Protein AF-0000000072589780 (afdb_homodimer)

Structure (mmCIF, N/CA/C/O backbone):
data_AF-0000000072589780-model_v1
#
loop_
_entity.id
_entity.type
_entity.pdbx_description
1 polymer 'Precorrin-4 C11-methyltransferase'
#
loop_
_atom_site.group_PDB
_atom_site.id
_atom_site.type_symbol
_atom_site.label_atom_id
_atom_site.label_alt_id
_atom_site.label_comp_id
_atom_site.label_asym_id
_atom_site.label_entity_id
_atom_site.label_seq_id
_atom_site.pdbx_PDB_ins_code
_atom_site.Cartn_x
_atom_site.Cartn_y
_atom_site.Cartn_z
_atom_site.occupancy
_atom_site.B_iso_or_equiv
_atom_site.auth_seq_id
_atom_site.auth_comp_id
_atom_site.auth_asym_id
_atom_site.auth_atom_id
_atom_site.pdbx_PDB_model_num
ATOM 1 N N . MET A 1 1 ? 8.469 14.281 23.078 1 94.38 1 MET A N 1
ATOM 2 C CA . MET A 1 1 ? 7.113 13.945 22.656 1 94.38 1 MET A CA 1
ATOM 3 C C . MET A 1 1 ? 7.027 13.867 21.141 1 94.38 1 MET A C 1
ATOM 5 O O . MET A 1 1 ? 7.656 14.656 20.438 1 94.38 1 MET A O 1
ATOM 9 N N . THR A 1 2 ? 6.422 12.891 20.641 1 98.12 2 THR A N 1
ATOM 10 C CA . THR A 1 2 ? 6.242 12.68 19.203 1 98.12 2 THR A CA 1
ATOM 11 C C . THR A 1 2 ? 4.809 12.258 18.891 1 98.12 2 THR A C 1
ATOM 13 O O . THR A 1 2 ? 4.203 11.492 19.641 1 98.12 2 THR A O 1
ATOM 16 N N . VAL A 1 3 ? 4.203 12.891 17.938 1 98.88 3 VAL A N 1
ATOM 17 C CA . VAL A 1 3 ? 2.951 12.383 17.391 1 98.88 3 VAL A CA 1
ATOM 18 C C . VAL A 1 3 ? 3.242 11.297 16.359 1 98.88 3 VAL A C 1
ATOM 20 O O . VAL A 1 3 ? 3.938 11.539 15.367 1 98.88 3 VAL A O 1
ATOM 23 N N . TYR A 1 4 ? 2.732 10.094 16.562 1 98.88 4 TYR A N 1
ATOM 24 C CA . TYR A 1 4 ? 2.861 9 15.609 1 98.88 4 TYR A CA 1
ATOM 25 C C . TYR A 1 4 ? 1.585 8.844 14.789 1 98.88 4 TYR A C 1
ATOM 27 O O . TYR A 1 4 ? 0.554 8.414 15.312 1 98.88 4 TYR A O 1
ATOM 35 N N . PHE A 1 5 ? 1.65 9.266 13.539 1 98.88 5 PHE A N 1
ATOM 36 C CA . PHE A 1 5 ? 0.57 8.906 12.633 1 98.88 5 PHE A CA 1
ATOM 37 C C . PHE A 1 5 ? 0.655 7.43 12.25 1 98.88 5 PHE A C 1
ATOM 39 O O . PHE A 1 5 ? 1.563 7.02 11.531 1 98.88 5 PHE A O 1
ATOM 46 N N . ILE A 1 6 ? -0.354 6.648 12.695 1 98.88 6 ILE A N 1
ATOM 47 C CA . ILE A 1 6 ? -0.252 5.199 12.586 1 98.88 6 ILE A CA 1
ATOM 48 C C . ILE A 1 6 ? -1.338 4.672 11.648 1 98.88 6 ILE A C 1
ATOM 50 O O . ILE A 1 6 ? -2.521 4.961 11.844 1 98.88 6 ILE A O 1
ATOM 54 N N . GLY A 1 7 ? -0.905 3.951 10.594 1 98.75 7 GLY A N 1
ATOM 55 C CA . GLY A 1 7 ? -1.861 3.199 9.797 1 98.75 7 GLY A CA 1
ATOM 56 C C . GLY A 1 7 ? -2.326 1.923 10.477 1 98.75 7 GLY A C 1
ATOM 57 O O . GLY A 1 7 ? -1.529 1.013 10.711 1 98.75 7 GLY A O 1
ATOM 58 N N . ALA A 1 8 ? -3.574 1.819 10.688 1 98.44 8 ALA A N 1
ATOM 59 C CA . ALA A 1 8 ? -4.152 0.68 11.398 1 98.44 8 ALA A CA 1
ATOM 60 C C . ALA A 1 8 ? -4.43 -0.477 10.438 1 98.44 8 ALA A C 1
ATOM 62 O O . ALA A 1 8 ? -4.691 -1.601 10.875 1 98.44 8 ALA A O 1
ATOM 63 N N . GLY A 1 9 ? -4.359 -0.219 9.148 1 97.94 9 GLY A N 1
ATOM 64 C CA . GLY A 1 9 ? -4.809 -1.203 8.18 1 97.94 9 GLY A CA 1
ATOM 65 C C . GLY A 1 9 ? -6.281 -1.076 7.84 1 97.94 9 GLY A C 1
ATOM 66 O O . GLY A 1 9 ? -6.941 -0.123 8.258 1 97.94 9 GLY A O 1
ATOM 67 N N . PRO A 1 10 ? -6.797 -1.979 7.07 1 97 10 PRO A N 1
ATOM 68 C CA . PRO A 1 10 ? -8.109 -1.83 6.438 1 97 10 PRO A CA 1
ATOM 69 C C . PRO A 1 10 ? -9.266 -2.154 7.391 1 97 10 PRO A C 1
ATOM 71 O O . PRO A 1 10 ? -10.344 -1.576 7.273 1 97 10 PRO A O 1
ATOM 74 N N . GLY A 1 11 ? -9.227 -3.213 8.195 1 96.12 11 GLY A N 1
ATOM 75 C CA . GLY A 1 11 ? -10.344 -3.605 9.039 1 96.12 11 GLY A CA 1
ATOM 76 C C . GLY A 1 11 ? -9.961 -4.648 10.07 1 96.12 11 GLY A C 1
ATOM 77 O O . GLY A 1 11 ? -10.242 -4.48 11.266 1 96.12 11 GLY A O 1
ATOM 78 N N . ASP A 1 12 ? -9.367 -5.715 9.648 1 98.12 12 ASP A N 1
ATOM 79 C CA . ASP A 1 12 ? -8.852 -6.742 10.547 1 98.12 12 ASP A CA 1
ATOM 80 C C . ASP A 1 12 ? -7.852 -6.152 11.539 1 98.12 12 ASP A C 1
ATOM 82 O O . ASP A 1 12 ? -6.805 -5.641 11.141 1 98.12 12 ASP A O 1
ATOM 86 N N . PRO A 1 13 ? -8.141 -6.215 12.812 1 98.19 13 PRO A N 1
ATOM 87 C CA . PRO A 1 13 ? -7.238 -5.605 13.797 1 98.19 13 PRO A CA 1
ATOM 88 C C . PRO A 1 13 ? -5.84 -6.215 13.773 1 98.19 13 PRO A C 1
ATOM 90 O O . PRO A 1 13 ? -4.879 -5.586 14.227 1 98.19 13 PRO A O 1
ATOM 93 N N . GLU A 1 14 ? -5.695 -7.34 13.211 1 98.62 14 GLU A N 1
ATOM 94 C CA . GLU A 1 14 ? -4.387 -7.984 13.172 1 98.62 14 GLU A CA 1
ATOM 95 C C . GLU A 1 14 ? -3.582 -7.523 11.961 1 98.62 14 GLU A C 1
ATOM 97 O O . GLU A 1 14 ? -2.42 -7.906 11.797 1 98.62 14 GLU A O 1
ATOM 102 N N . LEU A 1 15 ? -4.168 -6.68 11.141 1 98.88 15 LEU A N 1
ATOM 103 C CA . LEU A 1 15 ? -3.416 -6.215 9.977 1 98.88 15 LEU A CA 1
ATOM 104 C C . LEU A 1 15 ? -2.695 -4.906 10.289 1 98.8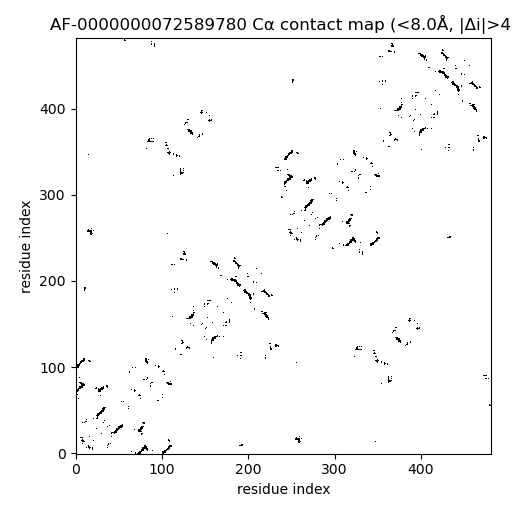8 15 LEU A C 1
ATOM 106 O O . LEU A 1 15 ? -2.045 -4.328 9.414 1 98.88 15 LEU A O 1
ATOM 110 N N . ILE A 1 16 ? -2.771 -4.41 11.555 1 98.88 16 ILE A N 1
ATOM 111 C CA . ILE A 1 16 ? -1.849 -3.373 12 1 98.88 16 ILE A CA 1
ATOM 112 C C . ILE A 1 16 ? -0.44 -3.949 12.117 1 98.88 16 ILE A C 1
ATOM 114 O O . ILE A 1 16 ? -0.27 -5.145 12.367 1 98.88 16 ILE A O 1
ATOM 118 N N . THR A 1 17 ? 0.574 -3.172 11.875 1 98.94 17 THR A N 1
ATOM 119 C CA . THR A 1 17 ? 1.954 -3.629 11.992 1 98.94 17 THR A CA 1
ATOM 120 C C . THR A 1 17 ? 2.318 -3.869 13.453 1 98.94 17 THR A C 1
ATOM 122 O O . THR A 1 17 ? 1.699 -3.299 14.359 1 98.94 17 THR A O 1
ATOM 125 N N . VAL A 1 18 ? 3.297 -4.645 13.695 1 98.88 18 VAL A N 1
ATOM 126 C CA . VAL A 1 18 ? 3.834 -4.863 15.039 1 98.88 18 VAL A CA 1
ATOM 127 C C . VAL A 1 18 ? 4.27 -3.533 15.641 1 98.88 18 VAL A C 1
ATOM 129 O O . VAL A 1 18 ? 3.971 -3.246 16.812 1 98.88 18 VAL A O 1
ATOM 132 N N . LYS A 1 19 ? 4.922 -2.691 14.844 1 98.88 19 LYS A N 1
ATOM 133 C CA . LYS A 1 19 ? 5.348 -1.371 15.289 1 98.88 19 LYS A CA 1
ATOM 134 C C . LYS A 1 19 ? 4.152 -0.509 15.68 1 98.88 19 LYS A C 1
ATOM 136 O O . LYS A 1 19 ? 4.156 0.134 16.734 1 98.88 19 LYS A O 1
ATOM 141 N N . GLY A 1 20 ? 3.119 -0.519 14.766 1 98.88 20 GLY A N 1
ATOM 142 C CA . GLY A 1 20 ? 1.913 0.234 15.07 1 98.88 20 GLY A CA 1
ATOM 143 C C . GLY A 1 20 ? 1.238 -0.215 16.344 1 98.88 20 GLY A C 1
ATOM 144 O O . GLY A 1 20 ? 0.858 0.613 17.188 1 98.88 20 GLY A O 1
ATOM 145 N N . GLN A 1 21 ? 1.113 -1.49 16.516 1 98.88 21 GLN A N 1
ATOM 146 C CA . GLN A 1 21 ? 0.492 -2.033 17.719 1 98.88 21 GLN A CA 1
ATOM 147 C C . GLN A 1 21 ? 1.28 -1.647 18.969 1 98.88 21 GLN A C 1
ATOM 149 O O . GLN A 1 21 ? 0.698 -1.241 19.969 1 98.88 21 GLN A O 1
ATOM 154 N N . ARG A 1 22 ? 2.574 -1.809 18.906 1 98.75 22 ARG A N 1
ATOM 155 C CA . ARG A 1 22 ? 3.436 -1.457 20.031 1 98.75 22 ARG A CA 1
ATOM 156 C C . ARG A 1 22 ? 3.236 -0.001 20.438 1 98.75 22 ARG A C 1
ATOM 158 O O . ARG A 1 22 ? 3.096 0.303 21.625 1 98.75 22 ARG A O 1
ATOM 165 N N . LEU A 1 23 ? 3.188 0.892 19.484 1 98.88 23 LEU A N 1
ATOM 166 C CA . LEU A 1 23 ? 3.049 2.316 19.766 1 98.88 23 LEU A CA 1
ATOM 167 C C . LEU A 1 23 ? 1.662 2.631 20.328 1 98.88 23 LEU A C 1
ATOM 169 O O . LEU A 1 23 ? 1.527 3.43 21.25 1 98.88 23 LEU A O 1
ATOM 173 N N . VAL A 1 24 ? 0.62 1.971 19.734 1 98.88 24 VAL A N 1
ATOM 174 C CA . VAL A 1 24 ? -0.735 2.154 20.25 1 98.88 24 VAL A CA 1
ATOM 175 C C . VAL A 1 24 ? -0.791 1.75 21.719 1 98.88 24 VAL A C 1
ATOM 177 O O . VAL A 1 24 ? -1.415 2.434 22.531 1 98.88 24 VAL A O 1
ATOM 180 N N . ARG A 1 25 ? -0.107 0.726 22.062 1 98.75 25 ARG A N 1
ATOM 181 C CA . ARG A 1 25 ? -0.166 0.192 23.422 1 98.75 25 ARG A CA 1
ATOM 182 C C . ARG A 1 25 ? 0.689 1.021 24.375 1 98.75 25 ARG A C 1
ATOM 184 O O . ARG A 1 25 ? 0.418 1.072 25.578 1 98.75 25 ARG A O 1
ATOM 191 N N . ARG A 1 26 ? 1.606 1.721 23.875 1 98.5 26 ARG A N 1
ATOM 192 C CA . ARG A 1 26 ? 2.586 2.395 24.719 1 98.5 26 ARG A CA 1
ATOM 193 C C . ARG A 1 26 ? 2.211 3.857 24.938 1 98.5 26 ARG A C 1
ATOM 195 O O . ARG A 1 26 ? 2.498 4.43 25.984 1 98.5 26 ARG A O 1
ATOM 202 N N . CYS A 1 27 ? 1.669 4.57 23.953 1 98.81 27 CYS A N 1
ATOM 203 C CA . CYS A 1 27 ? 1.438 6.012 24 1 98.81 27 CYS A CA 1
ATOM 204 C C . CYS A 1 27 ? 0.403 6.359 25.062 1 98.81 27 CYS A C 1
ATOM 206 O O . CYS A 1 27 ? -0.642 5.711 25.156 1 98.81 27 CYS A O 1
ATOM 208 N N . PRO A 1 28 ? 0.653 7.371 25.812 1 98.75 28 PRO A N 1
ATOM 209 C CA . PRO A 1 28 ? -0.291 7.785 26.844 1 98.75 28 PRO A CA 1
ATOM 210 C C . PRO A 1 28 ? -1.548 8.438 26.281 1 98.75 28 PRO A C 1
ATOM 212 O O . PRO A 1 28 ? -2.559 8.555 26.984 1 98.75 28 PRO A O 1
ATOM 215 N N . VAL A 1 29 ? -1.523 8.953 25.047 1 98.88 29 VAL A N 1
ATOM 216 C CA . VAL A 1 29 ? -2.67 9.57 24.391 1 98.88 29 VAL A CA 1
ATOM 217 C C . VAL A 1 29 ? -2.936 8.883 23.062 1 98.88 29 VAL A C 1
ATOM 219 O O . VAL A 1 29 ? -2.012 8.648 22.266 1 98.88 29 VAL A O 1
ATOM 222 N N . ILE A 1 30 ? -4.203 8.492 22.844 1 98.88 30 ILE A N 1
ATOM 223 C CA . ILE A 1 30 ? -4.625 7.902 21.578 1 98.88 30 ILE A CA 1
ATOM 224 C C . ILE A 1 30 ? -5.738 8.75 20.953 1 98.88 30 ILE A C 1
ATOM 226 O O . ILE A 1 30 ? -6.754 9.016 21.609 1 98.88 30 ILE A O 1
ATOM 230 N N . LEU A 1 31 ? -5.535 9.273 19.812 1 98.62 31 LEU A N 1
ATOM 231 C CA . LEU A 1 31 ? -6.57 9.836 18.953 1 98.62 31 LEU A CA 1
ATOM 232 C C . LEU A 1 31 ? -6.836 8.938 17.75 1 98.62 31 LEU A C 1
ATOM 234 O O . LEU A 1 31 ? -5.934 8.664 16.953 1 98.62 31 LEU A O 1
ATOM 238 N N . TYR A 1 32 ? -8.094 8.383 17.594 1 97.81 32 TYR A N 1
ATOM 239 C CA . TYR A 1 32 ? -8.328 7.441 16.516 1 97.81 32 TYR A CA 1
ATOM 240 C C . TYR A 1 32 ? -9.594 7.793 15.742 1 97.81 32 TYR A C 1
ATOM 242 O O . TYR A 1 32 ? -10.555 8.305 16.312 1 97.81 32 TYR A O 1
ATOM 250 N N . ALA A 1 33 ? -9.523 7.543 14.477 1 92.38 33 ALA A N 1
ATOM 251 C CA . ALA A 1 33 ? -10.688 7.766 13.625 1 92.38 33 ALA A CA 1
ATOM 252 C C . ALA A 1 33 ? -11.695 6.629 13.766 1 92.38 33 ALA A C 1
ATOM 254 O O . ALA A 1 33 ? -11.695 5.688 12.969 1 92.38 33 ALA A O 1
ATOM 255 N N . GLY A 1 34 ? -12.586 6.637 14.664 1 87.25 34 GLY A N 1
ATOM 256 C CA . GLY A 1 34 ? -13.438 5.539 15.094 1 87.25 34 GLY A CA 1
ATOM 257 C C . GLY A 1 34 ? -14.383 5.051 14.016 1 87.25 34 GLY A C 1
ATOM 258 O O . GLY A 1 34 ? -14.836 3.906 14.055 1 87.25 34 GLY A O 1
ATOM 259 N N . SER A 1 35 ? -14.805 5.727 13.062 1 84.25 35 SER A N 1
ATOM 260 C CA . SER A 1 35 ? -15.719 5.215 12.055 1 84.25 35 SER A CA 1
ATOM 261 C C . SER A 1 35 ? -15.016 4.254 11.102 1 84.25 35 SER A C 1
ATOM 263 O O . SER A 1 35 ? -15.648 3.369 10.523 1 84.25 35 SER A O 1
ATOM 265 N N . LEU A 1 36 ? -13.773 4.277 11.094 1 90 36 LEU A N 1
ATOM 266 C CA . LEU A 1 36 ? -13.039 3.506 10.094 1 90 36 LEU A CA 1
ATOM 267 C C . LEU A 1 36 ? -11.953 2.66 10.75 1 90 36 LEU A C 1
ATOM 269 O O . LEU A 1 36 ? -11.391 1.767 10.109 1 90 36 LEU A O 1
ATOM 273 N N . VAL A 1 37 ? -11.648 2.9 11.984 1 95.12 37 VAL A N 1
ATOM 274 C CA . VAL A 1 37 ? -10.703 2.105 12.758 1 95.12 37 VAL A CA 1
ATOM 275 C C . VAL A 1 37 ? -11.453 1.262 13.789 1 95.12 37 VAL A C 1
ATOM 277 O O . VAL A 1 37 ? -12.062 1.801 14.711 1 95.12 37 VAL A O 1
ATOM 280 N N . PRO A 1 38 ? -11.383 -0.029 13.656 1 94.5 38 PRO A N 1
ATOM 281 C CA . PRO A 1 38 ? -12.039 -0.862 14.672 1 94.5 38 PRO A CA 1
ATOM 282 C C . PRO A 1 38 ? -11.492 -0.626 16.078 1 94.5 38 PRO A C 1
ATOM 284 O O . PRO A 1 38 ? -10.273 -0.475 16.25 1 94.5 38 PRO A O 1
ATOM 287 N N . ALA A 1 39 ? -12.352 -0.674 17.062 1 94.88 39 ALA A N 1
ATOM 288 C CA . ALA A 1 39 ? -11.961 -0.45 18.438 1 94.88 39 ALA A CA 1
ATOM 289 C C . ALA A 1 39 ? -10.93 -1.482 18.891 1 94.88 39 ALA A C 1
ATOM 291 O O . ALA A 1 39 ? -10.047 -1.178 19.703 1 94.88 39 ALA A O 1
ATOM 292 N N . ALA A 1 40 ? -11.023 -2.672 18.281 1 97 40 ALA A N 1
ATOM 293 C CA . ALA A 1 40 ? -10.156 -3.781 18.688 1 97 40 ALA A CA 1
ATOM 294 C C . ALA A 1 40 ? -8.695 -3.465 18.406 1 97 40 ALA A C 1
ATOM 296 O O . ALA A 1 40 ? -7.797 -4.078 18.984 1 97 40 ALA A O 1
ATOM 297 N N . VAL A 1 41 ? -8.414 -2.523 17.531 1 98 41 VAL A N 1
ATOM 298 C CA . VAL A 1 41 ? -7.047 -2.094 17.234 1 98 41 VAL A CA 1
ATOM 299 C C . VAL A 1 41 ? -6.41 -1.503 18.484 1 98 41 VAL A C 1
ATOM 301 O O . VAL A 1 41 ? -5.188 -1.548 18.641 1 98 41 VAL A O 1
ATOM 304 N N . LEU A 1 42 ? -7.195 -0.98 19.438 1 98.25 42 LEU A N 1
ATOM 305 C CA . LEU A 1 42 ? -6.703 -0.28 20.625 1 98.25 42 LEU A CA 1
ATOM 306 C C . LEU A 1 42 ? -6.574 -1.233 21.797 1 98.25 42 LEU A C 1
ATOM 308 O O . LEU A 1 42 ? -6.133 -0.833 22.891 1 98.25 42 LEU A O 1
ATOM 312 N N . ASP A 1 43 ? -6.922 -2.506 21.594 1 97.94 43 ASP A N 1
ATOM 313 C CA . ASP A 1 43 ? -6.902 -3.459 22.703 1 97.94 43 ASP A CA 1
ATOM 314 C C . ASP A 1 43 ? -5.516 -3.531 23.344 1 97.94 43 ASP A C 1
ATOM 316 O O . ASP A 1 43 ? -4.504 -3.576 22.641 1 97.94 43 ASP A O 1
ATOM 320 N N . GLY A 1 44 ? -5.508 -3.533 24.703 1 98.06 44 GLY A N 1
ATOM 321 C CA . GLY A 1 44 ? -4.27 -3.697 25.453 1 98.06 44 GLY A CA 1
ATOM 322 C C . GLY A 1 44 ? -3.541 -2.389 25.703 1 98.06 44 GLY A C 1
ATOM 323 O O . GLY A 1 44 ? -2.449 -2.379 26.266 1 98.06 44 GLY A O 1
ATOM 324 N N . HIS A 1 45 ? -4.148 -1.28 25.266 1 98.19 45 HIS A N 1
ATOM 325 C CA . HIS A 1 45 ? -3.473 -0.003 25.453 1 98.19 45 HIS A CA 1
ATOM 326 C C . HIS A 1 45 ? -3.445 0.396 26.922 1 98.19 45 HIS A C 1
ATOM 328 O O . HIS A 1 45 ? -4.223 -0.126 27.719 1 98.19 45 HIS A O 1
ATOM 334 N N . ARG A 1 46 ? -2.553 1.331 27.203 1 97.94 46 ARG A N 1
ATOM 335 C CA . ARG A 1 46 ? -2.404 1.87 28.562 1 97.94 46 ARG A CA 1
ATOM 336 C C . ARG A 1 46 ? -2.578 3.385 28.562 1 97.94 46 ARG A C 1
ATOM 338 O O . ARG A 1 46 ? -1.985 4.078 29.391 1 97.94 46 ARG A O 1
ATOM 345 N N . ALA A 1 47 ? -3.252 3.896 27.609 1 98.62 47 ALA A N 1
ATOM 346 C CA . ALA A 1 47 ? -3.363 5.34 27.422 1 98.62 47 ALA A CA 1
ATOM 347 C C . ALA A 1 47 ? -4.156 5.98 28.547 1 98.62 47 ALA A C 1
ATOM 349 O O . ALA A 1 47 ? -5.102 5.383 29.078 1 98.62 47 ALA A O 1
ATOM 350 N N . GLU A 1 48 ? -3.789 7.117 28.891 1 98.44 48 GLU A N 1
ATOM 351 C CA . GLU A 1 48 ? -4.504 7.938 29.875 1 98.44 48 GLU A CA 1
ATOM 352 C C . GLU A 1 48 ? -5.715 8.617 29.234 1 98.44 48 GLU A C 1
ATOM 354 O O . GLU A 1 48 ? -6.703 8.891 29.922 1 98.44 48 GLU A O 1
ATOM 359 N N . LEU A 1 49 ? -5.621 8.922 27.984 1 98.56 49 LEU A N 1
ATOM 360 C CA . LEU A 1 49 ? -6.68 9.578 27.234 1 98.56 49 LEU A CA 1
ATOM 361 C C . LEU A 1 49 ? -6.883 8.906 25.875 1 98.56 49 LEU A C 1
ATOM 363 O O . LEU A 1 49 ? -5.918 8.688 25.141 1 98.56 49 LEU A O 1
ATOM 367 N N . VAL A 1 50 ? -8.055 8.477 25.625 1 98.56 50 VAL A N 1
ATOM 368 C CA . VAL A 1 50 ? -8.453 7.934 24.328 1 98.56 50 VAL A CA 1
ATOM 369 C C . VAL A 1 50 ? -9.609 8.75 23.75 1 98.56 50 VAL A C 1
ATOM 371 O O . VAL A 1 50 ? -10.656 8.891 24.391 1 98.56 50 VAL A O 1
ATOM 374 N N . VAL A 1 51 ? -9.414 9.312 22.531 1 98.38 51 VAL A N 1
ATOM 375 C CA . VAL A 1 51 ? -10.438 10.172 21.938 1 98.38 51 VAL A CA 1
ATOM 376 C C . VAL A 1 51 ? -10.797 9.648 20.547 1 98.38 51 VAL A C 1
ATOM 378 O O . VAL A 1 51 ? -9.914 9.445 19.703 1 98.38 51 VAL A O 1
ATOM 381 N N . ASN A 1 52 ? -12.039 9.391 20.312 1 97.44 52 ASN A N 1
ATOM 382 C CA . ASN A 1 52 ? -12.57 9.172 18.969 1 97.44 52 ASN A CA 1
ATOM 383 C C . ASN A 1 52 ? -12.75 10.492 18.219 1 97.44 52 ASN A C 1
ATOM 385 O O . ASN A 1 52 ? -13.57 11.328 18.609 1 97.44 52 ASN A O 1
ATOM 389 N N . THR A 1 53 ? -12.086 10.656 17.141 1 95.88 53 THR A N 1
ATOM 390 C CA . THR A 1 53 ? -12.008 11.969 16.5 1 95.88 53 THR A CA 1
ATOM 391 C C . THR A 1 53 ? -13.039 12.086 15.391 1 95.88 53 THR A C 1
ATOM 393 O O . THR A 1 53 ? -13.047 13.07 14.641 1 95.88 53 THR A O 1
ATOM 396 N N . ALA A 1 54 ? -13.93 11.125 15.211 1 91.12 54 ALA A N 1
ATOM 397 C CA . ALA A 1 54 ? -14.859 11.055 14.094 1 91.12 54 ALA A CA 1
ATOM 398 C C . ALA A 1 54 ? -15.68 12.336 13.977 1 91.12 54 ALA A C 1
ATOM 400 O O . ALA A 1 54 ? -16.016 12.766 12.875 1 91.12 54 ALA A O 1
ATOM 401 N N . GLU A 1 55 ? -15.891 12.992 15.117 1 91.94 55 GLU A N 1
ATOM 402 C CA . GLU A 1 55 ? -16.766 14.156 15.102 1 91.94 55 GLU A CA 1
ATOM 403 C C . GLU A 1 55 ? -15.992 15.438 15.352 1 91.94 55 GLU A C 1
ATOM 405 O O . GLU A 1 55 ? -16.578 16.5 15.547 1 91.94 55 GLU A O 1
ATOM 410 N N . LEU A 1 56 ? -14.688 15.359 15.352 1 94.94 56 LEU A N 1
ATOM 411 C CA . LEU A 1 56 ? -13.867 16.531 15.648 1 94.94 56 LEU A CA 1
ATOM 412 C C . LEU A 1 56 ? -13.391 17.203 14.367 1 94.94 56 LEU A C 1
ATOM 414 O O . LEU A 1 56 ? -13.133 16.516 13.367 1 94.94 56 LEU A O 1
ATOM 418 N N . ASP A 1 57 ? -13.328 18.438 14.359 1 95.19 57 ASP A N 1
ATOM 419 C CA . ASP A 1 57 ? -12.711 19.141 13.242 1 95.19 57 ASP A CA 1
ATOM 420 C C . ASP A 1 57 ? -11.203 19.281 13.453 1 95.19 57 ASP A C 1
ATOM 422 O O . ASP A 1 57 ? -10.672 18.828 14.469 1 95.19 57 ASP A O 1
ATOM 426 N N . LEU A 1 58 ? -10.555 19.844 12.547 1 96.5 58 LEU A N 1
ATOM 427 C CA . LEU A 1 58 ? -9.094 19.922 12.555 1 96.5 58 LEU A CA 1
ATOM 428 C C . LEU A 1 58 ? -8.602 20.734 13.75 1 96.5 58 LEU A C 1
ATOM 430 O O . LEU A 1 58 ? -7.625 20.375 14.398 1 96.5 58 LEU A O 1
ATOM 434 N N . ASP A 1 59 ? -9.25 21.875 14.055 1 97.12 59 ASP A N 1
ATOM 435 C CA . ASP A 1 59 ? -8.844 22.734 15.172 1 97.12 59 ASP A CA 1
ATOM 436 C C . ASP A 1 59 ? -8.898 21.969 16.5 1 97.12 59 ASP A C 1
ATOM 438 O O . ASP A 1 59 ? -7.996 22.078 17.328 1 97.12 59 ASP A O 1
ATOM 442 N N . GLU A 1 60 ? -9.93 21.219 16.625 1 97.94 60 GLU A N 1
ATOM 443 C CA . GLU A 1 60 ? -10.109 20.438 17.844 1 97.94 60 GLU A CA 1
ATOM 444 C C . GLU A 1 60 ? -9.039 19.359 17.969 1 97.94 60 GLU A C 1
ATOM 446 O O . GLU A 1 60 ? -8.508 19.125 19.062 1 97.94 60 GLU A O 1
ATOM 451 N N . ILE A 1 61 ? -8.75 18.719 16.891 1 98 61 ILE A N 1
ATOM 452 C CA . ILE A 1 61 ? -7.734 17.672 16.891 1 98 61 ILE A CA 1
ATOM 453 C C . ILE A 1 61 ? -6.371 18.266 17.219 1 98 61 ILE A C 1
ATOM 455 O O . ILE A 1 61 ? -5.652 17.75 18.078 1 98 61 ILE A O 1
ATOM 459 N N . VAL A 1 62 ? -6.078 19.391 16.641 1 98.06 62 VAL A N 1
ATOM 460 C CA . VAL A 1 62 ? -4.789 20.047 16.859 1 98.06 62 VAL A CA 1
ATOM 461 C C . VAL A 1 62 ? -4.684 20.531 18.297 1 98.06 62 VAL A C 1
ATOM 463 O O . VAL A 1 62 ? -3.605 20.469 18.906 1 98.06 62 VAL A O 1
ATOM 466 N N . ALA A 1 63 ? -5.766 20.984 18.844 1 98.5 63 ALA A N 1
ATOM 467 C CA . ALA A 1 63 ? -5.77 21.406 20.234 1 98.5 63 ALA A CA 1
ATOM 468 C C . ALA A 1 63 ? -5.41 20.234 21.156 1 98.5 63 ALA A C 1
ATOM 470 O O . ALA A 1 63 ? -4.672 20.422 22.125 1 98.5 63 ALA A O 1
ATOM 471 N N . LEU A 1 64 ? -5.969 19.047 20.859 1 98.56 64 LEU A N 1
ATOM 472 C CA . LEU A 1 64 ? -5.648 17.859 21.641 1 98.56 64 LEU A CA 1
ATOM 473 C C . LEU A 1 64 ? -4.168 17.516 21.516 1 98.56 64 LEU A C 1
ATOM 475 O O . LEU A 1 64 ? -3.523 17.188 22.516 1 98.56 64 LEU A O 1
ATOM 479 N N . LEU A 1 65 ? -3.629 17.609 20.344 1 98.69 65 LEU A N 1
ATOM 480 C CA . LEU A 1 65 ? -2.219 17.328 20.109 1 98.69 65 LEU A CA 1
ATOM 481 C C . LEU A 1 65 ? -1.326 18.328 20.844 1 98.69 65 LEU A C 1
ATOM 483 O O . LEU A 1 65 ? -0.319 17.938 21.438 1 98.69 65 LEU A O 1
ATOM 487 N N . ALA A 1 66 ? -1.746 19.578 20.812 1 98.62 66 ALA A N 1
ATOM 488 C CA . ALA A 1 66 ? -0.991 20.625 21.5 1 98.62 66 ALA A CA 1
ATOM 489 C C . ALA A 1 66 ? -0.992 20.406 23 1 98.62 66 ALA A C 1
ATOM 491 O O . ALA A 1 66 ? 0.026 20.609 23.672 1 98.62 66 ALA A O 1
ATOM 492 N N . ARG A 1 67 ? -2.111 20.047 23.484 1 98.44 67 ARG A N 1
ATOM 493 C CA . ARG A 1 67 ? -2.213 19.781 24.906 1 98.44 67 ARG A CA 1
ATOM 494 C C . ARG A 1 67 ? -1.287 18.641 25.312 1 98.44 67 ARG A C 1
ATOM 496 O O . ARG A 1 67 ? -0.594 18.719 26.328 1 98.44 67 ARG A O 1
ATOM 503 N N . ALA A 1 68 ? -1.283 17.547 24.547 1 98.62 68 ALA A N 1
ATOM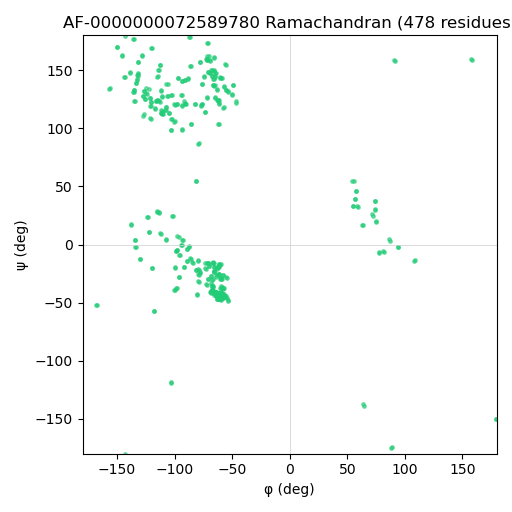 504 C CA . ALA A 1 68 ? -0.388 16.422 24.812 1 98.62 68 ALA A CA 1
ATOM 505 C C . ALA A 1 68 ? 1.072 16.859 24.766 1 98.62 68 ALA A C 1
ATOM 507 O O . ALA A 1 68 ? 1.876 16.438 25.609 1 98.62 68 ALA A O 1
ATOM 508 N N . HIS A 1 69 ? 1.394 17.656 23.797 1 98.25 69 HIS A N 1
ATOM 509 C CA . HIS A 1 69 ? 2.746 18.188 23.672 1 98.25 69 HIS A CA 1
ATOM 510 C C . HIS A 1 69 ? 3.158 18.969 24.906 1 98.25 69 HIS A C 1
ATOM 512 O O . HIS A 1 69 ? 4.285 18.844 25.391 1 98.25 69 HIS A O 1
ATOM 518 N N . GLY A 1 70 ? 2.268 19.812 25.391 1 98 70 GLY A N 1
ATOM 519 C CA . GLY A 1 70 ? 2.529 20.578 26.594 1 98 70 GLY A CA 1
ATOM 520 C C . GLY A 1 70 ? 2.836 19.719 27.797 1 98 70 GLY A C 1
ATOM 521 O O . GLY A 1 70 ? 3.57 20.141 28.703 1 98 70 GLY A O 1
ATOM 522 N N . LYS A 1 71 ? 2.342 18.516 27.781 1 98.25 71 LYS A N 1
ATOM 523 C CA . LYS A 1 71 ? 2.535 17.594 28.891 1 98.25 71 LYS A CA 1
ATOM 524 C C . LYS A 1 71 ? 3.686 16.625 28.609 1 98.25 71 LYS A C 1
ATOM 526 O O . LYS A 1 71 ? 3.955 15.727 29.406 1 98.25 71 LYS A O 1
ATOM 531 N N . GLY A 1 72 ? 4.238 16.703 27.438 1 98.31 72 GLY A N 1
ATOM 532 C CA . GLY A 1 72 ? 5.328 15.82 27.062 1 98.31 72 GLY A CA 1
ATOM 533 C C . GLY A 1 72 ? 4.875 14.398 26.781 1 98.31 72 GLY A C 1
ATOM 534 O O . GLY A 1 72 ? 5.621 13.445 27.016 1 98.31 72 GLY A O 1
ATOM 535 N N . GLN A 1 73 ? 3.65 14.25 26.312 1 98.69 73 GLN A N 1
ATOM 536 C CA . GLN A 1 73 ? 3.061 12.93 26.109 1 98.69 73 GLN A CA 1
ATOM 537 C C . GLN A 1 73 ? 3.078 12.539 24.641 1 98.69 73 GLN A C 1
ATOM 539 O O . GLN A 1 73 ? 2.611 13.297 23.781 1 98.69 73 GLN A O 1
ATOM 544 N N . ASP A 1 74 ? 3.594 11.359 24.328 1 98.81 74 ASP A N 1
ATOM 545 C CA . ASP A 1 74 ? 3.504 10.82 22.969 1 98.81 74 ASP A CA 1
ATOM 546 C C . ASP A 1 74 ? 2.053 10.539 22.594 1 98.81 74 ASP A C 1
ATOM 548 O O . ASP A 1 74 ? 1.234 10.195 23.438 1 98.81 74 ASP A O 1
ATOM 552 N N . VAL A 1 75 ? 1.729 10.742 21.359 1 98.94 75 VAL A N 1
ATOM 553 C CA . VAL A 1 75 ? 0.365 10.539 20.875 1 98.94 75 VAL A CA 1
ATOM 554 C C . VAL A 1 75 ? 0.359 9.508 19.766 1 98.94 75 VAL A C 1
ATOM 556 O O . VAL A 1 75 ? 1.124 9.617 18.797 1 98.94 75 VAL A O 1
ATOM 559 N N . ALA A 1 76 ? -0.45 8.484 19.906 1 98.94 76 ALA A N 1
ATOM 560 C CA . ALA A 1 76 ? -0.818 7.621 18.797 1 98.94 76 ALA A CA 1
ATOM 561 C C . ALA A 1 76 ? -2.008 8.195 18.031 1 98.94 76 ALA A C 1
ATOM 563 O O . ALA A 1 76 ? -3.139 8.172 18.516 1 98.94 76 ALA A O 1
ATOM 564 N N . ARG A 1 77 ? -1.799 8.773 16.906 1 98.81 77 ARG A N 1
ATOM 565 C CA . ARG A 1 77 ? -2.834 9.242 15.992 1 98.81 77 ARG A CA 1
ATOM 566 C C . ARG A 1 77 ? -3.168 8.18 14.945 1 98.81 77 ARG A C 1
ATOM 568 O O . ARG A 1 77 ? -2.525 8.117 13.898 1 98.81 77 ARG A O 1
ATOM 575 N N . VAL A 1 78 ? -4.254 7.434 15.164 1 98.69 78 VAL A N 1
ATOM 576 C CA . VAL A 1 78 ? -4.496 6.184 14.453 1 98.69 78 VAL A CA 1
ATOM 577 C C . VAL A 1 78 ? -5.492 6.422 13.312 1 98.69 78 VAL A C 1
ATOM 579 O O . VAL A 1 78 ? -6.605 6.891 13.547 1 98.69 78 VAL A O 1
ATOM 582 N N . HIS A 1 79 ? -5.035 6.133 12.109 1 97.44 79 HIS A N 1
ATOM 583 C CA . HIS A 1 79 ? -5.832 6.266 10.898 1 97.44 79 HIS A CA 1
ATOM 584 C C . HIS A 1 79 ? -6.133 4.902 10.281 1 97.44 79 HIS A C 1
ATOM 586 O O . HIS A 1 79 ? -5.418 3.932 10.539 1 97.44 79 HIS A O 1
ATOM 592 N N . SER A 1 80 ? -7.242 4.828 9.523 1 95.81 80 SER A N 1
ATOM 593 C CA . SER A 1 80 ? -7.523 3.621 8.75 1 95.81 80 SER A CA 1
ATOM 594 C C . SER A 1 80 ? -6.57 3.484 7.57 1 95.81 80 SER A C 1
ATOM 596 O O . SER A 1 80 ? -6.109 4.484 7.02 1 95.81 80 SER A O 1
ATOM 598 N N . GLY A 1 81 ? -6.285 2.256 7.219 1 96.81 81 GLY A N 1
ATOM 599 C CA . GLY A 1 81 ? -5.418 2.002 6.078 1 96.81 81 GLY A CA 1
ATOM 600 C C . GLY A 1 81 ? -4.004 2.512 6.281 1 96.81 81 GLY A C 1
ATOM 601 O O . GLY A 1 81 ? -3.377 2.232 7.305 1 96.81 81 GLY A O 1
ATOM 602 N N . ASP A 1 82 ? -3.426 3.09 5.293 1 98.44 82 ASP A N 1
ATOM 603 C CA . ASP A 1 82 ? -2.139 3.779 5.328 1 98.44 82 ASP A CA 1
ATOM 604 C C . ASP A 1 82 ? -2.324 5.293 5.27 1 98.44 82 ASP A C 1
ATOM 606 O O . ASP A 1 82 ? -3.111 5.797 4.469 1 98.44 82 ASP A O 1
ATOM 610 N N . PRO A 1 83 ? -1.56 6.023 6.078 1 97.75 83 PRO A N 1
ATOM 611 C CA . PRO A 1 83 ? -1.742 7.477 6.168 1 97.75 83 PRO A CA 1
ATOM 612 C C . PRO A 1 83 ? -1.396 8.195 4.867 1 97.75 83 PRO A C 1
ATOM 614 O O . PRO A 1 83 ? -1.853 9.32 4.637 1 97.75 83 PRO A O 1
ATOM 617 N N . SER A 1 84 ? -0.641 7.578 3.971 1 97.62 84 SER A N 1
ATOM 618 C CA . SER A 1 84 ? -0.114 8.281 2.809 1 97.62 84 SER A CA 1
ATOM 619 C C . SER A 1 84 ? -1.172 8.422 1.718 1 97.62 84 SER A C 1
ATOM 621 O O . SER A 1 84 ? -1.005 9.195 0.777 1 97.62 84 SER A O 1
ATOM 623 N N . LEU A 1 85 ? -2.273 7.699 1.79 1 97.44 85 LEU A N 1
ATOM 624 C CA . LEU A 1 85 ? -3.289 7.699 0.743 1 97.44 85 LEU A CA 1
ATOM 625 C C . LEU A 1 85 ? -4.637 8.156 1.292 1 97.44 85 LEU A C 1
ATOM 627 O O . LEU A 1 85 ? -5.293 7.422 2.033 1 97.44 85 LEU A O 1
ATOM 631 N N . TYR A 1 86 ? -5.066 9.336 0.941 1 94.75 86 TYR A N 1
ATOM 632 C CA . TYR A 1 86 ? -6.348 9.898 1.354 1 94.75 86 TYR A CA 1
ATOM 633 C C . TYR A 1 86 ? -6.477 9.898 2.873 1 94.75 86 TYR A C 1
ATOM 635 O O . TYR A 1 86 ? -7.559 9.648 3.408 1 94.75 86 TYR A O 1
ATOM 643 N N . GLY A 1 87 ? -5.383 10.078 3.561 1 93.19 87 GLY A N 1
ATOM 644 C CA . GLY A 1 87 ? -5.344 9.984 5.012 1 93.19 87 GLY A CA 1
ATOM 645 C C . GLY A 1 87 ? -5.625 11.312 5.699 1 93.19 87 GLY A C 1
ATOM 646 O O . GLY A 1 87 ? -5.809 11.352 6.918 1 93.19 87 GLY A O 1
ATOM 647 N N . ALA A 1 88 ? -5.57 12.367 4.934 1 92.56 88 ALA A N 1
ATOM 648 C CA . ALA A 1 88 ? -5.816 13.703 5.457 1 92.56 88 ALA A CA 1
ATOM 649 C C . ALA A 1 88 ? -4.84 14.047 6.578 1 92.56 88 ALA A C 1
ATOM 651 O O . ALA A 1 88 ? -5.215 14.664 7.574 1 92.56 88 ALA A O 1
ATOM 652 N N . ILE A 1 89 ? -3.674 13.57 6.5 1 96.31 89 ILE A N 1
ATOM 653 C CA . ILE A 1 89 ? -2.678 13.867 7.523 1 96.31 89 ILE A CA 1
ATOM 654 C C . ILE A 1 89 ? -1.867 15.094 7.109 1 96.31 89 ILE A C 1
ATOM 656 O O . ILE A 1 89 ? -1.214 15.727 7.945 1 96.31 89 ILE A O 1
ATOM 660 N N . GLY A 1 90 ? -1.892 15.414 5.816 1 95.44 90 GLY A N 1
ATOM 661 C CA . GLY A 1 90 ? -1.138 16.562 5.336 1 95.44 90 GLY A CA 1
ATOM 662 C C . GLY A 1 90 ? -1.459 17.844 6.086 1 95.44 90 GLY A C 1
ATOM 663 O O . GLY A 1 90 ? -0.554 18.562 6.504 1 95.44 90 GLY A O 1
ATOM 664 N N . GLU A 1 91 ? -2.727 18.125 6.25 1 94.88 91 GLU A N 1
ATOM 665 C CA . GLU A 1 91 ? -3.145 19.328 6.949 1 94.88 91 GLU A CA 1
ATOM 666 C C . GLU A 1 91 ? -2.773 19.281 8.43 1 94.88 91 GLU A C 1
ATOM 668 O O . GLU A 1 91 ? -2.463 20.297 9.039 1 94.88 91 GLU A O 1
ATOM 673 N N . GLN A 1 92 ? -2.852 18.094 9.016 1 96.62 92 GLN A N 1
ATOM 674 C CA . GLN A 1 92 ? -2.422 17.938 10.398 1 96.62 92 GLN A CA 1
ATOM 675 C C . GLN A 1 92 ? -0.928 18.203 10.547 1 96.62 92 GLN A C 1
ATOM 677 O O . GLN A 1 92 ? -0.508 18.922 11.469 1 96.62 92 GLN A O 1
ATOM 682 N N . ILE A 1 93 ? -0.117 17.672 9.648 1 96.62 93 ILE A N 1
ATOM 683 C CA . ILE A 1 93 ? 1.333 17.844 9.672 1 96.62 93 ILE A CA 1
ATOM 684 C C . ILE A 1 93 ? 1.69 19.312 9.562 1 96.62 93 ILE A C 1
ATOM 686 O O . ILE A 1 93 ? 2.566 19.812 10.281 1 96.62 93 ILE A O 1
ATOM 690 N N . ARG A 1 94 ? 1.011 20 8.695 1 94.88 94 ARG A N 1
ATOM 691 C CA . ARG A 1 94 ? 1.241 21.438 8.539 1 94.88 94 ARG A CA 1
ATOM 692 C C . ARG A 1 94 ? 1.016 22.172 9.852 1 94.88 94 ARG A C 1
ATOM 694 O O . ARG A 1 94 ? 1.816 23.031 10.234 1 94.88 94 ARG A O 1
ATOM 701 N N . ARG A 1 95 ? -0.089 21.844 10.516 1 96.31 95 ARG A N 1
ATOM 702 C CA . ARG A 1 95 ? -0.407 22.469 11.789 1 96.31 95 ARG A CA 1
ATOM 703 C C . ARG A 1 95 ? 0.63 22.109 12.852 1 96.31 95 ARG A C 1
ATOM 705 O O . ARG A 1 95 ? 1.006 22.953 13.664 1 96.31 95 ARG A O 1
ATOM 712 N N . LEU A 1 96 ? 1.09 20.859 12.898 1 97.62 96 LEU A N 1
ATOM 713 C CA . LEU A 1 96 ? 2.119 20.422 13.836 1 97.62 96 LEU A CA 1
ATOM 714 C C . LEU A 1 96 ? 3.418 21.188 13.609 1 97.62 96 LEU A C 1
ATOM 716 O O . LEU A 1 96 ? 4.062 21.625 14.562 1 97.62 96 LEU A O 1
ATOM 720 N N . ALA A 1 97 ? 3.807 21.344 12.359 1 95.19 97 ALA A N 1
ATOM 721 C CA . ALA A 1 97 ? 5.023 22.062 12.008 1 95.19 97 ALA A CA 1
ATOM 722 C C . ALA A 1 97 ? 4.977 23.5 12.531 1 95.19 97 ALA A C 1
ATOM 724 O O . ALA A 1 97 ? 5.961 24 13.078 1 95.19 97 ALA A O 1
ATOM 725 N N . ALA A 1 98 ? 3.836 24.141 12.367 1 95.38 98 ALA A N 1
ATOM 726 C CA . ALA A 1 98 ? 3.65 25.516 12.82 1 95.38 98 ALA A CA 1
ATOM 727 C C . ALA A 1 98 ? 3.812 25.625 14.336 1 95.38 98 ALA A C 1
ATOM 729 O O . ALA A 1 98 ? 4.227 26.656 14.852 1 95.38 98 ALA A O 1
ATOM 730 N N . LEU A 1 99 ? 3.555 24.531 15.016 1 97.31 99 LEU A N 1
ATOM 731 C CA . LEU A 1 99 ? 3.613 24.516 16.469 1 97.31 99 LEU A CA 1
ATOM 732 C C . LEU A 1 99 ? 4.941 23.953 16.953 1 97.31 99 LEU A C 1
ATOM 734 O O . LEU A 1 99 ? 5.199 23.906 18.156 1 97.31 99 LEU A O 1
ATOM 738 N N . GLY A 1 100 ? 5.746 23.469 15.969 1 97.12 100 GLY A N 1
ATOM 739 C CA . GLY A 1 100 ? 7.02 22.859 16.328 1 97.12 100 GLY A CA 1
ATOM 740 C C . GLY A 1 100 ? 6.871 21.516 17 1 97.12 100 GLY A C 1
ATOM 741 O O . GLY A 1 100 ? 7.684 21.141 17.844 1 97.12 100 GLY A O 1
ATOM 742 N N . ILE A 1 101 ? 5.812 20.797 16.766 1 98.44 101 ILE A N 1
ATOM 743 C CA . ILE A 1 101 ? 5.555 19.484 17.359 1 98.44 101 ILE A CA 1
ATOM 744 C C . ILE A 1 101 ? 6.113 18.391 16.453 1 98.44 101 ILE A C 1
ATOM 746 O O . ILE A 1 101 ? 5.73 18.297 15.281 1 98.44 101 ILE A O 1
ATOM 750 N N . PRO A 1 102 ? 7.035 17.578 16.953 1 98.25 102 PRO A N 1
ATOM 751 C CA . PRO A 1 102 ? 7.602 16.5 16.141 1 98.25 102 PRO A CA 1
ATOM 752 C C . PRO A 1 102 ? 6.59 15.398 15.812 1 98.25 102 PRO A C 1
ATOM 754 O O . PRO A 1 102 ? 5.688 15.133 16.609 1 98.25 102 PRO A O 1
ATOM 757 N N . TYR A 1 103 ? 6.793 14.789 14.672 1 98.62 103 TYR A N 1
ATOM 758 C CA . TYR A 1 103 ? 5.93 13.664 14.312 1 98.62 103 TYR A CA 1
ATOM 759 C C . TYR A 1 103 ? 6.699 12.609 13.539 1 98.62 103 TYR A C 1
ATOM 761 O O . TYR A 1 103 ? 7.789 12.875 13.031 1 98.62 103 TYR A O 1
ATOM 769 N N . GLU A 1 104 ? 6.16 11.422 13.469 1 98.62 104 GLU A N 1
ATOM 770 C CA . GLU A 1 104 ? 6.582 10.281 12.656 1 98.62 104 GLU A CA 1
ATOM 771 C C . GLU A 1 104 ? 5.383 9.57 12.047 1 98.62 104 GLU A C 1
ATOM 773 O O . GLU A 1 104 ? 4.273 9.633 12.578 1 98.62 104 GLU A O 1
ATOM 778 N N . ILE A 1 105 ? 5.609 9.047 10.914 1 98.81 105 ILE A N 1
ATOM 779 C CA . ILE A 1 105 ? 4.566 8.258 10.281 1 98.81 105 ILE A CA 1
ATOM 780 C C . ILE A 1 105 ? 4.926 6.773 10.359 1 98.81 105 ILE A C 1
ATOM 782 O O . ILE A 1 105 ? 6.051 6.383 10.047 1 98.81 105 ILE A O 1
ATOM 786 N N . VAL A 1 106 ? 4.039 5.973 10.836 1 98.88 106 VAL A N 1
ATOM 787 C CA . VAL A 1 106 ? 4.098 4.516 10.781 1 98.88 106 VAL A CA 1
ATOM 788 C C . VAL A 1 106 ? 3.166 4 9.688 1 98.88 106 VAL A C 1
ATOM 790 O O . VAL A 1 106 ? 1.943 4.035 9.836 1 98.88 106 VAL A O 1
ATOM 793 N N . PRO A 1 107 ? 3.73 3.518 8.586 1 98.94 107 PRO A N 1
ATOM 794 C CA . PRO A 1 107 ? 2.881 3.104 7.465 1 98.94 107 PRO A CA 1
ATOM 795 C C . PRO A 1 107 ? 2.012 1.894 7.801 1 98.94 107 PRO A C 1
ATOM 797 O O . PRO A 1 107 ? 2.244 1.223 8.812 1 98.94 107 PRO A O 1
ATOM 800 N N . GLY A 1 108 ? 0.979 1.69 7.047 1 98.81 108 GLY A N 1
ATOM 801 C CA . GLY A 1 108 ? 0.06 0.58 7.242 1 98.81 108 GLY A CA 1
ATOM 802 C C . GLY A 1 108 ? -0.315 -0.119 5.949 1 98.81 108 GLY A C 1
ATOM 803 O O . GLY A 1 108 ? 0.132 0.277 4.871 1 98.81 108 GLY A O 1
ATOM 804 N N . VAL A 1 109 ? -1.098 -1.17 6.082 1 98.88 109 VAL A N 1
ATOM 805 C CA . VAL A 1 109 ? -1.619 -1.916 4.941 1 98.88 109 VAL A CA 1
ATOM 806 C C . VAL A 1 109 ? -2.689 -1.091 4.23 1 98.88 109 VAL A C 1
ATOM 808 O O . VAL A 1 109 ? -3.631 -0.607 4.859 1 98.88 109 VAL A O 1
ATOM 811 N N . THR A 1 110 ? -2.543 -0.895 2.955 1 98.69 110 THR A N 1
ATOM 812 C CA . THR A 1 110 ? -3.494 -0.098 2.188 1 98.69 110 THR A CA 1
ATOM 813 C C . THR A 1 110 ? -4.754 -0.903 1.889 1 98.69 110 THR A C 1
ATOM 815 O O . THR A 1 110 ? -4.727 -2.135 1.894 1 98.69 110 THR A O 1
ATOM 818 N N . ALA A 1 111 ? -5.855 -0.193 1.636 1 98.06 111 ALA A N 1
ATOM 819 C CA . ALA A 1 111 ? -7.082 -0.852 1.197 1 98.06 111 ALA A CA 1
ATOM 820 C C . ALA A 1 111 ? -6.848 -1.654 -0.08 1 98.06 111 ALA A C 1
ATOM 822 O O . ALA A 1 111 ? -7.395 -2.748 -0.242 1 98.06 111 ALA A O 1
ATOM 823 N N . THR A 1 112 ? -6.02 -1.157 -0.997 1 98.75 112 THR A N 1
ATOM 824 C CA . THR A 1 112 ? -5.738 -1.838 -2.256 1 98.75 112 THR A CA 1
ATOM 825 C C . THR A 1 112 ? -5.051 -3.178 -2.006 1 98.75 112 THR A C 1
ATOM 827 O O . THR A 1 112 ? -5.453 -4.199 -2.564 1 98.75 112 THR A O 1
ATOM 830 N N . ALA A 1 113 ? -4.043 -3.158 -1.144 1 98.75 113 ALA A N 1
ATOM 831 C CA . ALA A 1 113 ? -3.35 -4.398 -0.801 1 98.75 113 ALA A CA 1
ATOM 832 C C . ALA A 1 113 ? -4.305 -5.402 -0.163 1 98.75 113 ALA A C 1
ATOM 834 O O . ALA A 1 113 ? -4.273 -6.59 -0.489 1 98.75 113 ALA A O 1
ATOM 835 N N . ALA A 1 114 ? -5.145 -4.918 0.73 1 98.75 114 ALA A N 1
ATOM 836 C CA . ALA A 1 114 ? -6.102 -5.781 1.415 1 98.75 114 ALA A CA 1
ATOM 837 C C . ALA A 1 114 ? -7.102 -6.383 0.43 1 98.75 114 ALA A C 1
ATOM 839 O O . ALA A 1 114 ? -7.461 -7.555 0.54 1 98.75 114 ALA A O 1
ATOM 840 N N . CYS A 1 115 ? -7.562 -5.59 -0.51 1 98.75 115 CYS A N 1
ATOM 841 C CA . CYS A 1 115 ? -8.523 -6.062 -1.496 1 98.75 115 CYS A CA 1
ATOM 842 C C . CYS A 1 115 ? -7.891 -7.086 -2.43 1 98.75 115 CYS A C 1
ATOM 844 O O . CYS A 1 115 ? -8.523 -8.086 -2.783 1 98.75 115 CYS A O 1
ATOM 846 N N . ALA A 1 116 ? -6.656 -6.844 -2.828 1 98.75 116 ALA A N 1
ATOM 847 C CA . ALA A 1 116 ? -5.938 -7.836 -3.623 1 98.75 116 ALA A CA 1
ATOM 848 C C . ALA A 1 116 ? -5.82 -9.164 -2.871 1 98.75 116 ALA A C 1
ATOM 850 O O . ALA A 1 116 ? -6.023 -10.234 -3.451 1 98.75 116 ALA A O 1
ATOM 851 N N . ALA A 1 117 ? -5.5 -9.055 -1.588 1 98.62 117 ALA A N 1
ATOM 852 C CA . ALA A 1 117 ? -5.391 -10.25 -0.752 1 98.62 117 ALA A CA 1
ATOM 853 C C . ALA A 1 117 ? -6.723 -10.984 -0.671 1 98.62 117 ALA A C 1
ATOM 855 O O . ALA A 1 117 ? -6.77 -12.211 -0.802 1 98.62 117 ALA A O 1
ATOM 856 N N . ALA A 1 118 ? -7.797 -10.227 -0.462 1 98.06 118 ALA A N 1
ATOM 857 C CA . ALA A 1 118 ? -9.141 -10.797 -0.364 1 98.06 118 ALA A CA 1
ATOM 858 C C . ALA A 1 118 ? -9.508 -11.555 -1.639 1 98.06 118 ALA A C 1
ATOM 860 O O . ALA A 1 118 ? -10.141 -12.609 -1.581 1 98.06 118 ALA A O 1
ATOM 861 N N . LEU A 1 119 ? -9.062 -11.023 -2.76 1 97.81 119 LEU A N 1
ATOM 862 C CA . LEU A 1 119 ? -9.375 -11.633 -4.051 1 97.81 119 LEU A CA 1
ATOM 863 C C . LEU A 1 119 ? -8.398 -12.75 -4.383 1 97.81 119 LEU A C 1
ATOM 865 O O . LEU A 1 119 ? -8.617 -13.523 -5.316 1 97.81 119 LEU A O 1
ATOM 869 N N . GLY A 1 120 ? -7.242 -12.781 -3.643 1 97.25 120 GLY A N 1
ATOM 870 C CA . GLY A 1 120 ? -6.234 -13.797 -3.902 1 97.25 120 GLY A CA 1
ATOM 871 C C . GLY A 1 120 ? -5.449 -13.547 -5.176 1 97.25 120 GLY A C 1
ATOM 872 O O . GLY A 1 120 ? -5.09 -14.484 -5.883 1 97.25 120 GLY A O 1
ATOM 873 N N . VAL A 1 121 ? -5.148 -12.227 -5.469 1 97.44 121 VAL A N 1
ATOM 874 C CA . VAL A 1 121 ? -4.535 -11.953 -6.766 1 97.44 121 VAL A CA 1
ATOM 875 C C . VAL A 1 121 ? -3.324 -11.047 -6.586 1 97.44 121 VAL A C 1
ATOM 877 O O . VAL A 1 121 ? -3.195 -10.367 -5.562 1 97.44 121 VAL A O 1
ATOM 880 N N . GLU A 1 122 ? -2.453 -11.109 -7.527 1 98 122 GLU A N 1
ATOM 881 C CA . GLU A 1 122 ? -1.407 -10.117 -7.742 1 98 122 GLU A CA 1
ATOM 882 C C . GLU A 1 122 ? -1.854 -9.055 -8.742 1 98 122 GLU A C 1
ATOM 884 O O . GLU A 1 122 ? -2.484 -9.375 -9.758 1 98 122 GLU A O 1
ATOM 889 N N . LEU A 1 123 ? -1.511 -7.793 -8.516 1 98.5 123 LEU A N 1
ATOM 890 C CA . LEU A 1 123 ? -2.066 -6.703 -9.312 1 98.5 123 LEU A CA 1
ATOM 891 C C . LEU A 1 123 ? -1.126 -6.328 -10.453 1 98.5 123 LEU A C 1
ATOM 893 O O . LEU A 1 123 ? -1.467 -5.496 -11.297 1 98.5 123 LEU A O 1
ATOM 897 N N . THR A 1 124 ? 0.09 -6.875 -10.445 1 97.06 124 THR A N 1
ATOM 898 C CA . THR A 1 124 ? 1.067 -6.688 -11.508 1 97.06 124 THR A CA 1
ATOM 899 C C . THR A 1 124 ? 1.569 -8.031 -12.031 1 97.06 124 THR A C 1
ATOM 901 O O . THR A 1 124 ? 2.199 -8.789 -11.289 1 97.06 124 THR A O 1
ATOM 904 N N . LEU A 1 125 ? 1.25 -8.359 -13.219 1 94.94 125 LEU A N 1
ATOM 905 C CA . LEU A 1 125 ? 1.637 -9.617 -13.844 1 94.94 125 LEU A CA 1
ATOM 906 C C . LEU A 1 125 ? 2.377 -9.367 -15.156 1 94.94 125 LEU A C 1
ATOM 908 O O . LEU A 1 125 ? 1.966 -8.523 -15.953 1 94.94 125 LEU A O 1
ATOM 912 N N . PRO A 1 126 ? 3.459 -10.086 -15.305 1 91.12 126 PRO A N 1
ATOM 913 C CA . PRO A 1 126 ? 4.164 -9.938 -16.578 1 91.12 126 PRO A CA 1
ATOM 914 C C . PRO A 1 126 ? 3.252 -10.172 -17.781 1 91.12 126 PRO A C 1
ATOM 916 O O . PRO A 1 126 ? 2.48 -11.133 -17.797 1 91.12 126 PRO A O 1
ATOM 919 N N . GLY A 1 127 ? 3.316 -9.273 -18.703 1 90.56 127 GLY A N 1
ATOM 920 C CA . GLY A 1 127 ? 2.562 -9.414 -19.938 1 90.56 127 GLY A CA 1
ATOM 921 C C . GLY A 1 127 ? 1.113 -8.984 -19.812 1 90.56 127 GLY A C 1
ATOM 922 O O . GLY A 1 127 ? 0.385 -8.914 -20.797 1 90.56 127 GLY A O 1
ATOM 923 N N . VAL A 1 128 ? 0.648 -8.656 -18.625 1 94.88 128 VAL A N 1
ATOM 924 C CA . VAL A 1 128 ? -0.75 -8.297 -18.406 1 94.88 128 VAL A CA 1
ATOM 925 C C . VAL A 1 128 ? -0.845 -6.855 -17.906 1 94.88 128 VAL A C 1
ATOM 927 O O . VAL A 1 128 ? -1.414 -6 -18.594 1 94.88 128 VAL A O 1
ATOM 930 N N . ALA A 1 129 ? -0.222 -6.574 -16.875 1 96.44 129 ALA A N 1
ATOM 931 C CA . ALA A 1 129 ? -0.154 -5.23 -16.312 1 96.44 129 ALA A CA 1
ATOM 932 C C . ALA A 1 129 ? 1.084 -5.066 -15.43 1 96.44 129 ALA A C 1
ATOM 934 O O . ALA A 1 129 ? 1.407 -5.949 -14.633 1 96.44 129 ALA A O 1
ATOM 935 N N . GLN A 1 130 ? 1.774 -3.953 -15.625 1 97.06 130 GLN A N 1
ATOM 936 C CA . GLN A 1 130 ? 2.947 -3.619 -14.82 1 97.06 130 GLN A CA 1
ATOM 937 C C . GLN A 1 130 ? 2.768 -2.277 -14.117 1 97.06 130 GLN A C 1
ATOM 939 O O . GLN A 1 130 ? 3.744 -1.668 -13.68 1 97.06 130 GLN A O 1
ATOM 944 N N . THR A 1 131 ? 1.548 -1.724 -14.133 1 98.5 131 THR A N 1
ATOM 945 C CA . THR A 1 131 ? 1.19 -0.45 -13.516 1 98.5 131 THR A CA 1
ATOM 946 C C . THR A 1 131 ? -0.123 -0.569 -12.75 1 98.5 131 THR A C 1
ATOM 948 O O . THR A 1 131 ? -1.072 -1.194 -13.227 1 98.5 131 THR A O 1
ATOM 951 N N . VAL A 1 132 ? -0.15 -0.072 -11.539 1 98.88 132 VAL A N 1
ATOM 952 C CA . VAL A 1 132 ? -1.371 0.086 -10.758 1 98.88 132 VAL A CA 1
ATOM 953 C C . VAL A 1 132 ? -1.65 1.569 -10.531 1 98.88 132 VAL A C 1
ATOM 955 O O . VAL A 1 132 ? -0.784 2.303 -10.047 1 98.88 132 VAL A O 1
ATOM 958 N N . ILE A 1 133 ? -2.834 2.035 -10.922 1 98.88 133 ILE A N 1
ATOM 959 C CA . ILE A 1 133 ? -3.25 3.42 -10.719 1 98.88 133 ILE A CA 1
ATOM 960 C C . ILE A 1 133 ? -4.258 3.498 -9.578 1 98.88 133 ILE A C 1
ATOM 962 O O . ILE A 1 133 ? -5.34 2.914 -9.656 1 98.88 133 ILE A O 1
ATOM 966 N N . LEU A 1 134 ? -3.855 4.129 -8.516 1 98.81 134 LEU A N 1
ATOM 967 C CA . LEU A 1 134 ? -4.734 4.426 -7.391 1 98.81 134 LEU A CA 1
ATOM 968 C C . LEU A 1 134 ? -5.352 5.812 -7.531 1 98.81 134 LEU A C 1
ATOM 970 O O . LEU A 1 134 ? -4.629 6.816 -7.578 1 98.81 134 LEU A O 1
ATOM 974 N N . THR A 1 135 ? -6.652 5.863 -7.602 1 98.38 135 THR A N 1
ATOM 975 C CA . THR A 1 135 ? -7.32 7.152 -7.742 1 98.38 135 THR A CA 1
ATOM 976 C C . THR A 1 135 ? -8.625 7.176 -6.945 1 98.38 135 THR A C 1
ATOM 978 O O . THR A 1 135 ? -8.875 6.289 -6.133 1 98.38 135 THR A O 1
ATOM 981 N N . ARG A 1 136 ? -9.273 8.188 -6.98 1 95.62 136 ARG A N 1
ATOM 982 C CA . ARG A 1 136 ? -10.602 8.328 -6.379 1 95.62 136 ARG A CA 1
ATOM 983 C C . ARG A 1 136 ? -11.602 8.883 -7.387 1 95.62 136 ARG A C 1
ATOM 985 O O . ARG A 1 136 ? -11.211 9.336 -8.469 1 95.62 136 ARG A O 1
ATOM 992 N N . TYR A 1 137 ? -12.836 8.734 -7.102 1 91.44 137 TYR A N 1
ATOM 993 C CA . TYR A 1 137 ? -13.844 9.32 -7.977 1 91.44 137 TYR A CA 1
ATOM 994 C C . TYR A 1 137 ? -14.156 10.75 -7.574 1 91.44 137 TYR A C 1
ATOM 996 O O . TYR A 1 137 ? -14.148 11.086 -6.387 1 91.44 137 TYR A O 1
ATOM 1004 N N . ALA A 1 138 ? -14.375 11.609 -8.594 1 81.88 138 ALA A N 1
ATOM 1005 C CA . ALA A 1 138 ? -14.656 13.023 -8.359 1 81.88 138 ALA A CA 1
ATOM 1006 C C . ALA A 1 138 ? -15.945 13.195 -7.555 1 81.88 138 ALA A C 1
ATOM 1008 O O . ALA A 1 138 ? -17.016 12.773 -7.992 1 81.88 138 ALA A O 1
ATOM 1009 N N . GLY A 1 139 ? -15.859 13.477 -6.375 1 73.5 139 GLY A N 1
ATOM 1010 C CA . GLY A 1 139 ? -17 13.852 -5.559 1 73.5 139 GLY A CA 1
ATOM 1011 C C . GLY A 1 139 ? -17.078 15.352 -5.309 1 73.5 139 GLY A C 1
ATOM 1012 O O . GLY A 1 139 ? -17.078 16.141 -6.254 1 73.5 139 GLY A O 1
ATOM 1013 N N . LYS A 1 140 ? -17.016 15.695 -4.152 1 66.19 140 LYS A N 1
ATOM 1014 C CA . LYS A 1 140 ? -17.062 17.094 -3.729 1 66.19 140 LYS A CA 1
ATOM 1015 C C . LYS A 1 140 ? -15.773 17.812 -4.109 1 66.19 140 LYS A C 1
ATOM 1017 O O . LYS A 1 140 ? -15.797 19.016 -4.426 1 66.19 140 LYS A O 1
ATOM 1022 N N . THR A 1 141 ? -14.75 17.016 -4.121 1 71.12 141 THR A N 1
ATOM 1023 C CA . THR A 1 141 ? -13.445 17.594 -4.449 1 71.12 141 THR A CA 1
ATOM 1024 C C . THR A 1 141 ? -13.156 17.453 -5.941 1 71.12 141 THR A C 1
ATOM 1026 O O . THR A 1 141 ? -13.352 16.391 -6.523 1 71.12 141 THR A O 1
ATOM 1029 N N . THR A 1 142 ? -12.82 18.578 -6.461 1 84.69 142 THR A N 1
ATOM 1030 C CA . THR A 1 142 ? -12.438 18.578 -7.867 1 84.69 142 THR A CA 1
ATOM 1031 C C . THR A 1 142 ? -11.133 17.812 -8.078 1 84.69 142 THR A C 1
ATOM 1033 O O . THR A 1 142 ? -10.203 17.938 -7.273 1 84.69 142 THR A O 1
ATOM 1036 N N . MET A 1 143 ? -11.094 17.031 -9.109 1 93.19 143 MET A N 1
ATOM 1037 C CA . MET A 1 143 ? -9.867 16.312 -9.453 1 93.19 143 MET A CA 1
ATOM 1038 C C . MET A 1 143 ? -8.852 17.25 -10.094 1 93.19 143 MET A C 1
ATOM 1040 O O . MET A 1 143 ? -9.219 18.125 -10.883 1 93.19 143 MET A O 1
ATOM 1044 N N . PRO A 1 144 ? -7.59 17.125 -9.719 1 93.5 144 PRO A N 1
ATOM 1045 C CA . PRO A 1 144 ? -6.562 17.906 -10.398 1 93.5 144 PRO A CA 1
ATOM 1046 C C . PRO A 1 144 ? -6.555 17.703 -11.914 1 93.5 144 PRO A C 1
ATOM 1048 O O . PRO A 1 144 ? -7.012 16.656 -12.391 1 93.5 144 PRO A O 1
ATOM 1051 N N . ALA A 1 145 ? -6.047 18.734 -12.586 1 92.81 145 ALA A N 1
ATOM 1052 C CA . ALA A 1 145 ? -5.93 18.625 -14.039 1 92.81 145 ALA A CA 1
ATOM 1053 C C . ALA A 1 145 ? -5.121 17.391 -14.438 1 92.81 145 ALA A C 1
ATOM 1055 O O . ALA A 1 145 ? -4.094 17.094 -13.82 1 92.81 145 ALA A O 1
ATOM 1056 N N . GLY A 1 146 ? -5.582 16.578 -15.398 1 95.19 146 GLY A N 1
ATOM 1057 C CA . GLY A 1 146 ? -4.871 15.414 -15.914 1 95.19 146 GLY A CA 1
ATOM 1058 C C . GLY A 1 146 ? -5.254 14.125 -15.211 1 95.19 146 GLY A C 1
ATOM 1059 O O . GLY A 1 146 ? -4.824 13.047 -15.617 1 95.19 146 GLY A O 1
ATOM 1060 N N . GLU A 1 147 ? -6.145 14.258 -14.195 1 97.5 147 GLU A N 1
ATOM 1061 C CA . GLU A 1 147 ? -6.449 13.07 -13.414 1 97.5 147 GLU A CA 1
ATOM 1062 C C . GLU A 1 147 ? -7.898 12.633 -13.617 1 97.5 147 GLU A C 1
ATOM 1064 O O . GLU A 1 147 ? -8.523 12.086 -12.703 1 97.5 147 GLU A O 1
ATOM 1069 N N . SER A 1 148 ? -8.445 12.953 -14.781 1 96.5 148 SER A N 1
ATOM 1070 C CA . SER A 1 148 ? -9.781 12.43 -15.062 1 96.5 148 SER A CA 1
ATOM 1071 C C . SER A 1 148 ? -9.766 10.906 -15.156 1 96.5 148 SER A C 1
ATOM 1073 O O . SER A 1 148 ? -8.789 10.32 -15.625 1 96.5 148 SER A O 1
ATOM 1075 N N . LEU A 1 149 ? -10.828 10.312 -14.758 1 97.5 149 LEU A N 1
ATOM 1076 C CA . LEU A 1 149 ? -10.906 8.859 -14.734 1 97.5 149 LEU A CA 1
ATOM 1077 C C . LEU A 1 149 ? -10.734 8.273 -16.125 1 97.5 149 LEU A C 1
ATOM 1079 O O . LEU A 1 149 ? -10.008 7.293 -16.312 1 97.5 149 LEU A O 1
ATOM 1083 N N . ALA A 1 150 ? -11.336 8.867 -17.125 1 97.12 150 ALA A N 1
ATOM 1084 C CA . ALA A 1 150 ? -11.227 8.383 -18.5 1 97.12 150 ALA A CA 1
ATOM 1085 C C . ALA A 1 150 ? -9.781 8.43 -18.984 1 97.12 150 ALA A C 1
ATOM 1087 O O . ALA A 1 150 ? -9.312 7.504 -19.656 1 97.12 150 ALA A O 1
ATOM 1088 N N . SER A 1 151 ? -9.094 9.531 -18.672 1 97.62 151 SER A N 1
ATOM 1089 C CA . SER A 1 151 ? -7.695 9.664 -19.078 1 97.62 151 SER A CA 1
ATOM 1090 C C . SER A 1 151 ? -6.828 8.594 -18.406 1 97.62 151 SER A C 1
ATOM 1092 O O . SER A 1 151 ? -5.965 8 -19.062 1 97.62 151 SER A O 1
ATOM 1094 N N . LEU A 1 152 ? -7.027 8.359 -17.172 1 98.62 152 LEU A N 1
ATOM 1095 C CA . LEU A 1 152 ? -6.297 7.324 -16.438 1 98.62 152 LEU A CA 1
ATOM 1096 C C . LEU A 1 152 ? -6.621 5.941 -17 1 98.62 152 LEU A C 1
ATOM 1098 O O . LEU A 1 152 ? -5.723 5.113 -17.188 1 98.62 152 LEU A O 1
ATOM 1102 N N . ALA A 1 153 ? -7.891 5.711 -17.312 1 98.44 153 ALA A N 1
ATOM 1103 C CA . ALA A 1 153 ? -8.367 4.418 -17.797 1 98.44 153 ALA A CA 1
ATOM 1104 C C . ALA A 1 153 ? -7.773 4.098 -19.156 1 98.44 153 ALA A C 1
ATOM 1106 O O . ALA A 1 153 ? -7.691 2.932 -19.547 1 98.44 153 ALA A O 1
ATOM 1107 N N . ALA A 1 154 ? -7.363 5.078 -19.875 1 98.31 154 ALA A N 1
ATOM 1108 C CA . ALA A 1 154 ? -6.836 4.902 -21.234 1 98.31 154 ALA A CA 1
ATOM 1109 C C . ALA A 1 154 ? -5.582 4.035 -21.219 1 98.31 154 ALA A C 1
ATOM 1111 O O . ALA A 1 154 ? -5.207 3.457 -22.25 1 98.31 154 ALA A O 1
ATOM 1112 N N . HIS A 1 155 ? -4.957 3.904 -20.062 1 98.5 155 HIS A N 1
ATOM 1113 C CA . HIS A 1 155 ? -3.746 3.102 -19.953 1 98.5 155 HIS A CA 1
ATOM 1114 C C . HIS A 1 155 ? -4.07 1.613 -19.906 1 98.5 155 HIS A C 1
ATOM 1116 O O . HIS A 1 155 ? -3.193 0.774 -20.125 1 98.5 155 HIS A O 1
ATOM 1122 N N . ARG A 1 156 ? -5.281 1.28 -19.484 1 98.19 156 ARG A N 1
ATOM 1123 C CA . ARG A 1 156 ? -5.754 -0.095 -19.359 1 98.19 156 ARG A CA 1
ATOM 1124 C C . ARG A 1 156 ? -4.938 -0.867 -18.328 1 98.19 156 ARG A C 1
ATOM 1126 O O . ARG A 1 156 ? -4.816 -2.092 -18.422 1 98.19 156 ARG A O 1
ATOM 1133 N N . ALA A 1 157 ? -4.195 -0.101 -17.484 1 98.38 157 ALA A N 1
ATOM 1134 C CA . ALA A 1 157 ? -3.484 -0.696 -16.359 1 98.38 157 ALA A CA 1
ATOM 1135 C C . ALA A 1 157 ? -4.457 -1.144 -15.273 1 98.38 157 ALA A C 1
ATOM 1137 O O . ALA A 1 157 ? -5.672 -0.996 -15.422 1 98.38 157 ALA A O 1
ATOM 1138 N N . THR A 1 158 ? -3.979 -1.836 -14.227 1 98.75 158 THR A N 1
ATOM 1139 C CA . THR A 1 158 ? -4.82 -2.119 -13.07 1 98.75 158 THR A CA 1
ATOM 1140 C C . THR A 1 158 ? -5.266 -0.825 -12.398 1 98.75 158 THR A C 1
ATOM 1142 O O . THR A 1 158 ? -4.445 0.046 -12.109 1 98.75 158 THR A O 1
ATOM 1145 N N . LEU A 1 159 ? -6.547 -0.668 -12.266 1 98.81 159 LEU A N 1
ATOM 1146 C CA . LEU A 1 159 ? -7.121 0.552 -11.711 1 98.81 159 LEU A CA 1
ATOM 1147 C C . LEU A 1 159 ? -7.793 0.277 -10.367 1 98.81 159 LEU A C 1
ATOM 1149 O O . LEU A 1 159 ? -8.602 -0.647 -10.25 1 98.81 159 LEU A O 1
ATOM 1153 N N . ALA A 1 160 ? -7.395 0.953 -9.344 1 98.81 160 ALA A N 1
ATOM 1154 C CA . ALA A 1 160 ? -8.016 0.923 -8.023 1 98.81 160 ALA A CA 1
ATOM 1155 C C . ALA A 1 160 ? -8.688 2.254 -7.703 1 98.81 160 ALA A C 1
ATOM 1157 O O . ALA A 1 160 ? -8.016 3.27 -7.52 1 98.81 160 ALA A O 1
ATOM 1158 N N . ILE A 1 161 ? -9.992 2.256 -7.559 1 98.38 161 ILE A N 1
ATOM 1159 C CA . ILE A 1 161 ? -10.758 3.488 -7.383 1 98.38 161 ILE A CA 1
ATOM 1160 C C . ILE A 1 161 ? -11.328 3.545 -5.965 1 98.38 161 ILE A C 1
ATOM 1162 O O . ILE A 1 161 ? -12.172 2.73 -5.598 1 98.38 161 ILE A O 1
ATOM 1166 N N . HIS A 1 162 ? -10.836 4.473 -5.242 1 96.5 162 HIS A N 1
ATOM 1167 C CA . HIS A 1 162 ? -11.305 4.762 -3.891 1 96.5 162 HIS A CA 1
ATOM 1168 C C . HIS A 1 162 ? -12.492 5.715 -3.914 1 96.5 162 HIS A C 1
ATOM 1170 O O . HIS A 1 162 ? -12.672 6.473 -4.871 1 96.5 162 HIS A O 1
ATOM 1176 N N . LEU A 1 163 ? -13.344 5.664 -2.887 1 91.06 163 LEU A N 1
ATOM 1177 C CA . LEU A 1 163 ? -14.375 6.66 -2.617 1 91.06 163 LEU A CA 1
ATOM 1178 C C . LEU A 1 163 ? -15.297 6.828 -3.82 1 91.06 163 LEU A C 1
ATOM 1180 O O . LEU A 1 163 ? -15.656 7.949 -4.176 1 91.06 163 LEU A O 1
ATOM 1184 N N . GLY A 1 164 ? -15.625 5.699 -4.484 1 92.19 164 GLY A N 1
ATOM 1185 C CA . GLY A 1 164 ? -16.375 5.871 -5.715 1 92.19 164 GLY A CA 1
ATOM 1186 C C . GLY A 1 164 ? -17.547 4.914 -5.84 1 92.19 164 GLY A C 1
ATOM 1187 O O . GLY A 1 164 ? -18.312 4.973 -6.809 1 92.19 164 GLY A O 1
ATOM 1188 N N . VAL A 1 165 ? -17.812 4.129 -4.852 1 92.56 165 VAL A N 1
ATOM 1189 C CA . VAL A 1 165 ? -18.719 3 -5.047 1 92.56 165 VAL A CA 1
ATOM 1190 C C . VAL A 1 165 ? -20.125 3.512 -5.312 1 92.56 165 VAL A C 1
ATOM 1192 O O . VAL A 1 165 ? -20.891 2.902 -6.074 1 92.56 165 VAL A O 1
ATOM 1195 N N . ARG A 1 166 ? -20.531 4.641 -4.797 1 92.38 166 ARG A N 1
ATOM 1196 C CA . ARG A 1 166 ? -21.844 5.223 -5.02 1 92.38 166 ARG A CA 1
ATOM 1197 C C . ARG A 1 166 ? -22.016 5.656 -6.469 1 92.38 166 ARG A C 1
ATOM 1199 O O . ARG A 1 166 ? -23.125 5.895 -6.926 1 92.38 166 ARG A O 1
ATOM 1206 N N . HIS A 1 167 ? -20.922 5.754 -7.18 1 94.25 167 HIS A N 1
ATOM 1207 C CA . HIS A 1 167 ? -20.938 6.227 -8.555 1 94.25 167 HIS A CA 1
ATOM 1208 C C . HIS A 1 167 ? -20.5 5.125 -9.516 1 94.25 167 HIS A C 1
ATOM 1210 O O . HIS A 1 167 ? -19.906 5.402 -10.562 1 94.25 167 HIS A O 1
ATOM 1216 N N . LEU A 1 168 ? -20.75 3.93 -9.109 1 96.94 168 LEU A N 1
ATOM 1217 C CA . LEU A 1 168 ? -20.266 2.766 -9.844 1 96.94 168 LEU A CA 1
ATOM 1218 C C . LEU A 1 168 ? -20.703 2.809 -11.297 1 96.94 168 LEU A C 1
ATOM 1220 O O . LEU A 1 168 ? -19.906 2.58 -12.211 1 96.94 168 LEU A O 1
ATOM 1224 N N . ALA A 1 169 ? -21.984 3.115 -11.555 1 96.81 169 ALA A N 1
ATOM 1225 C CA . ALA A 1 169 ? -22.5 3.133 -12.922 1 96.81 169 ALA A CA 1
ATOM 1226 C C . ALA A 1 169 ? -21.75 4.148 -13.781 1 96.81 169 ALA A C 1
ATOM 1228 O O . ALA A 1 169 ? -21.406 3.865 -14.93 1 96.81 169 ALA A O 1
ATOM 1229 N N . ARG A 1 170 ? -21.516 5.34 -13.258 1 96.38 170 ARG A N 1
ATOM 1230 C CA . ARG A 1 170 ? -20.781 6.379 -13.977 1 96.38 170 ARG A CA 1
ATOM 1231 C C . ARG A 1 170 ? -19.328 5.965 -14.195 1 96.38 170 ARG A C 1
ATOM 1233 O O . ARG A 1 170 ? -18.766 6.223 -15.258 1 96.38 170 ARG A O 1
ATOM 1240 N N . ILE A 1 171 ? -18.734 5.348 -13.18 1 97.81 171 ILE A N 1
ATOM 1241 C CA . ILE A 1 171 ? -17.359 4.859 -13.281 1 97.81 171 ILE A CA 1
ATOM 1242 C C . ILE A 1 171 ? -17.266 3.842 -14.422 1 97.81 171 ILE A C 1
ATOM 1244 O O . ILE A 1 171 ? -16.359 3.934 -15.266 1 97.81 171 ILE A O 1
ATOM 1248 N N . VAL A 1 172 ? -18.188 2.908 -14.453 1 98.31 172 VAL A N 1
ATOM 1249 C CA . VAL A 1 172 ? -18.188 1.886 -15.492 1 98.31 172 VAL A CA 1
ATOM 1250 C C . VAL A 1 172 ? -18.328 2.545 -16.859 1 98.31 172 VAL A C 1
ATOM 1252 O O . VAL A 1 172 ? -17.609 2.188 -17.812 1 98.31 172 VAL A O 1
ATOM 1255 N N . ALA A 1 173 ? -19.188 3.518 -16.984 1 98 173 ALA A N 1
ATOM 1256 C CA . ALA A 1 173 ? -19.375 4.227 -18.25 1 98 173 ALA A CA 1
ATOM 1257 C C . ALA A 1 173 ? -18.078 4.898 -18.703 1 98 173 ALA A C 1
ATOM 1259 O O . ALA A 1 173 ? -17.766 4.918 -19.891 1 98 173 ALA A O 1
ATOM 1260 N N . ASP A 1 174 ? -17.312 5.441 -17.781 1 97.38 174 ASP A N 1
ATOM 1261 C CA . ASP A 1 174 ? -16.078 6.168 -18.078 1 97.38 174 ASP A CA 1
ATOM 1262 C C . ASP A 1 174 ? -14.977 5.219 -18.531 1 97.38 174 ASP A C 1
ATOM 1264 O O . ASP A 1 174 ? -14.141 5.586 -19.359 1 97.38 174 ASP A O 1
ATOM 1268 N N . VAL A 1 175 ? -14.945 4.008 -17.969 1 98.44 175 VAL A N 1
ATOM 1269 C CA . VAL A 1 175 ? -13.781 3.164 -18.203 1 98.44 175 VAL A CA 1
ATOM 1270 C C . VAL A 1 175 ? -14.086 2.146 -19.297 1 98.44 175 VAL A C 1
ATOM 1272 O O . VAL A 1 175 ? -13.172 1.587 -19.922 1 98.44 175 VAL A O 1
ATOM 1275 N N . LEU A 1 176 ? -15.328 1.887 -19.594 1 98.56 176 LEU A N 1
ATOM 1276 C CA . LEU A 1 176 ? -15.781 0.856 -20.531 1 98.56 176 LEU A CA 1
ATOM 1277 C C . LEU A 1 176 ? -15.148 1.048 -21.906 1 98.56 176 LEU A C 1
ATOM 1279 O O . LEU A 1 176 ? -14.648 0.091 -22.5 1 98.56 176 LEU A O 1
ATOM 1283 N N . PRO A 1 177 ? -15.078 2.283 -22.469 1 98.38 177 PRO A N 1
ATOM 1284 C CA . PRO A 1 177 ? -14.508 2.467 -23.812 1 98.38 177 PRO A CA 1
ATOM 1285 C C . PRO A 1 177 ? -13.039 2.055 -23.891 1 98.38 177 PRO A C 1
ATOM 1287 O O . PRO A 1 177 ? -12.531 1.79 -24.984 1 98.38 177 PRO A O 1
ATOM 1290 N N . HIS A 1 178 ? -12.383 1.979 -22.797 1 98.44 178 HIS A N 1
ATOM 1291 C CA . HIS A 1 178 ? -10.945 1.727 -22.797 1 98.44 178 HIS A CA 1
ATOM 1292 C C . HIS A 1 178 ? -10.648 0.261 -22.5 1 98.44 178 HIS A C 1
ATOM 1294 O O . HIS A 1 178 ? -9.805 -0.35 -23.156 1 98.44 178 HIS A O 1
ATOM 1300 N N . TYR A 1 179 ? -11.367 -0.364 -21.594 1 98.12 179 TYR A N 1
ATOM 1301 C CA . TYR A 1 179 ? -11.047 -1.708 -21.125 1 98.12 179 TYR A CA 1
ATOM 1302 C C . TYR A 1 179 ? -11.859 -2.756 -21.875 1 98.12 179 TYR A C 1
ATOM 1304 O O . TYR A 1 179 ? -11.461 -3.918 -21.969 1 98.12 179 TYR A O 1
ATOM 1312 N N . GLY A 1 180 ? -13.031 -2.391 -22.344 1 98.44 180 GLY A N 1
ATOM 1313 C CA . GLY A 1 180 ? -13.93 -3.354 -22.969 1 98.44 180 GLY A CA 1
ATOM 1314 C C . GLY A 1 180 ? -14.891 -3.986 -21.984 1 98.44 180 GLY A C 1
ATOM 1315 O O . GLY A 1 180 ? -14.602 -4.074 -20.797 1 98.44 180 GLY A O 1
ATOM 1316 N N . ALA A 1 181 ? -15.977 -4.496 -22.453 1 98.38 181 ALA A N 1
ATOM 1317 C CA . ALA A 1 181 ? -17.094 -5 -21.641 1 98.38 181 ALA A CA 1
ATOM 1318 C C . ALA A 1 181 ? -16.688 -6.258 -20.875 1 98.38 181 ALA A C 1
ATOM 1320 O O . ALA A 1 181 ? -17.219 -6.539 -19.812 1 98.38 181 ALA A O 1
ATOM 1321 N N . ASP A 1 182 ? -15.773 -6.988 -21.359 1 98.19 182 ASP A N 1
ATOM 1322 C CA . ASP A 1 182 ? -15.406 -8.273 -20.781 1 98.19 182 ASP A CA 1
ATOM 1323 C C . ASP A 1 182 ? -14.32 -8.102 -19.719 1 98.19 182 ASP A C 1
ATOM 1325 O O . ASP A 1 182 ? -13.93 -9.07 -19.062 1 98.19 182 ASP A O 1
ATOM 1329 N N . CYS A 1 183 ? -13.828 -6.875 -19.547 1 98.5 183 CYS A N 1
ATOM 1330 C CA . CYS A 1 183 ? -12.773 -6.652 -18.562 1 98.5 183 CYS A CA 1
ATOM 1331 C C . CYS A 1 183 ? -13.258 -6.957 -17.156 1 98.5 183 CYS A C 1
ATOM 1333 O O . CYS A 1 183 ? -14.336 -6.504 -16.766 1 98.5 183 CYS A O 1
ATOM 1335 N N . PRO A 1 184 ? -12.453 -7.691 -16.406 1 98.69 184 PRO A N 1
ATOM 1336 C CA . PRO A 1 184 ? -12.82 -8.016 -15.023 1 98.69 184 PRO A CA 1
ATOM 1337 C C . PRO A 1 184 ? -12.852 -6.785 -14.117 1 98.69 184 PRO A C 1
ATOM 1339 O O . PRO A 1 184 ? -12.031 -5.875 -14.273 1 98.69 184 PRO A O 1
ATOM 1342 N N . ILE A 1 185 ? -13.781 -6.77 -13.234 1 98.75 185 ILE A N 1
ATOM 1343 C CA . ILE A 1 185 ? -13.953 -5.742 -12.211 1 98.75 185 ILE A CA 1
ATOM 1344 C C . ILE A 1 185 ? -14.445 -6.383 -10.914 1 98.75 185 ILE A C 1
ATOM 1346 O O . ILE A 1 185 ? -15.172 -7.379 -10.938 1 98.75 185 ILE A O 1
ATOM 1350 N N . ALA A 1 186 ? -14 -5.875 -9.797 1 98.62 186 ALA A N 1
ATOM 1351 C CA . ALA A 1 186 ? -14.438 -6.32 -8.477 1 98.62 186 ALA A CA 1
ATOM 1352 C C . ALA A 1 186 ? -14.758 -5.133 -7.574 1 98.62 186 ALA A C 1
ATOM 1354 O O . ALA A 1 186 ? -14.07 -4.109 -7.617 1 98.62 186 ALA A O 1
ATOM 1355 N N . VAL A 1 187 ? -15.797 -5.219 -6.836 1 98.44 187 VAL A N 1
ATOM 1356 C CA . VAL A 1 187 ? -16.156 -4.297 -5.762 1 98.44 187 VAL A CA 1
ATOM 1357 C C . VAL A 1 187 ? -16.031 -5.004 -4.41 1 98.44 187 VAL A C 1
ATOM 1359 O O . VAL A 1 187 ? -16.734 -5.977 -4.145 1 98.44 187 VAL A O 1
ATOM 1362 N N . ILE A 1 188 ? -15.094 -4.574 -3.617 1 98.25 188 ILE A N 1
ATOM 1363 C CA . ILE A 1 188 ? -14.844 -5.199 -2.322 1 98.25 188 ILE A CA 1
ATOM 1364 C C . ILE A 1 188 ? -15.266 -4.25 -1.202 1 98.25 188 ILE A C 1
ATOM 1366 O O . ILE A 1 188 ? -14.688 -3.17 -1.047 1 98.25 188 ILE A O 1
ATOM 1370 N N . TYR A 1 189 ? -16.312 -4.617 -0.485 1 97 189 TYR A N 1
ATOM 1371 C CA . TYR A 1 189 ? -16.859 -3.865 0.638 1 97 189 TYR A CA 1
ATOM 1372 C C . TYR A 1 189 ? -16.234 -4.305 1.952 1 97 189 TYR A C 1
ATOM 1374 O O . TYR A 1 189 ? -16.203 -5.496 2.27 1 97 189 TYR A O 1
ATOM 1382 N N . ARG A 1 190 ? -15.586 -3.307 2.697 1 96 190 ARG A N 1
ATOM 1383 C CA . ARG A 1 190 ? -15.055 -3.531 4.039 1 96 190 ARG A CA 1
ATOM 1384 C C . ARG A 1 190 ? -14.07 -4.695 4.051 1 96 190 ARG A C 1
ATOM 1386 O O . ARG A 1 190 ? -14.227 -5.645 4.82 1 96 190 ARG A O 1
ATOM 1393 N N . ALA A 1 191 ? -13.055 -4.559 3.148 1 97 191 ALA A N 1
ATOM 1394 C CA . ALA A 1 191 ? -12.008 -5.57 3.053 1 97 191 ALA A CA 1
ATOM 1395 C C . ALA A 1 191 ? -11.422 -5.883 4.426 1 97 191 ALA A C 1
ATOM 1397 O O . ALA A 1 191 ? -11.055 -4.973 5.176 1 97 191 ALA A O 1
ATOM 1398 N N . SER A 1 192 ? -11.344 -7.168 4.793 1 97.5 192 SER A N 1
ATOM 1399 C CA . SER A 1 192 ? -10.727 -7.77 5.973 1 97.5 192 SER A CA 1
ATOM 1400 C C . SER A 1 192 ? -11.609 -7.594 7.207 1 97.5 192 SER A C 1
ATOM 1402 O O . SER A 1 192 ? -11.297 -8.117 8.281 1 97.5 192 SER A O 1
ATOM 1404 N N . TRP A 1 193 ? -12.75 -6.801 7.117 1 96.62 193 TRP A N 1
ATOM 1405 C CA . TRP A 1 193 ? -13.727 -6.742 8.195 1 96.62 193 TRP A CA 1
ATOM 1406 C C . TRP A 1 193 ? -14.523 -8.039 8.281 1 96.62 193 TRP A C 1
ATOM 1408 O O . TRP A 1 193 ? -14.57 -8.805 7.312 1 96.62 193 TRP A O 1
ATOM 1418 N N . PRO A 1 194 ? -15.141 -8.289 9.445 1 95.25 194 PRO A N 1
ATOM 1419 C CA . PRO A 1 194 ? -15.945 -9.508 9.57 1 95.25 194 PRO A CA 1
ATOM 1420 C C . PRO A 1 194 ? -17.109 -9.547 8.578 1 95.25 194 PRO A C 1
ATOM 1422 O O . PRO A 1 194 ? -17.531 -10.625 8.164 1 95.25 194 PRO A O 1
ATOM 1425 N N . ASP A 1 195 ? -17.641 -8.414 8.148 1 94.75 195 ASP A N 1
ATOM 1426 C CA . ASP A 1 195 ? -18.781 -8.344 7.227 1 94.75 195 ASP A CA 1
ATOM 1427 C C . ASP A 1 195 ? -18.312 -8.023 5.809 1 94.75 195 ASP A C 1
ATOM 1429 O O . ASP A 1 195 ? -19.062 -7.465 5.012 1 94.75 195 ASP A O 1
ATOM 1433 N N . GLU A 1 196 ? -17.078 -8.352 5.551 1 97 196 GLU A N 1
ATOM 1434 C CA . GLU A 1 196 ? -16.562 -8.188 4.195 1 97 196 GLU A CA 1
ATOM 1435 C C . GLU A 1 196 ? -17.5 -8.789 3.162 1 97 196 GLU A C 1
ATOM 1437 O O . GLU A 1 196 ? -18.078 -9.859 3.387 1 97 196 GLU A O 1
ATOM 1442 N N . ALA A 1 197 ? -17.703 -8.078 2.057 1 96 197 ALA A N 1
ATOM 1443 C CA . ALA A 1 197 ? -18.422 -8.594 0.898 1 96 197 ALA A CA 1
ATOM 1444 C C . ALA A 1 197 ? -17.672 -8.305 -0.395 1 96 197 ALA A C 1
ATOM 1446 O O . ALA A 1 197 ? -17.062 -7.238 -0.535 1 96 197 ALA A O 1
ATOM 1447 N N . ARG A 1 198 ? -17.734 -9.273 -1.273 1 96.12 198 ARG A N 1
ATOM 1448 C CA . ARG A 1 198 ? -17.062 -9.133 -2.561 1 96.12 198 ARG A CA 1
ATOM 1449 C C . ARG A 1 198 ? -18.016 -9.406 -3.713 1 96.12 198 ARG A C 1
ATOM 1451 O O . ARG A 1 198 ? -18.766 -10.391 -3.688 1 96.12 198 ARG A O 1
ATOM 1458 N N . VAL A 1 199 ? -18.062 -8.508 -4.617 1 97.5 199 VAL A N 1
ATOM 1459 C CA . VAL A 1 199 ? -18.797 -8.695 -5.863 1 97.5 199 VAL A CA 1
ATOM 1460 C C . VAL A 1 199 ? -17.844 -8.664 -7.047 1 97.5 199 VAL A C 1
ATOM 1462 O O . VAL A 1 199 ? -17.125 -7.684 -7.246 1 97.5 199 VAL A O 1
ATOM 1465 N N . THR A 1 200 ? -17.766 -9.805 -7.758 1 97.44 200 THR A N 1
ATOM 1466 C CA . THR A 1 200 ? -16.906 -9.883 -8.93 1 97.44 200 THR A CA 1
ATOM 1467 C C . THR A 1 200 ? -17.719 -10.062 -10.203 1 97.44 200 THR A C 1
ATOM 1469 O O . THR A 1 200 ? -18.828 -10.586 -10.164 1 97.44 200 THR A O 1
ATOM 1472 N N . GLY A 1 201 ? -17.219 -9.578 -11.258 1 97.75 201 GLY A N 1
ATOM 1473 C CA . GLY A 1 201 ? -17.812 -9.68 -12.578 1 97.75 201 GLY A CA 1
ATOM 1474 C C . GLY A 1 201 ? -17.016 -8.992 -13.656 1 97.75 201 GLY A C 1
ATOM 1475 O O . GLY A 1 201 ? -15.781 -9.055 -13.648 1 97.75 201 GLY A O 1
ATOM 1476 N N . THR A 1 202 ? -17.688 -8.531 -14.648 1 98.5 202 THR A N 1
ATOM 1477 C CA . THR A 1 202 ? -17.094 -7.758 -15.734 1 98.5 202 THR A CA 1
ATOM 1478 C C . THR A 1 202 ? -17.734 -6.371 -15.812 1 98.5 202 THR A C 1
ATOM 1480 O O . THR A 1 202 ? -18.719 -6.094 -15.117 1 98.5 202 THR A O 1
ATOM 1483 N N . LEU A 1 203 ? -17.109 -5.508 -16.625 1 98.75 203 LEU A N 1
ATOM 1484 C CA . LEU A 1 203 ? -17.672 -4.168 -16.812 1 98.75 203 LEU A CA 1
ATOM 1485 C C . LEU A 1 203 ? -19.078 -4.238 -17.391 1 98.75 203 LEU A C 1
ATOM 1487 O O . LEU A 1 203 ? -19.859 -3.305 -17.219 1 98.75 203 LEU A O 1
ATOM 1491 N N . ALA A 1 204 ? -19.453 -5.352 -17.938 1 98.44 204 ALA A N 1
ATOM 1492 C CA . ALA A 1 204 ? -20.766 -5.52 -18.547 1 98.44 204 ALA A CA 1
ATOM 1493 C C . ALA A 1 204 ? -21.828 -5.773 -17.5 1 98.44 204 ALA A C 1
ATOM 1495 O O . ALA A 1 204 ? -23 -5.422 -17.688 1 98.44 204 ALA A O 1
ATOM 1496 N N . ASP A 1 205 ? -21.469 -6.328 -16.312 1 98.12 205 ASP A N 1
ATOM 1497 C CA . ASP A 1 205 ? -22.562 -6.855 -15.492 1 98.12 205 ASP A CA 1
ATOM 1498 C C . ASP A 1 205 ? -22.406 -6.414 -14.039 1 98.12 205 ASP A C 1
ATOM 1500 O O . ASP A 1 205 ? -23.281 -6.672 -13.211 1 98.12 205 ASP A O 1
ATOM 1504 N N . ILE A 1 206 ? -21.359 -5.699 -13.703 1 98.44 206 ILE A N 1
ATOM 1505 C CA . ILE A 1 206 ? -21.031 -5.441 -12.305 1 98.44 206 ILE A CA 1
ATOM 1506 C C . ILE A 1 206 ? -22.094 -4.543 -11.688 1 98.44 206 ILE A C 1
ATOM 1508 O O . ILE A 1 206 ? -22.438 -4.691 -10.516 1 98.44 206 ILE A O 1
ATOM 1512 N N . VAL A 1 207 ? -22.594 -3.555 -12.43 1 97.81 207 VAL A N 1
ATOM 1513 C CA . VAL A 1 207 ? -23.578 -2.611 -11.898 1 97.81 207 VAL A CA 1
ATOM 1514 C C . VAL A 1 207 ? -24.828 -3.363 -11.438 1 97.81 207 VAL A C 1
ATOM 1516 O O . VAL A 1 207 ? -25.328 -3.135 -10.336 1 97.81 207 VAL A O 1
ATOM 1519 N N . ASP A 1 208 ? -25.25 -4.32 -12.188 1 96.94 208 ASP A N 1
ATOM 1520 C CA . ASP A 1 208 ? -26.422 -5.125 -11.844 1 96.94 208 ASP A CA 1
ATOM 1521 C C . ASP A 1 208 ? -26.141 -6.004 -10.625 1 96.94 208 ASP A C 1
ATOM 1523 O O . ASP A 1 208 ? -27 -6.16 -9.758 1 96.94 208 ASP A O 1
ATOM 1527 N N . LYS A 1 209 ? -24.953 -6.535 -10.609 1 96.38 209 LYS A N 1
ATOM 1528 C CA . LYS A 1 209 ? -24.578 -7.461 -9.539 1 96.38 209 LYS A CA 1
ATOM 1529 C C . LYS A 1 209 ? -24.5 -6.738 -8.195 1 96.38 209 LYS A C 1
ATOM 1531 O O . LYS A 1 209 ? -24.781 -7.328 -7.152 1 96.38 209 LYS A O 1
ATOM 1536 N N . VAL A 1 210 ? -24.062 -5.508 -8.312 1 95.69 210 VAL A N 1
ATOM 1537 C CA . VAL A 1 210 ? -23.922 -4.727 -7.086 1 95.69 210 VAL A CA 1
ATOM 1538 C C . VAL A 1 210 ? -25.281 -4.164 -6.68 1 95.69 210 VAL A C 1
ATOM 1540 O O . VAL A 1 210 ? -25.547 -3.939 -5.496 1 95.69 210 VAL A O 1
ATOM 1543 N N . SER A 1 211 ? -26.125 -4.117 -7.75 1 88.44 211 SER A N 1
ATOM 1544 C CA . SER A 1 211 ? -27.453 -3.562 -7.504 1 88.44 211 SER A CA 1
ATOM 1545 C C . SER A 1 211 ? -28.219 -4.395 -6.48 1 88.44 211 SER A C 1
ATOM 1547 O O . SER A 1 211 ? -28.219 -5.625 -6.547 1 88.44 211 SER A O 1
ATOM 1549 N N . GLY A 1 212 ? -28.625 -3.898 -5.434 1 84.12 212 GLY A N 1
ATOM 1550 C CA . GLY A 1 212 ? -29.391 -4.582 -4.406 1 84.12 212 GLY A CA 1
ATOM 1551 C C . GLY A 1 212 ? -28.594 -4.844 -3.141 1 84.12 212 GLY A C 1
ATOM 1552 O O . GLY A 1 212 ? -29.141 -5.312 -2.143 1 84.12 212 GLY A O 1
ATOM 1553 N N . ARG A 1 213 ? -27.359 -4.629 -3.449 1 84.31 213 ARG A N 1
ATOM 1554 C CA . ARG A 1 213 ? -26.531 -4.781 -2.26 1 84.31 213 ARG A CA 1
ATOM 1555 C C . ARG A 1 213 ? -26.359 -3.453 -1.532 1 84.31 213 ARG A C 1
ATOM 1557 O O . ARG A 1 213 ? -26.484 -2.387 -2.139 1 84.31 213 ARG A O 1
ATOM 1564 N N . SER A 1 214 ? -26.359 -3.391 -0.271 1 84.19 214 SER A N 1
ATOM 1565 C CA . SER A 1 214 ? -26.203 -2.18 0.534 1 84.19 214 SER A CA 1
ATOM 1566 C C . SER A 1 214 ? -24.75 -1.779 0.673 1 84.19 214 SER A C 1
ATOM 1568 O O . SER A 1 214 ? -24.25 -1.609 1.788 1 84.19 214 SER A O 1
ATOM 1570 N N . ILE A 1 215 ? -24.078 -1.624 -0.466 1 87.94 215 ILE A N 1
ATOM 1571 C CA . ILE A 1 215 ? -22.688 -1.189 -0.478 1 87.94 215 ILE A CA 1
ATOM 1572 C C . ILE A 1 215 ? -22.609 0.283 -0.876 1 87.94 215 ILE A C 1
ATOM 1574 O O . ILE A 1 215 ? -22.703 0.618 -2.059 1 87.94 215 ILE A O 1
ATOM 1578 N N . GLU A 1 216 ? -22.484 1.152 0.105 1 83.62 216 GLU A N 1
ATOM 1579 C CA . GLU A 1 216 ? -22.562 2.578 -0.193 1 83.62 216 GLU A CA 1
ATOM 1580 C C . GLU A 1 216 ? -21.266 3.295 0.191 1 83.62 216 GLU A C 1
ATOM 1582 O O . GLU A 1 216 ? -21.016 4.418 -0.25 1 83.62 216 GLU A O 1
ATOM 1587 N N . ARG A 1 217 ? -20.531 2.709 1.029 1 87 217 ARG A N 1
ATOM 1588 C CA . ARG A 1 217 ? -19.281 3.295 1.475 1 87 217 ARG A CA 1
ATOM 1589 C C . ARG A 1 217 ? -18.266 2.213 1.838 1 87 217 ARG A C 1
ATOM 1591 O O . ARG A 1 217 ? -18.594 1.024 1.841 1 87 217 ARG A O 1
ATOM 1598 N N . THR A 1 218 ? -17.062 2.623 2.053 1 90.62 218 THR A N 1
ATOM 1599 C CA . THR A 1 218 ? -15.992 1.748 2.521 1 90.62 218 THR A CA 1
ATOM 1600 C C . THR A 1 218 ? -15.797 0.578 1.562 1 90.62 218 THR A C 1
ATOM 1602 O O . THR A 1 218 ? -15.781 -0.581 1.982 1 90.62 218 THR A O 1
ATOM 1605 N N . ALA A 1 219 ? -15.758 0.865 0.288 1 96 219 ALA A N 1
ATOM 1606 C CA . ALA A 1 219 ? -15.531 -0.14 -0.748 1 96 219 ALA A CA 1
ATOM 1607 C C . ALA A 1 219 ? -14.469 0.323 -1.738 1 96 219 ALA A C 1
ATOM 1609 O O . ALA A 1 219 ? -14.297 1.524 -1.962 1 96 219 ALA A O 1
ATOM 1610 N N . LEU A 1 220 ? -13.75 -0.604 -2.211 1 98.19 220 LEU A N 1
ATOM 1611 C CA . LEU A 1 220 ? -12.766 -0.373 -3.262 1 98.19 220 LEU A CA 1
ATOM 1612 C C . LEU A 1 220 ? -13.188 -1.038 -4.566 1 98.19 220 LEU A C 1
ATOM 1614 O O . LEU A 1 220 ? -13.664 -2.178 -4.559 1 98.19 220 LEU A O 1
ATOM 1618 N N . ILE A 1 221 ? -13.117 -0.312 -5.664 1 98.69 221 ILE A N 1
ATOM 1619 C CA . ILE A 1 221 ? -13.359 -0.858 -6.996 1 98.69 221 ILE A CA 1
ATOM 1620 C C . ILE A 1 221 ? -12.031 -1.193 -7.668 1 98.69 221 ILE A C 1
ATOM 1622 O O . ILE A 1 221 ? -11.156 -0.333 -7.789 1 98.69 221 ILE A O 1
ATOM 1626 N N . LEU A 1 222 ? -11.82 -2.404 -8.031 1 98.81 222 LEU A N 1
ATOM 1627 C CA . LEU A 1 222 ? -10.633 -2.854 -8.75 1 98.81 222 LEU A CA 1
ATOM 1628 C C . LEU A 1 222 ? -10.992 -3.26 -10.18 1 98.81 222 LEU A C 1
ATOM 1630 O O . LEU A 1 222 ? -11.922 -4.035 -10.391 1 98.81 222 LEU A O 1
ATOM 1634 N N . ILE A 1 223 ? -10.281 -2.697 -11.133 1 98.88 223 ILE A N 1
ATOM 1635 C CA . ILE A 1 223 ? -10.508 -2.986 -12.547 1 98.88 223 ILE A CA 1
ATOM 1636 C C . ILE A 1 223 ? -9.195 -3.406 -13.203 1 98.88 223 ILE A C 1
ATOM 1638 O O . ILE A 1 223 ? -8.164 -2.758 -13.008 1 98.88 223 ILE A O 1
ATOM 1642 N N . GLY A 1 224 ? -9.227 -4.5 -13.953 1 98.56 224 GLY A N 1
ATOM 1643 C CA . GLY A 1 224 ? -8.062 -4.844 -14.75 1 98.56 224 GLY A CA 1
ATOM 1644 C C . GLY A 1 224 ? -8 -6.312 -15.125 1 98.56 224 GLY A C 1
ATOM 1645 O O . GLY A 1 224 ? -8.484 -7.168 -14.375 1 98.56 224 GLY A O 1
ATOM 1646 N N . ARG A 1 225 ? -7.293 -6.668 -16.125 1 97.56 225 ARG A N 1
ATOM 1647 C CA . ARG A 1 225 ? -7.211 -8.023 -16.672 1 97.56 225 ARG A CA 1
ATOM 1648 C C . ARG A 1 225 ? -6.473 -8.945 -15.711 1 97.56 225 ARG A C 1
ATOM 1650 O O . ARG A 1 225 ? -6.641 -10.172 -15.766 1 97.56 225 ARG A O 1
ATOM 1657 N N . VAL A 1 226 ? -5.715 -8.375 -14.789 1 97.25 226 VAL A N 1
ATOM 1658 C CA . VAL A 1 226 ? -4.949 -9.164 -13.828 1 97.25 226 VAL A CA 1
ATOM 1659 C C . VAL A 1 226 ? -5.898 -9.922 -12.906 1 97.25 226 VAL A C 1
ATOM 1661 O O . VAL A 1 226 ? -5.52 -10.922 -12.297 1 97.25 226 VAL A O 1
ATOM 1664 N N . LEU A 1 227 ? -7.137 -9.461 -12.742 1 97.19 227 LEU A N 1
ATOM 1665 C CA . LEU A 1 227 ? -8.078 -10.039 -11.789 1 97.19 227 LEU A CA 1
ATOM 1666 C C . LEU A 1 227 ? -8.555 -11.406 -12.258 1 97.19 227 LEU A C 1
ATOM 1668 O O . LEU A 1 227 ? -9.109 -12.18 -11.477 1 97.19 227 LEU A O 1
ATOM 1672 N N . SER A 1 228 ? -8.352 -11.742 -13.5 1 90.25 228 SER A N 1
ATOM 1673 C CA . SER A 1 228 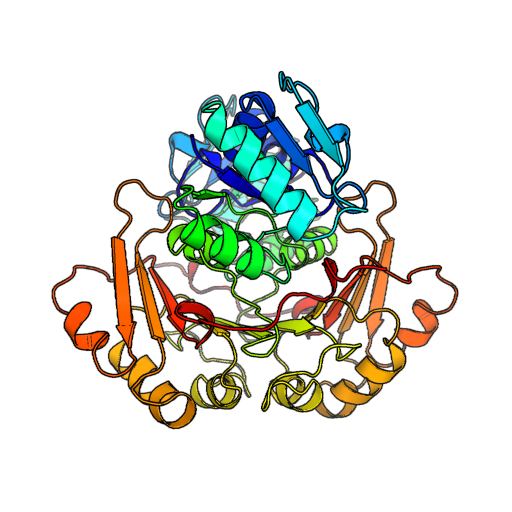? -8.75 -13.047 -14.023 1 90.25 228 SER A CA 1
ATOM 1674 C C . SER A 1 228 ? -7.68 -13.633 -14.938 1 90.25 228 SER A C 1
ATOM 1676 O O . SER A 1 228 ? -7.961 -14.531 -15.734 1 90.25 228 SER A O 1
ATOM 1678 N N . ALA A 1 229 ? -6.539 -13.102 -14.812 1 84.25 229 ALA A N 1
ATOM 1679 C CA . ALA A 1 229 ? -5.504 -13.5 -15.758 1 84.25 229 ALA A CA 1
ATOM 1680 C C . ALA A 1 229 ? -5.145 -14.977 -15.594 1 84.25 229 ALA A C 1
ATOM 1682 O O . ALA A 1 229 ? -4.98 -15.461 -14.477 1 84.25 229 ALA A O 1
ATOM 1683 N N . GLU A 1 230 ? -5.242 -15.586 -16.75 1 78.19 230 GLU A N 1
ATOM 1684 C CA . GLU A 1 230 ? -4.766 -16.953 -16.906 1 78.19 230 GLU A CA 1
ATOM 1685 C C . GLU A 1 230 ? -3.59 -17.031 -17.875 1 78.19 230 GLU A C 1
ATOM 1687 O O . GLU A 1 230 ? -3.451 -16.188 -18.75 1 78.19 230 GLU A O 1
ATOM 1692 N N . GLY A 1 231 ? -2.611 -17.844 -17.734 1 73.06 231 GLY A N 1
ATOM 1693 C CA . GLY A 1 231 ? -1.596 -18.125 -18.734 1 73.06 231 GLY A CA 1
ATOM 1694 C C . GLY A 1 231 ? -0.58 -17.016 -18.875 1 73.06 231 GLY A C 1
ATOM 1695 O O . GLY A 1 231 ? -0.1 -16.734 -19.984 1 73.06 231 GLY A O 1
ATOM 1696 N N . PHE A 1 232 ? -0.429 -16.219 -18.016 1 78.06 232 PHE A N 1
ATOM 1697 C CA . PHE A 1 232 ? 0.584 -15.172 -18.094 1 78.06 232 PHE A CA 1
ATOM 1698 C C . PHE A 1 232 ? 1.979 -15.758 -17.906 1 78.06 232 PHE A C 1
ATOM 1700 O O . PHE A 1 232 ? 2.125 -16.875 -17.406 1 78.06 232 PHE A O 1
ATOM 1707 N N . ASP A 1 233 ? 2.99 -14.992 -18.391 1 74.75 233 ASP A N 1
ATOM 1708 C CA . ASP A 1 233 ? 4.383 -15.422 -18.297 1 74.75 233 ASP A CA 1
ATOM 1709 C C . ASP A 1 233 ? 4.848 -15.492 -16.844 1 74.75 233 ASP A C 1
ATOM 1711 O O . ASP A 1 233 ? 4.312 -14.789 -15.992 1 74.75 233 ASP A O 1
ATOM 1715 N N . GLU A 1 234 ? 5.75 -16.391 -16.656 1 75.31 234 GLU A N 1
ATOM 1716 C CA . GLU A 1 234 ? 6.371 -16.453 -15.344 1 75.31 234 GLU A CA 1
ATOM 1717 C C . GLU A 1 234 ? 7.355 -15.297 -15.133 1 75.31 234 GLU A C 1
ATOM 1719 O O . GLU A 1 234 ? 7.988 -14.844 -16.094 1 75.31 234 GLU A O 1
ATOM 1724 N N . SER A 1 235 ? 7.41 -14.812 -13.898 1 75.44 235 SER A N 1
ATOM 1725 C CA . SER A 1 235 ? 8.328 -13.734 -13.531 1 75.44 235 SER A CA 1
ATOM 1726 C C . SER A 1 235 ? 9.781 -14.148 -13.758 1 75.44 235 SER A C 1
ATOM 1728 O O . SER A 1 235 ? 10.141 -15.305 -13.547 1 75.44 235 SER A O 1
ATOM 1730 N N . THR A 1 236 ? 10.594 -13.195 -14.188 1 69.81 236 THR A N 1
ATOM 1731 C CA . THR A 1 236 ? 12.016 -13.445 -14.352 1 69.81 236 THR A CA 1
ATOM 1732 C C . THR A 1 236 ? 12.688 -13.695 -13 1 69.81 236 THR A C 1
ATOM 1734 O O . THR A 1 236 ? 13.805 -14.203 -12.945 1 69.81 236 THR A O 1
ATOM 1737 N N . LEU A 1 237 ? 12.062 -13.383 -11.938 1 67.44 237 LEU A N 1
ATOM 1738 C CA . LEU A 1 237 ? 12.617 -13.539 -10.602 1 67.44 237 LEU A CA 1
ATOM 1739 C C . LEU A 1 237 ? 12.969 -15 -10.328 1 67.44 237 LEU A C 1
ATOM 1741 O O . LEU A 1 237 ? 13.891 -15.289 -9.555 1 67.44 237 LEU A O 1
ATOM 1745 N N . TYR A 1 238 ? 12.234 -15.906 -10.984 1 73.5 238 TYR A N 1
ATOM 1746 C CA . TYR A 1 238 ? 12.438 -17.312 -10.695 1 73.5 238 TYR A CA 1
ATOM 1747 C C . TYR A 1 238 ? 13.164 -18.016 -11.836 1 73.5 238 TYR A C 1
ATOM 1749 O O . TYR A 1 238 ? 13.25 -19.234 -11.875 1 73.5 238 TYR A O 1
ATOM 1757 N N . ALA A 1 239 ? 13.555 -17.156 -12.852 1 68.25 239 ALA A N 1
ATOM 1758 C CA . ALA A 1 239 ? 14.25 -17.719 -14 1 68.25 239 ALA A CA 1
ATOM 1759 C C . ALA A 1 239 ? 15.578 -18.344 -13.594 1 68.25 239 ALA A C 1
ATOM 1761 O O . ALA A 1 239 ? 16.281 -17.812 -12.719 1 68.25 239 ALA A O 1
ATOM 1762 N N . LYS A 1 240 ? 15.625 -19.594 -13.953 1 61.97 240 LYS A N 1
ATOM 1763 C CA . LYS A 1 240 ? 16.875 -20.312 -13.742 1 61.97 240 LYS A CA 1
ATOM 1764 C C . LYS A 1 240 ? 18.062 -19.484 -14.227 1 61.97 240 LYS A C 1
ATOM 1766 O O . LYS A 1 240 ? 18 -18.828 -15.266 1 61.97 240 LYS A O 1
ATOM 1771 N N . ALA A 1 241 ? 19.078 -19.203 -13.195 1 46.66 241 ALA A N 1
ATOM 1772 C CA . ALA A 1 241 ? 20.328 -18.578 -13.656 1 46.66 241 ALA A CA 1
ATOM 1773 C C . ALA A 1 241 ? 20.922 -19.375 -14.812 1 46.66 241 ALA A C 1
ATOM 1775 O O . ALA A 1 241 ? 20.797 -20.594 -14.875 1 46.66 241 ALA A O 1
ATOM 1776 N N . MET B 1 1 ? -4.125 -27.859 5.516 1 94.38 1 MET B N 1
ATOM 1777 C CA . MET B 1 1 ? -2.875 -27.172 5.191 1 94.38 1 MET B CA 1
ATOM 1778 C C . MET B 1 1 ? -3.131 -25.969 4.281 1 94.38 1 MET B C 1
ATOM 1780 O O . MET B 1 1 ? -3.982 -26.031 3.393 1 94.38 1 MET B O 1
ATOM 1784 N N . THR B 1 2 ? -2.555 -24.891 4.547 1 98.12 2 THR B N 1
ATOM 1785 C CA . THR B 1 2 ? -2.689 -23.672 3.771 1 98.12 2 THR B CA 1
ATOM 1786 C C . THR B 1 2 ? -1.33 -23.016 3.562 1 98.12 2 THR B C 1
ATOM 1788 O O . THR B 1 2 ? -0.492 -23 4.469 1 98.12 2 THR B O 1
ATOM 1791 N N . VAL B 1 3 ? -1.026 -22.656 2.352 1 98.88 3 VAL B N 1
ATOM 1792 C CA . VAL B 1 3 ? 0.113 -21.781 2.1 1 98.88 3 VAL B CA 1
ATOM 1793 C C . VAL B 1 3 ? -0.291 -20.328 2.332 1 98.88 3 VAL B C 1
ATOM 1795 O O . VAL B 1 3 ? -1.215 -19.828 1.691 1 98.88 3 VAL B O 1
ATOM 1798 N N . TYR B 1 4 ? 0.376 -19.641 3.252 1 98.88 4 TYR B N 1
ATOM 1799 C CA . TYR B 1 4 ? 0.146 -18.219 3.498 1 98.88 4 TYR B CA 1
ATOM 1800 C C . TYR B 1 4 ? 1.209 -17.375 2.814 1 98.88 4 TYR B C 1
ATOM 1802 O O . TYR B 1 4 ? 2.371 -17.375 3.229 1 98.88 4 TYR B O 1
ATOM 1810 N N . PHE B 1 5 ? 0.815 -16.719 1.725 1 98.88 5 PHE B N 1
ATOM 1811 C CA . PHE B 1 5 ? 1.69 -15.695 1.183 1 98.88 5 PHE B CA 1
ATOM 1812 C C . PHE B 1 5 ? 1.677 -14.453 2.066 1 98.88 5 PHE B C 1
ATOM 1814 O O . PHE B 1 5 ? 0.673 -13.742 2.129 1 98.88 5 PHE B O 1
ATOM 1821 N N . ILE B 1 6 ? 2.84 -14.156 2.695 1 98.88 6 ILE B N 1
ATOM 1822 C CA . ILE B 1 6 ? 2.869 -13.133 3.732 1 98.88 6 ILE B CA 1
ATOM 1823 C C . ILE B 1 6 ? 3.762 -11.977 3.291 1 98.88 6 ILE B C 1
ATOM 1825 O O . ILE B 1 6 ? 4.922 -12.18 2.926 1 98.88 6 ILE B O 1
ATOM 1829 N N . GLY B 1 7 ? 3.182 -10.758 3.268 1 98.75 7 GLY B N 1
ATOM 1830 C CA . GLY B 1 7 ? 4.004 -9.57 3.111 1 98.75 7 GLY B CA 1
ATOM 1831 C C . GLY B 1 7 ? 4.742 -9.188 4.379 1 98.75 7 GLY B C 1
ATOM 1832 O O . GLY B 1 7 ? 4.121 -8.844 5.387 1 98.75 7 GLY B O 1
ATOM 1833 N N . ALA B 1 8 ? 6.004 -9.141 4.309 1 98.44 8 ALA B N 1
ATOM 1834 C CA . ALA B 1 8 ? 6.84 -8.859 5.473 1 98.44 8 ALA B CA 1
ATOM 1835 C C . ALA B 1 8 ? 7.016 -7.355 5.668 1 98.44 8 ALA B C 1
ATOM 1837 O O . ALA B 1 8 ? 7.492 -6.914 6.715 1 98.44 8 ALA B O 1
ATOM 1838 N N . GLY B 1 9 ? 6.621 -6.57 4.688 1 97.94 9 GLY B N 1
ATOM 1839 C CA . GLY B 1 9 ? 6.941 -5.152 4.711 1 97.94 9 GLY B CA 1
ATOM 1840 C C . GLY B 1 9 ? 8.281 -4.836 4.07 1 97.94 9 GLY B C 1
ATOM 1841 O O . GLY B 1 9 ? 8.914 -5.711 3.479 1 97.94 9 GLY B O 1
ATOM 1842 N N . PRO B 1 10 ? 8.703 -3.615 4.133 1 96.94 10 PRO B N 1
ATOM 1843 C CA . PRO B 1 10 ? 9.812 -3.119 3.326 1 96.94 10 PRO B CA 1
ATOM 1844 C C . PRO B 1 10 ? 11.18 -3.492 3.906 1 96.94 10 PRO B C 1
ATOM 1846 O O . PRO B 1 10 ? 12.148 -3.666 3.162 1 96.94 10 PRO B O 1
ATOM 1849 N N . GLY B 1 11 ? 11.422 -3.404 5.215 1 96.06 11 GLY B N 1
ATOM 1850 C CA . GLY B 1 11 ? 12.734 -3.658 5.781 1 96.06 11 GLY B CA 1
ATOM 1851 C C . GLY B 1 11 ? 12.719 -3.779 7.297 1 96.06 11 GLY B C 1
ATOM 1852 O O . GLY B 1 11 ? 13.25 -4.742 7.852 1 96.06 11 GLY B O 1
ATOM 1853 N N . ASP B 1 12 ? 12.156 -2.818 7.957 1 98.12 12 ASP B N 1
ATOM 1854 C CA . ASP B 1 12 ? 11.977 -2.863 9.406 1 98.12 12 ASP B CA 1
ATOM 1855 C C . ASP B 1 12 ? 11.172 -4.094 9.82 1 98.12 12 ASP B C 1
ATOM 1857 O O . ASP B 1 12 ? 10.008 -4.246 9.422 1 98.12 12 ASP B O 1
ATOM 1861 N N . PRO B 1 13 ? 11.742 -4.98 10.594 1 98.19 13 PRO B N 1
ATOM 1862 C CA . PRO B 1 13 ? 11.023 -6.207 10.953 1 98.19 13 PRO B CA 1
ATOM 1863 C C . PRO B 1 13 ? 9.734 -5.934 11.719 1 98.19 13 PRO B C 1
ATOM 1865 O O . PRO B 1 13 ? 8.844 -6.789 11.75 1 98.19 13 PRO B O 1
ATOM 1868 N N . GLU B 1 14 ? 9.586 -4.781 12.234 1 98.56 14 GLU B N 1
ATOM 1869 C CA . GLU B 1 14 ? 8.375 -4.461 12.984 1 98.56 14 GLU B CA 1
ATOM 1870 C C . GLU B 1 14 ? 7.273 -3.943 12.07 1 98.56 14 GLU B C 1
ATOM 1872 O O . GLU B 1 14 ? 6.152 -3.686 12.516 1 98.56 14 GLU B O 1
ATOM 1877 N N . LEU B 1 15 ? 7.562 -3.836 10.797 1 98.88 15 LEU B N 1
ATOM 1878 C CA . LEU B 1 15 ? 6.523 -3.357 9.891 1 98.88 15 LEU B CA 1
ATOM 1879 C C . LEU B 1 15 ? 5.762 -4.523 9.273 1 98.88 15 LEU B C 1
ATOM 1881 O O . LEU B 1 15 ? 4.863 -4.32 8.445 1 98.88 15 LEU B O 1
ATOM 1885 N N . ILE B 1 16 ? 6.066 -5.789 9.68 1 98.88 16 ILE B N 1
ATOM 1886 C CA . ILE B 1 16 ? 5.168 -6.898 9.398 1 98.88 16 ILE B CA 1
ATOM 1887 C C . ILE B 1 16 ? 3.891 -6.754 10.227 1 98.88 16 ILE B C 1
ATOM 1889 O O . ILE B 1 16 ? 3.91 -6.168 11.312 1 98.88 16 ILE B O 1
ATOM 1893 N N . THR B 1 17 ? 2.771 -7.191 9.727 1 98.94 17 THR B N 1
ATOM 1894 C CA . THR B 1 17 ? 1.512 -7.125 10.453 1 98.94 17 THR B CA 1
ATOM 1895 C C . THR B 1 17 ? 1.519 -8.102 11.633 1 98.94 17 THR B C 1
ATOM 1897 O O . THR B 1 17 ? 2.264 -9.086 11.625 1 98.94 17 THR B O 1
ATOM 1900 N N . VAL B 1 18 ? 0.709 -7.871 12.586 1 98.88 18 VAL B N 1
ATOM 1901 C CA . VAL B 1 18 ? 0.522 -8.781 13.711 1 98.88 18 VAL B CA 1
ATOM 1902 C C . VAL B 1 18 ? 0.1 -10.156 13.195 1 98.88 18 VAL B C 1
ATOM 1904 O O . VAL B 1 18 ? 0.627 -11.18 13.641 1 98.88 18 VAL B O 1
ATOM 1907 N N . LYS B 1 19 ? -0.808 -10.18 12.219 1 98.88 19 LYS B N 1
ATOM 1908 C CA . LYS B 1 19 ? -1.258 -11.43 11.617 1 98.88 19 LYS B CA 1
ATOM 1909 C C . LYS B 1 19 ? -0.101 -12.156 10.938 1 98.88 19 LYS B C 1
ATOM 1911 O O . LYS B 1 19 ? 0.066 -13.367 11.117 1 98.88 19 LYS B O 1
ATOM 1916 N N . GLY B 1 20 ? 0.685 -11.359 10.133 1 98.88 20 GLY B N 1
ATOM 1917 C CA . GLY B 1 20 ? 1.842 -11.961 9.484 1 98.88 20 GLY B CA 1
ATOM 1918 C C . GLY B 1 20 ? 2.836 -12.555 10.469 1 98.88 20 GLY B C 1
ATOM 1919 O O . GLY B 1 20 ? 3.307 -13.672 10.281 1 98.88 20 GLY B O 1
ATOM 1920 N N . GLN B 1 21 ? 3.133 -11.812 11.492 1 98.88 21 GLN B N 1
ATOM 1921 C CA . GLN B 1 21 ? 4.07 -12.289 12.508 1 98.88 21 GLN B CA 1
ATOM 1922 C C . GLN B 1 21 ? 3.551 -13.555 13.18 1 98.88 21 GLN B C 1
ATOM 1924 O O . GLN B 1 21 ? 4.301 -14.516 13.367 1 98.88 21 GLN B O 1
ATOM 1929 N N . ARG B 1 22 ? 2.303 -13.547 13.562 1 98.75 22 ARG B N 1
ATOM 1930 C CA . ARG B 1 22 ? 1.693 -14.711 14.195 1 98.75 22 ARG B CA 1
ATOM 1931 C C . ARG B 1 22 ? 1.826 -15.945 13.32 1 98.75 22 ARG B C 1
ATOM 1933 O O . ARG B 1 22 ? 2.203 -17.016 13.805 1 98.75 22 ARG B O 1
ATOM 1940 N N . LEU B 1 23 ? 1.558 -15.828 12.047 1 98.88 23 LEU B N 1
ATOM 1941 C CA . LEU B 1 23 ? 1.607 -16.953 11.125 1 98.88 23 LEU B CA 1
ATOM 1942 C C . LEU B 1 23 ? 3.043 -17.438 10.93 1 98.88 23 LEU B C 1
ATOM 1944 O O . LEU B 1 23 ? 3.303 -18.641 10.883 1 98.88 23 LEU B O 1
ATOM 1948 N N . VAL B 1 24 ? 3.988 -16.438 10.812 1 98.88 24 VAL B N 1
ATOM 194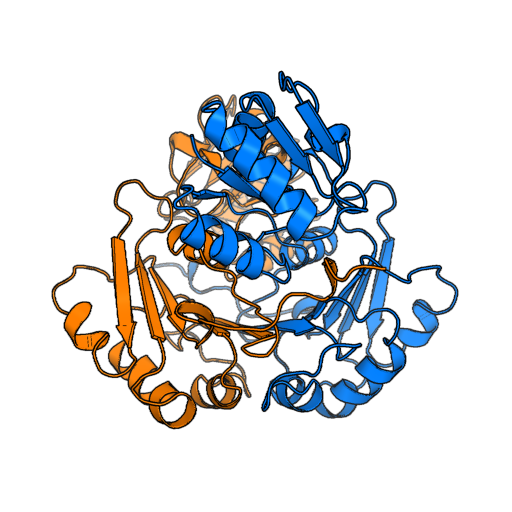9 C CA . VAL B 1 24 ? 5.398 -16.812 10.68 1 98.88 24 VAL B CA 1
ATOM 1950 C C . VAL B 1 24 ? 5.828 -17.625 11.891 1 98.88 24 VAL B C 1
ATOM 1952 O O . VAL B 1 24 ? 6.547 -18.625 11.75 1 98.88 24 VAL B O 1
ATOM 1955 N N . ARG B 1 25 ? 5.359 -17.297 13.039 1 98.75 25 ARG B N 1
ATOM 1956 C CA . ARG B 1 25 ? 5.785 -17.938 14.273 1 98.75 25 ARG B CA 1
ATOM 1957 C C . ARG B 1 25 ? 5.086 -19.281 14.445 1 98.75 25 ARG B C 1
ATOM 1959 O O . ARG B 1 25 ? 5.613 -20.188 15.102 1 98.75 25 ARG B O 1
ATOM 1966 N N . ARG B 1 26 ? 4.008 -19.484 13.82 1 98.5 26 ARG B N 1
ATOM 1967 C CA . ARG B 1 26 ? 3.182 -20.656 14.07 1 98.5 26 ARG B CA 1
ATOM 1968 C C . ARG B 1 26 ? 3.441 -21.734 13.023 1 98.5 26 ARG B C 1
ATOM 1970 O O . ARG B 1 26 ? 3.342 -22.938 13.32 1 98.5 26 ARG B O 1
ATOM 1977 N N . CYS B 1 27 ? 3.666 -21.422 11.75 1 98.81 27 CYS B N 1
ATOM 1978 C CA . CYS B 1 27 ? 3.75 -22.375 10.656 1 98.81 27 CYS B CA 1
ATOM 1979 C C . CYS B 1 27 ? 4.957 -23.297 10.82 1 98.81 27 CYS B C 1
ATOM 1981 O O . CYS B 1 27 ? 6.059 -22.828 11.133 1 98.81 27 CYS B O 1
ATOM 1983 N N . PRO B 1 28 ? 4.785 -24.531 10.578 1 98.75 28 PRO B N 1
ATOM 1984 C CA . PRO B 1 28 ? 5.895 -25.469 10.711 1 98.75 28 PRO B CA 1
ATOM 1985 C C . PRO B 1 28 ? 6.914 -25.344 9.578 1 98.75 28 PRO B C 1
ATOM 1987 O O . PRO B 1 28 ? 8.039 -25.844 9.703 1 98.75 28 PRO B O 1
ATOM 1990 N N . VAL B 1 29 ? 6.551 -24.766 8.438 1 98.88 29 VAL B N 1
ATOM 1991 C CA . VAL B 1 29 ? 7.445 -24.562 7.301 1 98.88 29 VAL B CA 1
ATOM 1992 C C . VAL B 1 29 ? 7.469 -23.094 6.922 1 98.88 29 VAL B C 1
ATOM 1994 O O . VAL B 1 29 ? 6.418 -22.453 6.812 1 98.88 29 VAL B O 1
ATOM 1997 N N . ILE B 1 30 ? 8.688 -22.547 6.781 1 98.88 30 ILE B N 1
ATOM 1998 C CA . ILE B 1 30 ? 8.867 -21.172 6.332 1 98.88 30 ILE B CA 1
ATOM 1999 C C . ILE B 1 30 ? 9.719 -21.141 5.066 1 98.88 30 ILE B C 1
ATOM 2001 O O . ILE B 1 30 ? 10.82 -21.703 5.039 1 98.88 30 ILE B O 1
ATOM 2005 N N . LEU B 1 31 ? 9.203 -20.656 4.016 1 98.62 31 LEU B N 1
ATOM 2006 C CA . LEU B 1 31 ? 9.945 -20.281 2.816 1 98.62 31 LEU B CA 1
ATOM 2007 C C . LEU B 1 31 ? 10.023 -18.766 2.684 1 98.62 31 LEU B C 1
ATOM 2009 O O . LEU B 1 31 ? 9 -18.094 2.592 1 98.62 31 LEU B O 1
ATOM 2013 N N . TYR B 1 32 ? 11.258 -18.141 2.705 1 97.81 32 TYR B N 1
ATOM 2014 C CA . TYR B 1 32 ? 11.336 -16.688 2.682 1 97.81 32 TYR B CA 1
ATOM 2015 C C . TYR B 1 32 ? 12.352 -16.219 1.65 1 97.81 32 TYR B C 1
ATOM 2017 O O . TYR B 1 32 ? 13.359 -16.891 1.405 1 97.81 32 TYR B O 1
ATOM 2025 N N . ALA B 1 33 ? 12.039 -15.109 1.067 1 92.31 33 ALA B N 1
ATOM 2026 C CA . ALA B 1 33 ? 12.953 -14.492 0.104 1 92.31 33 ALA B CA 1
ATOM 2027 C C . ALA B 1 33 ? 14.078 -13.742 0.811 1 92.31 33 ALA B C 1
ATOM 2029 O O . ALA B 1 33 ? 13.992 -12.531 1.01 1 92.31 33 ALA B O 1
ATOM 2030 N N . GLY B 1 34 ? 15.133 -14.328 1.165 1 87.19 34 GLY B N 1
ATOM 2031 C CA . GLY B 1 34 ? 16.172 -13.844 2.072 1 87.19 34 GLY B CA 1
ATOM 2032 C C . GLY B 1 34 ? 16.891 -12.617 1.558 1 87.19 34 GLY B C 1
ATOM 2033 O O . GLY B 1 34 ? 17.438 -11.836 2.342 1 87.19 34 GLY B O 1
ATOM 2034 N N . SER B 1 35 ? 17.047 -12.312 0.36 1 84.44 35 SER B N 1
ATOM 2035 C CA . SER B 1 35 ? 17.75 -11.125 -0.083 1 84.44 35 SER B CA 1
ATOM 2036 C C . SER B 1 35 ? 16.938 -9.859 0.182 1 84.44 35 SER B C 1
ATOM 2038 O O . SER B 1 35 ? 17.5 -8.773 0.331 1 84.44 35 SER B O 1
ATOM 2040 N N . LEU B 1 36 ? 15.734 -10.008 0.431 1 90 36 LEU B N 1
ATOM 2041 C CA . LEU B 1 36 ? 14.867 -8.836 0.532 1 90 36 LEU B CA 1
ATOM 2042 C C . LEU B 1 36 ? 14.047 -8.883 1.82 1 90 36 LEU B C 1
ATOM 2044 O O . LEU B 1 36 ? 13.453 -7.875 2.213 1 90 36 LEU B O 1
ATOM 2048 N N . VAL B 1 37 ? 14.016 -10 2.488 1 95.12 37 VAL B N 1
ATOM 2049 C CA . VAL B 1 37 ? 13.352 -10.148 3.779 1 95.12 37 VAL B CA 1
ATOM 2050 C C . VAL B 1 37 ? 14.398 -10.289 4.883 1 95.12 37 VAL B C 1
ATOM 2052 O O . VAL B 1 37 ? 15.141 -11.273 4.926 1 95.12 37 VAL B O 1
ATOM 2055 N N . PRO B 1 38 ? 14.445 -9.336 5.781 1 94.5 38 PRO B N 1
ATOM 2056 C CA . PRO B 1 38 ? 15.398 -9.477 6.887 1 94.5 38 PRO B CA 1
ATOM 2057 C C . PRO B 1 38 ? 15.156 -10.742 7.715 1 94.5 38 PRO B C 1
ATOM 2059 O O . PRO B 1 38 ? 14 -11.094 7.984 1 94.5 38 PRO B O 1
ATOM 2062 N N . ALA B 1 39 ? 16.219 -11.359 8.164 1 94.94 39 ALA B N 1
ATOM 2063 C CA . ALA B 1 39 ? 16.125 -12.586 8.961 1 94.94 39 ALA B CA 1
ATOM 2064 C C . ALA B 1 39 ? 15.336 -12.344 10.242 1 94.94 39 ALA B C 1
ATOM 2066 O O . ALA B 1 39 ? 14.633 -13.242 10.727 1 94.94 39 ALA B O 1
ATOM 2067 N N . ALA B 1 40 ? 15.414 -11.102 10.734 1 97 40 ALA B N 1
ATOM 2068 C CA . ALA B 1 40 ? 14.781 -10.75 12 1 97 40 ALA B CA 1
ATOM 2069 C C . ALA B 1 40 ? 13.266 -10.906 11.922 1 97 40 ALA B C 1
ATOM 2071 O O . ALA B 1 40 ? 12.594 -11.031 12.953 1 97 40 ALA B O 1
ATOM 2072 N N . VAL B 1 41 ? 12.695 -10.891 10.734 1 98.06 41 VAL B N 1
ATOM 2073 C CA . VAL B 1 41 ? 11.266 -11.094 10.531 1 98.06 41 VAL B CA 1
ATOM 2074 C C . VAL B 1 41 ? 10.867 -12.484 11.023 1 98.06 41 VAL B C 1
ATOM 2076 O O . VAL B 1 41 ? 9.727 -12.703 11.438 1 98.06 41 VAL B O 1
ATOM 2079 N N . LEU B 1 42 ? 11.797 -13.469 11.055 1 98.31 42 LEU B N 1
ATOM 2080 C CA . LEU B 1 42 ? 11.508 -14.859 11.383 1 98.31 42 LEU B CA 1
ATOM 2081 C C . LEU B 1 42 ? 11.75 -15.125 12.867 1 98.31 42 LEU B C 1
ATOM 2083 O O . LEU B 1 42 ? 11.523 -16.234 13.344 1 98.31 42 LEU B O 1
ATOM 2087 N N . ASP B 1 43 ? 12.172 -14.102 13.602 1 97.94 43 ASP B N 1
ATOM 2088 C CA . ASP B 1 43 ? 12.5 -14.305 15.008 1 97.94 43 ASP B CA 1
ATOM 2089 C C . ASP B 1 43 ? 11.305 -14.875 15.773 1 97.94 43 ASP B C 1
ATOM 2091 O O . ASP B 1 43 ? 10.172 -14.422 15.594 1 97.94 43 ASP B O 1
ATOM 2095 N N . GLY B 1 44 ? 11.617 -15.891 16.641 1 98.06 44 GLY B N 1
ATOM 2096 C CA . GLY B 1 44 ? 10.602 -16.469 17.516 1 98.06 44 GLY B CA 1
ATOM 2097 C C . GLY B 1 44 ? 9.82 -17.578 16.844 1 98.06 44 GLY B C 1
ATOM 2098 O O . GLY B 1 44 ? 8.891 -18.141 17.438 1 98.06 44 GLY B O 1
ATOM 2099 N N . HIS B 1 45 ? 10.211 -17.938 15.617 1 98.19 45 HIS B N 1
ATOM 2100 C CA . HIS B 1 45 ? 9.469 -18.984 14.93 1 98.19 45 HIS B CA 1
ATOM 2101 C C . HIS B 1 45 ? 9.734 -20.344 15.562 1 98.19 45 HIS B C 1
ATOM 2103 O O . HIS B 1 45 ? 10.719 -20.516 16.281 1 98.19 45 HIS B O 1
ATOM 2109 N N . ARG B 1 46 ? 8.836 -21.266 15.242 1 97.94 46 ARG B N 1
ATOM 2110 C CA . ARG B 1 46 ? 8.945 -22.641 15.719 1 97.94 46 ARG B CA 1
ATOM 2111 C C . ARG B 1 46 ? 8.953 -23.625 14.555 1 97.94 46 ARG B C 1
ATOM 2113 O O . ARG B 1 46 ? 8.5 -24.766 14.688 1 97.94 46 ARG B O 1
ATOM 2120 N N . ALA B 1 47 ? 9.336 -23.188 13.414 1 98.62 47 ALA B N 1
ATOM 2121 C CA . ALA B 1 47 ? 9.242 -23.984 12.195 1 98.62 47 ALA B CA 1
ATOM 2122 C C . ALA B 1 47 ? 10.203 -25.172 12.242 1 98.62 47 ALA B C 1
ATOM 2124 O O . ALA B 1 47 ? 11.305 -25.062 12.797 1 98.62 47 ALA B O 1
ATOM 2125 N N . GLU B 1 48 ? 9.805 -26.203 11.695 1 98.44 48 GLU B N 1
ATOM 2126 C CA . GLU B 1 48 ? 10.633 -27.391 11.523 1 98.44 48 GLU B CA 1
ATOM 2127 C C . GLU B 1 48 ? 11.594 -27.234 10.352 1 98.44 48 GLU B C 1
ATOM 2129 O O . GLU B 1 48 ? 12.68 -27.828 10.344 1 98.44 48 GLU B O 1
ATOM 2134 N N . LEU B 1 49 ? 11.188 -26.516 9.352 1 98.56 49 LEU B N 1
ATOM 2135 C CA . LEU B 1 49 ? 11.977 -26.281 8.148 1 98.56 49 LEU B CA 1
ATOM 2136 C C . LEU B 1 49 ? 11.93 -24.797 7.758 1 98.56 49 LEU B C 1
ATOM 2138 O O . LEU B 1 49 ? 10.852 -24.203 7.684 1 98.56 49 LEU B O 1
ATOM 2142 N N . VAL B 1 50 ? 13.055 -24.203 7.656 1 98.56 50 VAL B N 1
ATOM 2143 C CA . VAL B 1 50 ? 13.203 -22.828 7.164 1 98.56 50 VAL B CA 1
ATOM 2144 C C . VAL B 1 50 ? 14.102 -22.828 5.93 1 98.56 50 VAL B C 1
ATOM 2146 O O . VAL B 1 50 ? 15.25 -23.281 5.988 1 98.56 50 VAL B O 1
ATOM 2149 N N . VAL B 1 51 ? 13.578 -22.312 4.797 1 98.38 51 VAL B N 1
ATOM 2150 C CA . VAL B 1 51 ? 14.344 -22.312 3.555 1 98.38 51 VAL B CA 1
ATOM 2151 C C . VAL B 1 51 ? 14.422 -20.891 2.99 1 98.38 51 VAL B C 1
ATOM 2153 O O . VAL B 1 51 ? 13.398 -20.234 2.822 1 98.38 51 VAL B O 1
ATOM 2156 N N . ASN B 1 52 ? 15.602 -20.422 2.756 1 97.38 52 ASN B N 1
ATOM 2157 C CA . ASN B 1 52 ? 15.836 -19.219 1.955 1 97.38 52 ASN B CA 1
ATOM 2158 C C . ASN B 1 52 ? 15.688 -19.516 0.463 1 97.38 52 ASN B C 1
ATOM 2160 O O . ASN B 1 52 ? 16.484 -20.266 -0.108 1 97.38 52 ASN B O 1
ATOM 2164 N N . THR B 1 53 ? 14.789 -18.875 -0.186 1 95.81 53 THR B N 1
ATOM 2165 C CA . THR B 1 53 ? 14.438 -19.266 -1.546 1 95.81 53 THR B CA 1
ATOM 2166 C C . THR B 1 53 ? 15.164 -18.391 -2.566 1 95.81 53 THR B C 1
ATOM 2168 O O . THR B 1 53 ? 14.898 -18.469 -3.766 1 95.81 53 THR B O 1
ATOM 2171 N N . ALA B 1 54 ? 16.078 -17.547 -2.156 1 90.88 54 ALA B N 1
ATOM 2172 C CA . ALA B 1 54 ? 16.734 -16.562 -3.014 1 90.88 54 ALA B CA 1
ATOM 2173 C C . ALA B 1 54 ? 17.375 -17.219 -4.227 1 90.88 54 ALA B C 1
ATOM 2175 O O . ALA B 1 54 ? 17.406 -16.656 -5.316 1 90.88 54 ALA B O 1
ATOM 2176 N N . GLU B 1 55 ? 17.766 -18.484 -4.055 1 91.81 55 GLU B N 1
ATOM 2177 C CA . GLU B 1 55 ? 18.5 -19.141 -5.137 1 91.81 55 GLU B CA 1
ATOM 2178 C C . GLU B 1 55 ? 17.672 -20.266 -5.762 1 91.81 55 GLU B C 1
ATOM 2180 O O . GLU B 1 55 ? 18.172 -21.031 -6.578 1 91.81 55 GLU B O 1
ATOM 2185 N N . LEU B 1 56 ? 16.422 -20.344 -5.398 1 94.94 56 LEU B N 1
ATOM 2186 C CA . LEU B 1 56 ? 15.578 -21.422 -5.902 1 94.94 56 LEU B CA 1
ATOM 2187 C C . LEU B 1 56 ? 14.75 -20.953 -7.094 1 94.94 56 LEU B C 1
ATOM 2189 O O . LEU B 1 56 ? 14.344 -19.781 -7.152 1 94.94 56 LEU B O 1
ATOM 2193 N N . ASP B 1 57 ? 14.555 -21.766 -8.008 1 95.19 57 ASP B N 1
ATOM 2194 C CA . ASP B 1 57 ? 13.625 -21.469 -9.094 1 95.19 57 ASP B CA 1
ATOM 2195 C C . ASP B 1 57 ? 12.203 -21.875 -8.727 1 95.19 57 ASP B C 1
ATOM 2197 O O . ASP B 1 57 ? 11.961 -22.391 -7.637 1 95.19 57 ASP B O 1
ATOM 2201 N N . LEU B 1 58 ? 11.312 -21.641 -9.57 1 96.5 58 LEU B N 1
ATOM 2202 C CA . LEU B 1 58 ? 9.898 -21.844 -9.281 1 96.5 58 LEU B CA 1
ATOM 2203 C C . LEU B 1 58 ? 9.602 -23.328 -9.039 1 96.5 58 LEU B C 1
ATOM 2205 O O . LEU B 1 58 ? 8.836 -23.672 -8.141 1 96.5 58 LEU B O 1
ATOM 2209 N N . ASP B 1 59 ? 10.18 -24.234 -9.836 1 97.12 59 ASP B N 1
ATOM 2210 C CA . ASP B 1 59 ? 9.961 -25.656 -9.688 1 97.12 59 ASP B CA 1
ATOM 2211 C C . ASP B 1 59 ? 10.391 -26.141 -8.305 1 97.12 59 ASP B C 1
ATOM 2213 O O . ASP B 1 59 ? 9.695 -26.938 -7.668 1 97.12 59 ASP B O 1
ATOM 2217 N N . GLU B 1 60 ? 11.484 -25.656 -7.898 1 97.94 60 GLU B N 1
ATOM 2218 C CA . GLU B 1 60 ? 12.023 -26.031 -6.594 1 97.94 60 GLU B CA 1
ATOM 2219 C C . GLU B 1 60 ? 11.125 -25.531 -5.465 1 97.94 60 GLU B C 1
ATOM 2221 O O . GLU B 1 60 ? 10.883 -26.25 -4.492 1 97.94 60 GLU B O 1
ATOM 2226 N N . ILE B 1 61 ? 10.68 -24.328 -5.594 1 97.94 61 ILE B N 1
ATOM 2227 C CA . ILE B 1 61 ? 9.797 -23.75 -4.586 1 97.94 61 ILE B CA 1
ATOM 2228 C C . ILE B 1 61 ? 8.492 -24.547 -4.516 1 97.94 61 ILE B C 1
ATOM 2230 O O . ILE B 1 61 ? 8.047 -24.922 -3.43 1 97.94 61 ILE B O 1
ATOM 2234 N N . VAL B 1 62 ? 7.957 -24.875 -5.648 1 98.06 62 VAL B N 1
ATOM 2235 C CA . VAL B 1 62 ? 6.691 -25.594 -5.707 1 98.06 62 VAL B CA 1
ATOM 2236 C C . VAL B 1 62 ? 6.871 -27 -5.141 1 98.06 62 VAL B C 1
ATOM 2238 O O . VAL B 1 62 ? 5.969 -27.531 -4.484 1 98.06 62 VAL B O 1
ATOM 2241 N N . ALA B 1 63 ? 7.996 -27.594 -5.391 1 98.44 63 ALA B N 1
ATOM 2242 C CA . ALA B 1 63 ? 8.273 -28.906 -4.836 1 98.44 63 ALA B CA 1
ATOM 2243 C C . ALA B 1 63 ? 8.258 -28.875 -3.309 1 98.44 63 ALA B C 1
ATOM 2245 O O . ALA B 1 63 ? 7.746 -29.797 -2.666 1 98.44 63 ALA B O 1
ATOM 2246 N N . LEU B 1 64 ? 8.852 -27.812 -2.74 1 98.5 64 LEU B N 1
ATOM 2247 C CA . LEU B 1 64 ? 8.844 -27.641 -1.29 1 98.5 64 LEU B CA 1
ATOM 2248 C C . LEU B 1 64 ? 7.418 -27.484 -0.769 1 98.5 64 LEU B C 1
ATOM 2250 O O . LEU B 1 64 ? 7.059 -28.062 0.252 1 98.5 64 LEU B O 1
ATOM 2254 N N . LEU B 1 65 ? 6.621 -26.734 -1.454 1 98.69 65 LEU B N 1
ATOM 2255 C CA . LEU B 1 65 ? 5.234 -26.516 -1.066 1 98.69 65 LEU B CA 1
ATOM 2256 C C . LEU B 1 65 ? 4.434 -27.812 -1.152 1 98.69 65 LEU B C 1
ATOM 2258 O O . LEU B 1 65 ? 3.635 -28.109 -0.262 1 98.69 65 LEU B O 1
ATOM 2262 N N . ALA B 1 66 ? 4.699 -28.562 -2.203 1 98.62 66 ALA B N 1
ATOM 2263 C CA . ALA B 1 66 ? 4.016 -29.828 -2.387 1 98.62 66 ALA B CA 1
ATOM 2264 C C . ALA B 1 66 ? 4.387 -30.812 -1.279 1 98.62 66 ALA B C 1
ATOM 2266 O O . ALA B 1 66 ? 3.531 -31.562 -0.788 1 98.62 66 ALA B O 1
ATOM 2267 N N . ARG B 1 67 ? 5.605 -30.828 -0.97 1 98.44 67 ARG B N 1
ATOM 2268 C CA . ARG B 1 67 ? 6.059 -31.703 0.107 1 98.44 67 ARG B CA 1
ATOM 2269 C C . ARG B 1 67 ? 5.375 -31.359 1.424 1 98.44 67 ARG B C 1
ATOM 2271 O O . ARG B 1 67 ? 4.926 -32.25 2.152 1 98.44 67 ARG B O 1
ATOM 2278 N N . ALA B 1 68 ? 5.32 -30.062 1.769 1 98.62 68 ALA B N 1
ATOM 2279 C CA . ALA B 1 68 ? 4.633 -29.625 2.977 1 98.62 68 ALA B CA 1
ATOM 2280 C C . ALA B 1 68 ? 3.162 -30.031 2.955 1 98.62 68 ALA B C 1
ATOM 2282 O O . ALA B 1 68 ? 2.617 -30.469 3.971 1 98.62 68 ALA B O 1
ATOM 2283 N N . HIS B 1 69 ? 2.537 -29.875 1.819 1 98.25 69 HIS B N 1
ATOM 2284 C CA . HIS B 1 69 ? 1.142 -30.266 1.649 1 98.25 69 HIS B CA 1
ATOM 2285 C C . HIS B 1 69 ? 0.944 -31.75 1.93 1 98.25 69 HIS B C 1
ATOM 2287 O O . HIS B 1 69 ? -0.02 -32.125 2.592 1 98.25 69 HIS B O 1
ATOM 2293 N N . GLY B 1 70 ? 1.818 -32.562 1.407 1 98 70 GLY B N 1
ATOM 2294 C CA . GLY B 1 70 ? 1.758 -34 1.641 1 98 70 GLY B CA 1
ATOM 2295 C C . GLY B 1 70 ? 1.826 -34.344 3.111 1 98 70 GLY B C 1
ATOM 2296 O O . GLY B 1 70 ? 1.277 -35.375 3.525 1 98 70 GLY B O 1
ATOM 2297 N N . LYS B 1 71 ? 2.432 -33.5 3.883 1 98.25 71 LYS B N 1
ATOM 2298 C CA . LYS B 1 71 ? 2.596 -33.75 5.312 1 98.25 71 LYS B CA 1
ATOM 2299 C C . LYS B 1 71 ? 1.519 -33.031 6.121 1 98.25 71 LYS B C 1
ATOM 2301 O O . LYS B 1 71 ? 1.531 -33.062 7.352 1 98.25 71 LYS B O 1
ATOM 2306 N N . GLY B 1 72 ? 0.703 -32.25 5.453 1 98.31 72 GLY B N 1
ATOM 2307 C CA . GLY B 1 72 ? -0.346 -31.5 6.125 1 98.31 72 GLY B CA 1
ATOM 2308 C C . GLY B 1 72 ? 0.179 -30.312 6.91 1 98.31 72 GLY B C 1
ATOM 2309 O O . GLY B 1 72 ? -0.392 -29.938 7.938 1 98.31 72 GLY B O 1
ATOM 2310 N N . GLN B 1 73 ? 1.281 -29.734 6.441 1 98.69 73 GLN B N 1
ATOM 2311 C CA . GLN B 1 73 ? 1.943 -28.656 7.168 1 98.69 73 GLN B CA 1
ATOM 2312 C C . GLN B 1 73 ? 1.632 -27.297 6.539 1 98.69 73 GLN B C 1
ATOM 2314 O O . GLN B 1 73 ? 1.813 -27.109 5.336 1 98.69 73 GLN B O 1
ATOM 2319 N N . ASP B 1 74 ? 1.184 -26.344 7.344 1 98.81 74 ASP B N 1
ATOM 2320 C CA . ASP B 1 74 ? 1.018 -24.969 6.883 1 98.81 74 ASP B CA 1
ATOM 2321 C C . ASP B 1 74 ? 2.363 -24.344 6.523 1 98.81 74 ASP B C 1
ATOM 2323 O O . ASP B 1 74 ? 3.387 -24.672 7.125 1 98.81 74 ASP B O 1
ATOM 2327 N N . VAL B 1 75 ? 2.373 -23.531 5.527 1 98.94 75 VAL B N 1
ATOM 2328 C CA . VAL B 1 75 ? 3.605 -22.906 5.07 1 98.94 75 VAL B CA 1
ATOM 2329 C C . VAL B 1 75 ? 3.463 -21.391 5.145 1 98.94 75 VAL B C 1
ATOM 2331 O O . VAL B 1 75 ? 2.49 -20.828 4.637 1 98.94 75 VAL B O 1
ATOM 2334 N N . ALA B 1 76 ? 4.387 -20.75 5.816 1 98.94 76 ALA B N 1
ATOM 2335 C CA . ALA B 1 76 ? 4.578 -19.312 5.68 1 98.94 76 ALA B CA 1
ATOM 2336 C C . ALA B 1 76 ? 5.492 -18.984 4.5 1 98.94 76 ALA B C 1
ATOM 2338 O O . ALA B 1 76 ? 6.703 -19.219 4.566 1 98.94 76 ALA B O 1
ATOM 2339 N N . ARG B 1 77 ? 4.977 -18.547 3.418 1 98.81 77 ARG B N 1
ATOM 2340 C CA . ARG B 1 77 ? 5.723 -18.078 2.258 1 98.81 77 ARG B CA 1
ATOM 2341 C C . ARG B 1 77 ? 5.918 -16.562 2.318 1 98.81 77 ARG B C 1
ATOM 2343 O O . ARG B 1 77 ? 5.062 -15.797 1.857 1 98.81 77 ARG B O 1
ATOM 2350 N N . VAL B 1 78 ? 7.094 -16.109 2.768 1 98.69 78 VAL B N 1
ATOM 2351 C CA . VAL B 1 78 ? 7.297 -14.727 3.199 1 98.69 78 VAL B CA 1
ATOM 2352 C C . VAL B 1 78 ? 7.977 -13.938 2.086 1 98.69 78 VAL B C 1
ATOM 2354 O O . VAL B 1 78 ? 9.062 -14.297 1.629 1 98.69 78 VAL B O 1
ATOM 2357 N N . HIS B 1 79 ? 7.289 -12.891 1.651 1 97.44 79 HIS B N 1
ATOM 2358 C CA . HIS B 1 79 ? 7.773 -11.992 0.61 1 97.44 79 HIS B CA 1
ATOM 2359 C C . HIS B 1 79 ? 8.062 -10.602 1.173 1 97.44 79 HIS B C 1
ATOM 2361 O O . HIS B 1 79 ? 7.531 -10.234 2.221 1 97.44 79 HIS B O 1
ATOM 2367 N N . SER B 1 80 ? 8.969 -9.875 0.498 1 95.88 80 SER B N 1
ATOM 2368 C CA . SER B 1 80 ? 9.195 -8.477 0.855 1 95.88 80 SER B CA 1
ATOM 2369 C C . SER B 1 80 ? 8.016 -7.602 0.442 1 95.88 80 SER B C 1
ATOM 2371 O O . SER B 1 80 ? 7.336 -7.891 -0.547 1 95.88 80 SER B O 1
ATOM 2373 N N . GLY B 1 81 ? 7.793 -6.57 1.199 1 96.88 81 GLY B N 1
ATOM 2374 C CA . GLY B 1 81 ? 6.723 -5.641 0.877 1 96.88 81 GLY B CA 1
ATOM 2375 C C . GLY B 1 81 ? 5.344 -6.27 0.943 1 96.88 81 GLY B C 1
ATOM 2376 O O . GLY B 1 81 ? 4.996 -6.914 1.937 1 96.88 81 GLY B O 1
ATOM 2377 N N . ASP B 1 82 ? 4.508 -5.988 0.018 1 98.5 82 ASP B N 1
ATOM 2378 C CA . ASP B 1 82 ? 3.195 -6.598 -0.179 1 98.5 82 ASP B CA 1
ATOM 2379 C C . ASP B 1 82 ? 3.201 -7.535 -1.387 1 98.5 82 ASP B C 1
ATOM 2381 O O . ASP B 1 82 ? 3.727 -7.188 -2.445 1 98.5 82 ASP B O 1
ATOM 2385 N N . PRO B 1 83 ? 2.568 -8.695 -1.259 1 97.81 83 PRO B N 1
ATOM 2386 C CA . PRO B 1 83 ? 2.609 -9.695 -2.326 1 97.81 83 PRO B CA 1
ATOM 2387 C C . PRO B 1 83 ? 1.9 -9.234 -3.598 1 97.81 83 PRO B C 1
ATOM 2389 O O . PRO B 1 83 ? 2.174 -9.75 -4.684 1 97.81 83 PRO B O 1
ATOM 2392 N N . SER B 1 84 ? 1.027 -8.234 -3.516 1 97.69 84 SER B N 1
ATOM 2393 C CA . SER B 1 84 ? 0.178 -7.887 -4.648 1 97.69 84 SER B CA 1
ATOM 2394 C C . SER B 1 84 ? 0.939 -7.051 -5.676 1 97.69 84 SER B C 1
ATOM 2396 O O . SER B 1 84 ? 0.48 -6.879 -6.805 1 97.69 84 SER B O 1
ATOM 2398 N N . LEU B 1 85 ? 2.1 -6.52 -5.344 1 97.5 85 LEU B N 1
ATOM 2399 C CA . LEU B 1 85 ? 2.842 -5.633 -6.23 1 97.5 85 LEU B CA 1
ATOM 2400 C C . LEU B 1 85 ? 4.223 -6.199 -6.535 1 97.5 85 LEU B C 1
ATOM 2402 O O . LEU B 1 85 ? 5.105 -6.195 -5.672 1 97.5 85 LEU B O 1
ATOM 2406 N N . TYR B 1 86 ? 4.438 -6.66 -7.734 1 94.75 86 TYR B N 1
ATOM 2407 C CA . TYR B 1 86 ? 5.711 -7.207 -8.188 1 94.75 86 TYR B CA 1
ATOM 2408 C C . TYR B 1 86 ? 6.18 -8.328 -7.266 1 94.75 86 TYR B C 1
ATOM 2410 O O . TYR B 1 86 ? 7.375 -8.453 -6.988 1 94.75 86 TYR B O 1
ATOM 2418 N N . GLY B 1 87 ? 5.258 -9.078 -6.719 1 93.25 87 GLY B N 1
ATOM 2419 C CA . GLY B 1 87 ? 5.562 -10.102 -5.73 1 93.25 87 GLY B CA 1
ATOM 2420 C C . GLY B 1 87 ? 5.852 -11.453 -6.348 1 93.25 87 GLY B C 1
ATOM 2421 O O . GLY B 1 87 ? 6.309 -12.375 -5.656 1 93.25 87 GLY B O 1
ATOM 2422 N N . ALA B 1 88 ? 5.516 -11.586 -7.605 1 92.69 88 ALA B N 1
ATOM 2423 C CA . ALA B 1 88 ? 5.738 -12.836 -8.328 1 92.69 88 ALA B CA 1
ATOM 2424 C C . ALA B 1 88 ? 5.008 -13.992 -7.664 1 92.69 88 ALA B C 1
ATOM 2426 O O . ALA B 1 88 ? 5.535 -15.109 -7.59 1 92.69 88 ALA B O 1
ATOM 2427 N N . ILE B 1 89 ? 3.912 -13.742 -7.09 1 96.38 89 ILE B N 1
ATOM 2428 C CA . ILE B 1 89 ? 3.146 -14.812 -6.449 1 96.38 89 ILE B CA 1
ATOM 2429 C C . ILE B 1 89 ? 2.141 -15.391 -7.441 1 96.38 89 ILE B C 1
ATOM 2431 O O . ILE B 1 89 ? 1.634 -16.5 -7.246 1 96.38 89 ILE B O 1
ATOM 2435 N N . GLY B 1 90 ? 1.838 -14.625 -8.5 1 95.5 90 GLY B N 1
ATOM 2436 C CA . GLY B 1 90 ? 0.881 -15.102 -9.484 1 95.5 90 GLY B CA 1
ATOM 2437 C C . GLY B 1 90 ? 1.23 -16.469 -10.039 1 95.5 90 GLY B C 1
ATOM 2438 O O . GLY B 1 90 ? 0.375 -17.344 -10.109 1 95.5 90 GLY B O 1
ATOM 2439 N N . GLU B 1 91 ? 2.465 -16.641 -10.438 1 94.94 91 GLU B N 1
ATOM 2440 C CA . GLU B 1 91 ? 2.9 -17.922 -11 1 94.94 91 GLU B CA 1
ATOM 2441 C C . GLU B 1 91 ? 2.887 -19.016 -9.945 1 94.94 91 GLU B C 1
ATOM 2443 O O . GLU B 1 91 ? 2.619 -20.188 -10.266 1 94.94 91 GLU B O 1
ATOM 2448 N N . GLN B 1 92 ? 3.219 -18.672 -8.727 1 96.62 92 GLN B N 1
ATOM 2449 C CA . GLN B 1 92 ? 3.137 -19.656 -7.641 1 96.62 92 GLN B CA 1
ATOM 2450 C C . GLN B 1 92 ? 1.695 -20.094 -7.41 1 96.62 92 GLN B C 1
ATOM 2452 O O . GLN B 1 92 ? 1.424 -21.297 -7.273 1 96.62 92 GLN B O 1
ATOM 2457 N N . ILE B 1 93 ? 0.76 -19.156 -7.383 1 96.69 93 ILE B N 1
ATOM 2458 C CA . ILE B 1 93 ? -0.656 -19.438 -7.164 1 96.69 93 ILE B CA 1
ATOM 2459 C C . ILE B 1 93 ? -1.179 -20.359 -8.258 1 96.69 93 ILE B C 1
ATOM 2461 O O . ILE B 1 93 ? -1.914 -21.312 -7.973 1 96.69 93 ILE B O 1
ATOM 2465 N N . ARG B 1 94 ? -0.789 -20.094 -9.461 1 95 94 ARG B N 1
ATOM 2466 C CA . ARG B 1 94 ? -1.196 -20.938 -10.578 1 95 94 ARG B CA 1
ATOM 2467 C C . ARG B 1 94 ? -0.753 -22.391 -10.359 1 95 94 ARG B C 1
ATOM 2469 O O . ARG B 1 94 ? -1.53 -23.312 -10.578 1 95 94 ARG B O 1
ATOM 2476 N N . ARG B 1 95 ? 0.5 -22.547 -9.953 1 96.31 95 ARG B N 1
ATOM 2477 C CA . ARG B 1 95 ? 1.033 -23.875 -9.695 1 96.31 95 ARG B CA 1
ATOM 2478 C C . ARG B 1 95 ? 0.308 -24.547 -8.531 1 96.31 95 ARG B C 1
ATOM 2480 O O . ARG B 1 95 ? 0.041 -25.75 -8.562 1 96.31 95 ARG B O 1
ATOM 2487 N N . LEU B 1 96 ? 0.014 -23.797 -7.453 1 97.62 96 LEU B N 1
ATOM 2488 C CA . LEU B 1 96 ? -0.724 -24.328 -6.312 1 97.62 96 LEU B CA 1
ATOM 2489 C C . LEU B 1 96 ? -2.111 -24.797 -6.73 1 97.62 96 LEU B C 1
ATOM 2491 O O . LEU B 1 96 ? -2.562 -25.859 -6.312 1 97.62 96 LEU B O 1
ATOM 2495 N N . ALA B 1 97 ? -2.801 -24 -7.539 1 95.19 97 ALA B N 1
ATOM 2496 C CA . ALA B 1 97 ? -4.133 -24.359 -8.023 1 95.19 97 ALA B CA 1
ATOM 2497 C C . ALA B 1 97 ? -4.113 -25.688 -8.773 1 95.19 97 ALA B C 1
ATOM 2499 O O . ALA B 1 97 ? -4.992 -26.531 -8.586 1 95.19 97 ALA B O 1
ATOM 2500 N N . ALA B 1 98 ? -3.115 -25.859 -9.617 1 95.44 98 ALA B N 1
ATOM 2501 C CA . ALA B 1 98 ? -2.975 -27.094 -10.398 1 95.44 98 ALA B CA 1
ATOM 2502 C C . ALA B 1 98 ? -2.791 -28.297 -9.492 1 95.44 98 ALA B C 1
ATOM 2504 O O . ALA B 1 98 ? -3.182 -29.406 -9.844 1 95.44 98 ALA B O 1
ATOM 2505 N N . LEU B 1 99 ? -2.277 -28.062 -8.312 1 97.31 99 LEU B N 1
ATOM 2506 C CA . LEU B 1 99 ? -1.998 -29.141 -7.375 1 97.31 99 LEU B CA 1
ATOM 2507 C C . LEU B 1 99 ? -3.113 -29.266 -6.34 1 97.31 99 LEU B C 1
ATOM 2509 O O . LEU B 1 99 ? -3.08 -30.156 -5.492 1 97.31 99 LEU B O 1
ATOM 2513 N N . GLY B 1 100 ? -4.07 -28.297 -6.418 1 97.19 100 GLY B N 1
ATOM 2514 C CA . GLY B 1 100 ? -5.156 -28.312 -5.449 1 97.19 100 GLY B CA 1
ATOM 2515 C C . GLY B 1 100 ? -4.719 -27.891 -4.059 1 97.19 100 GLY B C 1
ATOM 2516 O O . GLY B 1 100 ? -5.277 -28.359 -3.062 1 97.19 100 GLY B O 1
ATOM 2517 N N . ILE B 1 101 ? -3.674 -27.141 -3.908 1 98.44 101 ILE B N 1
ATOM 2518 C CA . ILE B 1 101 ? -3.154 -26.688 -2.621 1 98.44 101 ILE B CA 1
ATOM 2519 C C . ILE B 1 101 ? -3.789 -25.359 -2.248 1 98.44 101 ILE B C 1
ATOM 2521 O O . ILE B 1 101 ? -3.67 -24.375 -2.99 1 98.44 101 ILE B O 1
ATOM 2525 N N . PRO B 1 102 ? -4.48 -25.281 -1.115 1 98.25 102 PRO B N 1
ATOM 2526 C CA . PRO B 1 102 ? -5.102 -24.031 -0.693 1 98.25 102 PRO B CA 1
ATOM 2527 C C . PRO B 1 102 ? -4.082 -22.953 -0.3 1 98.25 102 PRO B C 1
ATOM 2529 O O . PRO B 1 102 ? -2.998 -23.297 0.191 1 98.25 102 PRO B O 1
ATOM 2532 N N . TYR B 1 103 ? -4.48 -21.719 -0.514 1 98.62 103 TYR B N 1
ATOM 2533 C CA . TYR B 1 103 ? -3.607 -20.641 -0.094 1 98.62 103 TYR B CA 1
ATOM 2534 C C . TYR B 1 103 ? -4.418 -19.438 0.388 1 98.62 103 TYR B C 1
ATOM 2536 O O . TYR B 1 103 ? -5.621 -19.344 0.121 1 98.62 103 TYR B O 1
ATOM 2544 N N . GLU B 1 104 ? -3.787 -18.547 1.103 1 98.69 104 GLU B N 1
ATOM 2545 C CA . GLU B 1 104 ? -4.262 -17.234 1.538 1 98.69 104 GLU B CA 1
ATOM 2546 C C . GLU B 1 104 ? -3.166 -16.188 1.42 1 98.69 104 GLU B C 1
ATOM 2548 O O . GLU B 1 104 ? -1.978 -16.516 1.464 1 98.69 104 GLU B O 1
ATOM 2553 N N . ILE B 1 105 ? -3.59 -15.031 1.151 1 98.88 105 ILE B N 1
ATOM 2554 C CA . ILE B 1 105 ? -2.641 -13.922 1.108 1 98.88 105 ILE B CA 1
ATOM 2555 C C . ILE B 1 105 ? -2.814 -13.047 2.346 1 98.88 105 ILE B C 1
ATOM 2557 O O . ILE B 1 105 ? -3.938 -12.672 2.697 1 98.88 105 ILE B O 1
ATOM 2561 N N . VAL B 1 106 ? -1.772 -12.789 3.043 1 98.94 106 VAL B N 1
ATOM 2562 C CA . VAL B 1 106 ? -1.692 -11.789 4.109 1 98.94 106 VAL B CA 1
ATOM 2563 C C . VAL B 1 106 ? -0.986 -10.539 3.592 1 98.94 106 VAL B C 1
ATOM 2565 O O . VAL B 1 106 ? 0.229 -10.547 3.383 1 98.94 106 VAL B O 1
ATOM 2568 N N . PRO B 1 107 ? -1.729 -9.461 3.383 1 98.94 107 PRO B N 1
ATOM 2569 C CA . PRO B 1 107 ? -1.118 -8.266 2.799 1 98.94 107 PRO B CA 1
ATOM 2570 C C . PRO B 1 107 ? -0.076 -7.629 3.715 1 98.94 107 PRO B C 1
ATOM 2572 O O . PRO B 1 107 ? -0 -7.965 4.898 1 98.94 107 PRO B O 1
ATOM 2575 N N . GLY B 1 108 ? 0.77 -6.82 3.17 1 98.81 108 GLY B N 1
ATOM 2576 C CA . GLY B 1 108 ? 1.82 -6.145 3.912 1 98.81 108 GLY B CA 1
ATOM 2577 C C . GLY B 1 108 ? 1.968 -4.684 3.537 1 98.81 108 GLY B C 1
ATOM 2578 O O . GLY B 1 108 ? 1.252 -4.184 2.668 1 98.81 108 GLY B O 1
ATOM 2579 N N . VAL B 1 109 ? 2.865 -4.004 4.215 1 98.88 109 VAL B N 1
ATOM 2580 C CA . VAL B 1 109 ? 3.189 -2.609 3.939 1 98.88 109 VAL B CA 1
ATOM 2581 C C . VAL B 1 109 ? 3.977 -2.512 2.635 1 98.88 109 VAL B C 1
ATOM 2583 O O . VAL B 1 109 ? 4.977 -3.207 2.451 1 98.88 109 VAL B O 1
ATOM 2586 N N . THR B 1 110 ? 3.525 -1.698 1.729 1 98.69 110 THR B N 1
ATOM 2587 C CA . THR B 1 110 ? 4.188 -1.55 0.438 1 98.69 110 THR B CA 1
ATOM 2588 C C . THR B 1 110 ? 5.426 -0.665 0.563 1 98.69 110 THR B C 1
ATOM 2590 O O . THR B 1 110 ? 5.527 0.138 1.493 1 98.69 110 THR B O 1
ATOM 2593 N N . ALA B 1 111 ? 6.359 -0.824 -0.377 1 98 111 ALA B N 1
ATOM 2594 C CA . ALA B 1 111 ? 7.516 0.066 -0.439 1 98 111 ALA B CA 1
ATOM 2595 C C . ALA B 1 111 ? 7.078 1.521 -0.583 1 98 111 ALA B C 1
ATOM 2597 O O . ALA B 1 111 ? 7.684 2.418 0.01 1 98 111 ALA B O 1
ATOM 2598 N N . THR B 1 112 ? 6.016 1.787 -1.341 1 98.75 112 THR B N 1
ATOM 2599 C CA . THR B 1 112 ? 5.523 3.143 -1.557 1 98.75 112 THR B CA 1
ATOM 2600 C C . THR B 1 112 ? 5.059 3.764 -0.244 1 98.75 112 THR B C 1
ATOM 2602 O O . THR B 1 112 ? 5.426 4.898 0.079 1 98.75 112 THR B O 1
ATOM 2605 N N . ALA B 1 113 ? 4.277 3.002 0.511 1 98.75 113 ALA B N 1
ATOM 2606 C CA . ALA B 1 113 ? 3.814 3.486 1.809 1 98.75 113 ALA B CA 1
ATOM 2607 C C . ALA B 1 113 ? 4.992 3.77 2.738 1 98.75 113 ALA B C 1
ATOM 2609 O O . ALA B 1 113 ? 5.012 4.789 3.434 1 98.75 113 ALA B O 1
ATOM 2610 N N . ALA B 1 114 ? 5.961 2.877 2.746 1 98.75 114 ALA B N 1
ATOM 2611 C CA . ALA B 1 114 ? 7.133 3.033 3.602 1 98.75 114 ALA B CA 1
ATOM 2612 C C . ALA B 1 114 ? 7.938 4.27 3.207 1 98.75 114 ALA B C 1
ATOM 2614 O O . ALA B 1 114 ? 8.43 4.996 4.074 1 98.75 114 ALA B O 1
ATOM 2615 N N . CYS B 1 115 ? 8.086 4.5 1.923 1 98.75 115 CYS B N 1
ATOM 2616 C CA . CYS B 1 115 ? 8.844 5.648 1.441 1 98.75 115 CYS B CA 1
ATOM 2617 C C . CYS B 1 115 ? 8.125 6.949 1.767 1 98.75 115 CYS B C 1
ATOM 2619 O O . CYS B 1 115 ? 8.758 7.938 2.148 1 98.75 115 CYS B O 1
ATOM 2621 N N . ALA B 1 116 ? 6.809 6.953 1.621 1 98.75 116 ALA B N 1
ATOM 2622 C CA . ALA B 1 116 ? 6.035 8.117 2.027 1 98.75 116 ALA B CA 1
ATOM 2623 C C . ALA B 1 116 ? 6.227 8.422 3.512 1 98.75 116 ALA B C 1
ATOM 2625 O O . ALA B 1 116 ? 6.402 9.578 3.902 1 98.75 116 ALA B O 1
ATOM 2626 N N . ALA B 1 117 ? 6.203 7.363 4.305 1 98.62 117 ALA B N 1
ATOM 2627 C CA . ALA B 1 117 ? 6.406 7.512 5.742 1 98.62 117 ALA B CA 1
ATOM 2628 C C . ALA B 1 117 ? 7.793 8.078 6.043 1 98.62 117 ALA B C 1
ATOM 2630 O O . ALA B 1 117 ? 7.934 8.984 6.867 1 98.62 117 ALA B O 1
ATOM 2631 N N . ALA B 1 118 ? 8.805 7.539 5.363 1 98 118 ALA B N 1
ATOM 2632 C CA . ALA B 1 118 ? 10.18 7.984 5.555 1 98 118 ALA B CA 1
ATOM 2633 C C . ALA B 1 118 ? 10.328 9.469 5.238 1 98 118 ALA B C 1
ATOM 2635 O O . ALA B 1 118 ? 11.062 10.188 5.914 1 98 118 ALA B O 1
ATOM 2636 N N . LEU B 1 119 ? 9.578 9.906 4.242 1 97.81 119 LEU B N 1
ATOM 2637 C CA . LEU B 1 119 ? 9.656 11.305 3.812 1 97.81 119 LEU B CA 1
ATOM 2638 C C . LEU B 1 119 ? 8.75 12.18 4.66 1 97.81 119 LEU B C 1
ATOM 2640 O O . LEU B 1 119 ? 8.828 13.414 4.598 1 97.81 119 LEU B O 1
ATOM 2644 N N . GLY B 1 120 ? 7.805 11.539 5.414 1 97.19 120 GLY B N 1
ATOM 2645 C CA . GLY B 1 120 ? 6.871 12.297 6.238 1 97.19 120 GLY B CA 1
ATOM 2646 C C . GLY B 1 120 ? 5.797 13 5.43 1 97.19 120 GLY B C 1
ATOM 2647 O O . GLY B 1 120 ? 5.387 14.109 5.77 1 97.19 120 GLY B O 1
ATOM 2648 N N . VAL B 1 121 ? 5.301 12.312 4.324 1 97.38 121 VAL B N 1
ATOM 2649 C CA . VAL B 1 121 ? 4.387 13.039 3.449 1 97.38 121 VAL B CA 1
ATOM 2650 C C . VAL B 1 121 ? 3.156 12.18 3.162 1 97.38 121 VAL B C 1
ATOM 2652 O O . VAL B 1 121 ? 3.191 10.953 3.33 1 97.38 121 VAL B O 1
ATOM 2655 N N . GLU B 1 122 ? 2.109 12.836 2.822 1 97.94 122 GLU B N 1
ATOM 2656 C CA . GLU B 1 122 ? 0.944 12.234 2.182 1 97.94 122 GLU B CA 1
ATOM 2657 C C . GLU B 1 122 ? 1.034 12.336 0.662 1 97.94 122 GLU B C 1
ATOM 2659 O O . GLU B 1 122 ? 1.444 13.367 0.127 1 97.94 122 GLU B O 1
ATOM 2664 N N . LEU B 1 123 ? 0.617 11.297 -0.06 1 98.5 123 LEU B N 1
ATOM 2665 C CA . LEU B 1 123 ? 0.859 11.227 -1.497 1 98.5 123 LEU B CA 1
ATOM 2666 C C . LEU B 1 123 ? -0.351 11.734 -2.275 1 98.5 123 LEU B C 1
ATOM 2668 O O . LEU B 1 123 ? -0.299 11.859 -3.502 1 98.5 123 LEU B O 1
ATOM 2672 N N . THR B 1 124 ? -1.461 11.969 -1.575 1 97.06 124 THR B N 1
ATOM 2673 C CA . THR B 1 124 ? -2.67 12.531 -2.162 1 97.06 124 THR B CA 1
ATOM 2674 C C . THR B 1 124 ? -3.139 13.75 -1.371 1 97.06 124 THR B C 1
ATOM 2676 O O . THR B 1 124 ? -3.521 13.633 -0.206 1 97.06 124 THR B O 1
ATOM 2679 N N . LEU B 1 125 ? -3.031 14.883 -1.93 1 94.94 125 LEU B N 1
ATOM 2680 C CA . LEU B 1 125 ? -3.416 16.141 -1.3 1 94.94 125 LEU B CA 1
ATOM 2681 C C . LEU B 1 125 ? -4.457 16.875 -2.141 1 94.94 125 LEU B C 1
ATOM 2683 O O . LEU B 1 125 ? -4.324 16.953 -3.363 1 94.94 125 LEU B O 1
ATOM 2687 N N . PRO B 1 126 ? -5.469 17.344 -1.458 1 91.12 126 PRO B N 1
ATOM 2688 C CA . PRO B 1 126 ? -6.453 18.125 -2.207 1 91.12 126 PRO B CA 1
ATOM 2689 C C . PRO B 1 126 ? -5.824 19.266 -2.99 1 91.12 126 PRO B C 1
ATOM 2691 O O . PRO B 1 126 ? -4.984 20 -2.457 1 91.12 126 PRO B O 1
ATOM 2694 N N . GLY B 1 127 ? -6.195 19.375 -4.234 1 90.5 127 GLY B N 1
ATOM 2695 C CA . GLY B 1 127 ? -5.73 20.469 -5.078 1 90.5 127 GLY B CA 1
ATOM 2696 C C . GLY B 1 127 ? -4.344 20.234 -5.645 1 90.5 127 GLY B C 1
ATOM 2697 O O . GLY B 1 127 ? -3.873 21.016 -6.48 1 90.5 127 GLY B O 1
ATOM 2698 N N . VAL B 1 128 ? -3.656 19.172 -5.258 1 94.88 128 VAL B N 1
ATOM 2699 C CA . VAL B 1 128 ? -2.289 18.922 -5.703 1 94.88 128 VAL B CA 1
ATOM 2700 C C . VAL B 1 128 ? -2.238 17.625 -6.492 1 94.88 128 VAL B C 1
ATOM 2702 O O . VAL B 1 128 ? -1.938 17.625 -7.688 1 94.88 128 VAL B O 1
ATOM 2705 N N . ALA B 1 129 ? -2.637 16.594 -5.902 1 96.44 129 ALA B N 1
ATOM 2706 C CA . ALA B 1 129 ? -2.719 15.281 -6.535 1 96.44 129 ALA B CA 1
ATOM 2707 C C . ALA B 1 129 ? -3.732 14.391 -5.824 1 96.44 129 ALA B C 1
ATOM 2709 O O . ALA B 1 129 ? -3.775 14.352 -4.59 1 96.44 129 ALA B O 1
ATOM 2710 N N . GLN B 1 130 ? -4.555 13.727 -6.621 1 97.06 130 GLN B N 1
ATOM 2711 C CA . GLN B 1 130 ? -5.539 12.789 -6.098 1 97.06 130 GLN B CA 1
ATOM 2712 C C . GLN B 1 130 ? -5.348 11.398 -6.699 1 97.06 130 GLN B C 1
ATOM 2714 O O . GLN B 1 130 ? -6.254 10.562 -6.645 1 97.06 130 GLN B O 1
ATOM 2719 N N . THR B 1 131 ? -4.238 11.164 -7.398 1 98.5 131 THR B N 1
ATOM 2720 C CA . THR B 1 131 ? -3.891 9.906 -8.047 1 98.5 131 THR B CA 1
ATOM 2721 C C . THR B 1 131 ? -2.434 9.547 -7.773 1 98.5 131 THR B C 1
ATOM 2723 O O . THR B 1 131 ? -1.555 10.406 -7.824 1 98.5 131 THR B O 1
ATOM 2726 N N . VAL B 1 132 ? -2.174 8.328 -7.406 1 98.88 132 VAL B N 1
ATOM 2727 C CA . VAL B 1 132 ? -0.831 7.77 -7.312 1 98.88 132 VAL B CA 1
ATOM 2728 C C . VAL B 1 132 ? -0.663 6.652 -8.336 1 98.88 132 VAL B C 1
ATOM 2730 O O . VAL B 1 132 ? -1.467 5.715 -8.383 1 98.88 132 VAL B O 1
ATOM 2733 N N . ILE B 1 133 ? 0.34 6.754 -9.195 1 98.88 133 ILE B N 1
ATOM 2734 C CA . ILE B 1 133 ? 0.641 5.742 -10.203 1 98.88 133 ILE B CA 1
ATOM 2735 C C . ILE B 1 133 ? 1.87 4.941 -9.773 1 98.88 133 ILE B C 1
ATOM 2737 O O . ILE B 1 133 ? 2.963 5.496 -9.641 1 98.88 133 ILE B O 1
ATOM 2741 N N . LEU B 1 134 ? 1.655 3.697 -9.492 1 98.81 134 LEU B N 1
ATOM 2742 C CA . LEU B 1 134 ? 2.732 2.756 -9.211 1 98.81 134 LEU B CA 1
ATOM 2743 C C . LEU B 1 134 ? 3.148 2.012 -10.477 1 98.81 134 LEU B C 1
ATOM 2745 O O . LEU B 1 134 ? 2.336 1.315 -11.086 1 98.81 134 LEU B O 1
ATOM 2749 N N . THR B 1 135 ? 4.391 2.162 -10.852 1 98.38 135 THR B N 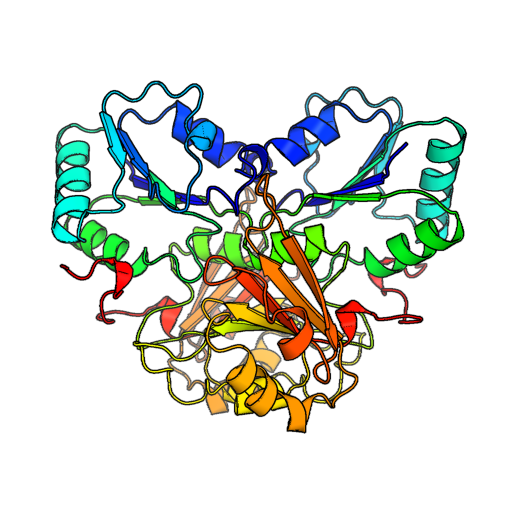1
ATOM 2750 C CA . THR B 1 135 ? 4.871 1.495 -12.055 1 98.38 135 THR B CA 1
ATOM 2751 C C . THR B 1 135 ? 6.309 1.021 -11.875 1 98.38 135 THR B C 1
ATOM 2753 O O . THR B 1 135 ? 6.832 1.018 -10.758 1 98.38 135 THR B O 1
ATOM 2756 N N . ARG B 1 136 ? 6.828 0.451 -12.789 1 95.62 136 ARG B N 1
ATOM 2757 C CA . ARG B 1 136 ? 8.227 0.05 -12.82 1 95.62 136 ARG B CA 1
ATOM 2758 C C . ARG B 1 136 ? 8.906 0.535 -14.102 1 95.62 136 ARG B C 1
ATOM 2760 O O . ARG B 1 136 ? 8.242 1.026 -15.016 1 95.62 136 ARG B O 1
ATOM 2767 N N . TYR B 1 137 ? 10.164 0.553 -14.094 1 91.38 137 TYR B N 1
ATOM 2768 C CA . TYR B 1 137 ? 10.883 0.935 -15.312 1 91.38 137 TYR B CA 1
ATOM 2769 C C . TYR B 1 137 ? 11.133 -0.277 -16.203 1 91.38 137 TYR B C 1
ATOM 2771 O O . TYR B 1 137 ? 11.367 -1.381 -15.703 1 91.38 137 TYR B O 1
ATOM 2779 N N . ALA B 1 138 ? 11.039 -0.055 -17.531 1 81.69 138 ALA B N 1
ATOM 2780 C CA . ALA B 1 138 ? 11.227 -1.129 -18.5 1 81.69 138 ALA B CA 1
ATOM 2781 C C . ALA B 1 138 ? 12.633 -1.705 -18.422 1 81.69 138 ALA B C 1
ATOM 2783 O O . ALA B 1 138 ? 13.617 -0.984 -18.609 1 81.69 138 ALA B O 1
ATOM 2784 N N . GLY B 1 139 ? 12.789 -2.779 -17.875 1 73.69 139 GLY B N 1
ATOM 2785 C CA . GLY B 1 139 ? 14.039 -3.518 -17.906 1 73.69 139 GLY B CA 1
ATOM 2786 C C . GLY B 1 139 ? 14.023 -4.684 -18.875 1 73.69 139 GLY B C 1
ATOM 2787 O O . GLY B 1 139 ? 13.727 -4.504 -20.062 1 73.69 139 GLY B O 1
ATOM 2788 N N . LYS B 1 140 ? 14.188 -5.781 -18.391 1 66.19 140 LYS B N 1
ATOM 2789 C CA . LYS B 1 140 ? 14.172 -7.012 -19.188 1 66.19 140 LYS B CA 1
ATOM 2790 C C . LYS B 1 140 ? 12.766 -7.34 -19.672 1 66.19 140 LYS B C 1
ATOM 2792 O O . LYS B 1 140 ? 12.594 -7.883 -20.766 1 66.19 140 LYS B O 1
ATOM 2797 N N . THR B 1 141 ? 11.852 -6.91 -18.859 1 71.31 141 THR B N 1
ATOM 2798 C CA . THR B 1 141 ? 10.461 -7.184 -19.203 1 71.31 141 THR B CA 1
ATOM 2799 C C . THR B 1 141 ? 9.852 -6.008 -19.953 1 71.31 141 THR B C 1
ATOM 2801 O O . THR B 1 141 ? 10.008 -4.855 -19.547 1 71.31 141 THR B O 1
ATOM 2804 N N . THR B 1 142 ? 9.297 -6.387 -21.031 1 84.75 142 THR B N 1
ATOM 2805 C CA . THR B 1 142 ? 8.609 -5.379 -21.828 1 84.75 142 THR B CA 1
ATOM 2806 C C . THR B 1 142 ? 7.379 -4.855 -21.094 1 84.75 142 THR B C 1
ATOM 2808 O O . THR B 1 142 ? 6.652 -5.629 -20.453 1 84.75 142 THR B O 1
ATOM 2811 N N . MET B 1 143 ? 7.18 -3.576 -21.141 1 93.25 143 MET B N 1
ATOM 2812 C CA . MET B 1 143 ? 5.988 -2.979 -20.531 1 93.25 143 MET B CA 1
ATOM 2813 C C . MET B 1 143 ? 4.762 -3.223 -21.406 1 93.25 143 MET B C 1
ATOM 2815 O O . MET B 1 143 ? 4.844 -3.168 -22.641 1 93.25 143 MET B O 1
ATOM 2819 N N . PRO B 1 144 ? 3.643 -3.549 -20.797 1 93.62 144 PRO B N 1
ATOM 2820 C CA . PRO B 1 144 ? 2.41 -3.67 -21.578 1 93.62 144 PRO B CA 1
ATOM 2821 C C . PRO B 1 144 ? 2.078 -2.4 -22.359 1 93.62 144 PRO B C 1
ATOM 2823 O O . PRO B 1 144 ? 2.514 -1.309 -21.969 1 93.62 144 PRO B O 1
ATOM 2826 N N . ALA B 1 145 ? 1.322 -2.629 -23.438 1 93.06 145 ALA B N 1
ATOM 2827 C CA . ALA B 1 145 ? 0.886 -1.484 -24.234 1 93.06 145 ALA B CA 1
ATOM 2828 C C . ALA B 1 145 ? 0.138 -0.471 -23.375 1 93.06 145 ALA B C 1
ATOM 2830 O O . ALA B 1 145 ? -0.686 -0.847 -22.531 1 93.06 145 ALA B O 1
ATOM 2831 N N . GLY B 1 146 ? 0.447 0.835 -23.469 1 95.25 146 GLY B N 1
ATOM 2832 C CA . GLY B 1 146 ? -0.239 1.9 -22.75 1 95.25 146 GLY B CA 1
ATOM 2833 C C . GLY B 1 146 ? 0.426 2.26 -21.438 1 95.25 146 GLY B C 1
ATOM 2834 O O . GLY B 1 146 ? 0.026 3.221 -20.781 1 95.25 146 GLY B O 1
ATOM 2835 N N . GLU B 1 147 ? 1.508 1.513 -21.125 1 97.5 147 GLU B N 1
ATOM 2836 C CA . GLU B 1 147 ? 2.107 1.739 -19.812 1 97.5 147 GLU B CA 1
ATOM 2837 C C . GLU B 1 147 ? 3.508 2.332 -19.938 1 97.5 147 GLU B C 1
ATOM 2839 O O . GLU B 1 147 ? 4.375 2.082 -19.094 1 97.5 147 GLU B O 1
ATOM 2844 N N . SER B 1 148 ? 3.746 3.051 -21.031 1 96.44 148 SER B N 1
ATOM 2845 C CA . SER B 1 148 ? 5.027 3.744 -21.125 1 96.44 148 SER B CA 1
ATOM 2846 C C . SER B 1 148 ? 5.152 4.812 -20.031 1 96.44 148 SER B C 1
ATOM 2848 O O . SER B 1 148 ? 4.16 5.445 -19.672 1 96.44 148 SER B O 1
ATOM 2850 N N . LEU B 1 149 ? 6.332 5.023 -19.594 1 97.5 149 LEU B N 1
ATOM 2851 C CA . LEU B 1 149 ? 6.57 5.969 -18.516 1 97.5 149 LEU B CA 1
ATOM 2852 C C . LEU B 1 149 ? 6.137 7.375 -18.906 1 97.5 149 LEU B C 1
ATOM 2854 O O . LEU B 1 149 ? 5.5 8.078 -18.125 1 97.5 149 LEU B O 1
ATOM 2858 N N . ALA B 1 150 ? 6.426 7.797 -20.109 1 97.06 150 ALA B N 1
ATOM 2859 C CA . ALA B 1 150 ? 6.055 9.125 -20.578 1 97.06 150 ALA B CA 1
ATOM 2860 C C . ALA B 1 150 ? 4.539 9.305 -20.594 1 97.06 150 ALA B C 1
ATOM 2862 O O . ALA B 1 150 ? 4.031 10.359 -20.219 1 97.06 150 ALA B O 1
ATOM 2863 N N . SER B 1 151 ? 3.836 8.273 -21.047 1 97.56 151 SER B N 1
ATOM 2864 C CA . SER B 1 151 ? 2.377 8.344 -21.078 1 97.56 151 SER B CA 1
ATOM 2865 C C . SER B 1 151 ? 1.8 8.461 -19.672 1 97.56 151 SER B C 1
ATOM 2867 O O . SER B 1 151 ? 0.877 9.242 -19.438 1 97.56 151 SER B O 1
ATOM 2869 N N . LEU B 1 152 ? 2.312 7.699 -18.766 1 98.56 152 LEU B N 1
ATOM 2870 C CA . LEU B 1 152 ? 1.878 7.762 -17.375 1 98.56 152 LEU B CA 1
ATOM 2871 C C . LEU B 1 152 ? 2.209 9.117 -16.766 1 98.56 152 LEU B C 1
ATOM 2873 O O . LEU B 1 152 ? 1.388 9.703 -16.062 1 98.56 152 LEU B O 1
ATOM 2877 N N . ALA B 1 153 ? 3.389 9.633 -17.078 1 98.44 153 ALA B N 1
ATOM 2878 C CA . ALA B 1 153 ? 3.871 10.898 -16.531 1 98.44 153 ALA B CA 1
ATOM 2879 C C . ALA B 1 153 ? 3.02 12.062 -17.016 1 98.44 153 ALA B C 1
ATOM 2881 O O . ALA B 1 153 ? 2.977 13.117 -16.375 1 98.44 153 ALA B O 1
ATOM 2882 N N . ALA B 1 154 ? 2.352 11.914 -18.109 1 98.31 154 ALA B N 1
ATOM 2883 C CA . ALA B 1 154 ? 1.551 12.977 -18.703 1 98.31 154 ALA B CA 1
ATOM 2884 C C . ALA B 1 154 ? 0.431 13.414 -17.75 1 98.31 154 ALA B C 1
ATOM 2886 O O . ALA B 1 154 ? -0.103 14.516 -17.875 1 98.31 154 ALA B O 1
ATOM 2887 N N . HIS B 1 155 ? 0.107 12.586 -16.797 1 98.44 155 HIS B N 1
ATOM 2888 C CA . HIS B 1 155 ? -0.957 12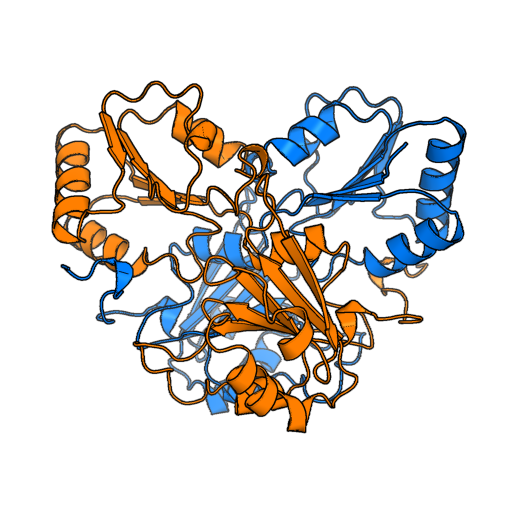.898 -15.844 1 98.44 155 HIS B CA 1
ATOM 2889 C C . HIS B 1 155 ? -0.474 13.875 -14.781 1 98.44 155 HIS B C 1
ATOM 2891 O O . HIS B 1 155 ? -1.283 14.5 -14.086 1 98.44 155 HIS B O 1
ATOM 2897 N N . ARG B 1 156 ? 0.824 13.906 -14.539 1 98.12 156 ARG B N 1
ATOM 2898 C CA . ARG B 1 156 ? 1.455 14.766 -13.547 1 98.12 156 ARG B CA 1
ATOM 2899 C C . ARG B 1 156 ? 0.978 14.422 -12.141 1 98.12 156 ARG B C 1
ATOM 2901 O O . ARG B 1 156 ? 0.968 15.281 -11.25 1 98.12 156 ARG B O 1
ATOM 2908 N N . ALA B 1 157 ? 0.383 13.211 -12.023 1 98.38 157 ALA B N 1
ATOM 2909 C CA . ALA B 1 157 ? 0.016 12.688 -10.711 1 98.38 157 ALA B CA 1
ATOM 2910 C C . ALA B 1 157 ? 1.253 12.266 -9.922 1 98.38 157 ALA B C 1
ATOM 2912 O O . ALA B 1 157 ? 2.381 12.406 -10.406 1 98.38 157 ALA B O 1
ATOM 2913 N N . THR B 1 158 ? 1.092 11.891 -8.641 1 98.75 158 THR B N 1
ATOM 2914 C CA . THR B 1 158 ? 2.203 11.305 -7.902 1 98.75 158 THR B CA 1
ATOM 2915 C C . THR B 1 158 ? 2.652 9.992 -8.547 1 98.75 158 THR B C 1
ATOM 2917 O O . THR B 1 158 ? 1.829 9.125 -8.828 1 98.75 158 THR B O 1
ATOM 2920 N N . LEU B 1 159 ? 3.906 9.922 -8.875 1 98.81 159 LEU B N 1
ATOM 2921 C CA . LEU B 1 159 ? 4.465 8.766 -9.57 1 98.81 159 LEU B CA 1
ATOM 2922 C C . LEU B 1 159 ? 5.445 8.016 -8.672 1 98.81 159 LEU B C 1
ATOM 2924 O O . LEU B 1 159 ? 6.348 8.625 -8.094 1 98.81 159 LEU B O 1
ATOM 2928 N N . ALA B 1 160 ? 5.215 6.77 -8.445 1 98.81 160 ALA B N 1
ATOM 2929 C CA . ALA B 1 160 ? 6.117 5.863 -7.738 1 98.81 160 ALA B CA 1
ATOM 2930 C C . ALA B 1 160 ? 6.707 4.82 -8.68 1 98.81 160 ALA B C 1
ATOM 2932 O O . ALA B 1 160 ? 5.992 3.938 -9.164 1 98.81 160 ALA B O 1
ATOM 2933 N N . ILE B 1 161 ? 8.008 4.852 -8.898 1 98.38 161 ILE B N 1
ATOM 2934 C CA . ILE B 1 161 ? 8.656 3.99 -9.875 1 98.38 161 ILE B CA 1
ATOM 2935 C C . ILE B 1 161 ? 9.531 2.957 -9.164 1 98.38 161 ILE B C 1
ATOM 2937 O O . ILE B 1 161 ? 10.516 3.309 -8.523 1 98.38 161 ILE B O 1
ATOM 2941 N N . HIS B 1 162 ? 9.117 1.757 -9.289 1 96.44 162 HIS B N 1
ATOM 2942 C CA . HIS B 1 162 ? 9.852 0.61 -8.766 1 96.44 162 HIS B CA 1
ATOM 2943 C C . HIS B 1 162 ? 10.906 0.127 -9.766 1 96.44 162 HIS B C 1
ATOM 2945 O O . HIS B 1 162 ? 10.781 0.364 -10.969 1 96.44 162 HIS B O 1
ATOM 2951 N N . LEU B 1 163 ? 11.969 -0.514 -9.281 1 90.88 163 LEU B N 1
ATOM 2952 C CA . LEU B 1 163 ? 12.922 -1.263 -10.086 1 90.88 163 LEU B CA 1
ATOM 2953 C C . LEU B 1 163 ? 13.531 -0.38 -11.172 1 90.88 163 LEU B C 1
ATOM 2955 O O . LEU B 1 163 ? 13.688 -0.815 -12.32 1 90.88 163 LEU B O 1
ATOM 2959 N N . GLY B 1 164 ? 13.812 0.89 -10.828 1 91.88 164 GLY B N 1
ATOM 2960 C CA . GLY B 1 164 ? 14.242 1.774 -11.898 1 91.88 164 GLY B CA 1
ATOM 2961 C C . GLY B 1 164 ? 15.453 2.617 -11.531 1 91.88 164 GLY B C 1
ATOM 2962 O O . GLY B 1 164 ? 15.953 3.381 -12.352 1 91.88 164 GLY B O 1
ATOM 2963 N N . VAL B 1 165 ? 16 2.428 -10.391 1 92.31 165 VAL B N 1
ATOM 2964 C CA . VAL B 1 165 ? 16.953 3.41 -9.883 1 92.31 165 VAL B CA 1
ATOM 2965 C C . VAL B 1 165 ? 18.203 3.418 -10.75 1 92.31 165 VAL B C 1
ATOM 2967 O O . VAL B 1 165 ? 18.828 4.465 -10.945 1 92.31 165 VAL B O 1
ATOM 2970 N N . ARG B 1 166 ? 18.578 2.336 -11.359 1 92.19 166 ARG B N 1
ATOM 2971 C CA . ARG B 1 166 ? 19.75 2.256 -12.234 1 92.19 166 ARG B CA 1
ATOM 2972 C C . ARG B 1 166 ? 19.531 3.072 -13.508 1 92.19 166 ARG B C 1
ATOM 2974 O O . ARG B 1 166 ? 20.5 3.373 -14.227 1 92.19 166 ARG B O 1
ATOM 2981 N N . HIS B 1 167 ? 18.312 3.42 -13.773 1 94.19 167 HIS B N 1
ATOM 2982 C CA . HIS B 1 167 ? 17.953 4.141 -14.992 1 94.19 167 HIS B CA 1
ATOM 2983 C C . HIS B 1 167 ? 17.422 5.535 -14.664 1 94.19 167 HIS B C 1
ATOM 2985 O O . HIS B 1 167 ? 16.578 6.07 -15.391 1 94.19 167 HIS B O 1
ATOM 2991 N N . LEU B 1 168 ? 17.906 6.039 -13.57 1 96.88 168 LEU B N 1
ATOM 2992 C CA . LEU B 1 168 ? 17.375 7.301 -13.047 1 96.88 168 LEU B CA 1
ATOM 2993 C C . LEU B 1 168 ? 17.484 8.406 -14.086 1 96.88 168 LEU B C 1
ATOM 2995 O O . LEU B 1 168 ? 16.516 9.156 -14.305 1 96.88 168 LEU B O 1
ATOM 2999 N N . ALA B 1 169 ? 18.609 8.531 -14.773 1 96.75 169 ALA B N 1
ATOM 3000 C CA . ALA B 1 169 ? 18.812 9.594 -15.758 1 96.75 169 ALA B CA 1
ATOM 3001 C C . ALA B 1 169 ? 17.781 9.492 -16.891 1 96.75 169 ALA B C 1
ATOM 3003 O O . ALA B 1 169 ? 17.203 10.5 -17.312 1 96.75 169 ALA B O 1
ATOM 3004 N N . ARG B 1 170 ? 17.547 8.297 -17.391 1 96.31 170 ARG B N 1
ATOM 3005 C CA . ARG B 1 170 ? 16.562 8.078 -18.438 1 96.31 170 ARG B CA 1
ATOM 3006 C C . ARG B 1 170 ? 15.148 8.359 -17.953 1 96.31 170 ARG B C 1
ATOM 3008 O O . ARG B 1 170 ? 14.328 8.922 -18.672 1 96.31 170 ARG B O 1
ATOM 3015 N N . ILE B 1 171 ? 14.867 7.938 -16.719 1 97.75 171 ILE B N 1
ATOM 3016 C CA . ILE B 1 171 ? 13.57 8.188 -16.109 1 97.75 171 ILE B CA 1
ATOM 3017 C C . ILE B 1 171 ? 13.312 9.695 -16.031 1 97.75 171 ILE B C 1
ATOM 3019 O O . ILE B 1 171 ? 12.25 10.172 -16.422 1 97.75 171 ILE B O 1
ATOM 3023 N N . VAL B 1 172 ? 14.305 10.438 -15.562 1 98.31 172 VAL B N 1
ATOM 3024 C CA . VAL B 1 172 ? 14.172 11.883 -15.445 1 98.31 172 VAL B CA 1
ATOM 3025 C C . VAL B 1 172 ? 13.922 12.492 -16.828 1 98.31 172 VAL B C 1
ATOM 3027 O O . VAL B 1 172 ? 13.062 13.352 -16.984 1 98.31 172 VAL B O 1
ATOM 3030 N N . ALA B 1 173 ? 14.625 12.023 -17.844 1 97.94 173 ALA B N 1
ATOM 3031 C CA . ALA B 1 173 ? 14.445 12.523 -19.203 1 97.94 173 ALA B CA 1
ATOM 3032 C C . ALA B 1 173 ? 13.016 12.281 -19.688 1 97.94 173 ALA B C 1
ATOM 3034 O O . ALA B 1 173 ? 12.438 13.125 -20.375 1 97.94 173 ALA B O 1
ATOM 3035 N N . ASP B 1 174 ? 12.43 11.164 -19.328 1 97.31 174 ASP B N 1
ATOM 3036 C CA . ASP B 1 174 ? 11.094 10.781 -19.781 1 97.31 174 ASP B CA 1
ATOM 3037 C C . ASP B 1 174 ? 10.016 11.625 -19.109 1 97.31 174 ASP B C 1
ATOM 3039 O O . ASP B 1 174 ? 8.984 11.922 -19.703 1 97.31 174 ASP B O 1
ATOM 3043 N N . VAL B 1 175 ? 10.25 12 -17.844 1 98.38 175 VAL B N 1
ATOM 3044 C CA . VAL B 1 175 ? 9.156 12.609 -17.094 1 98.38 175 VAL B CA 1
ATOM 3045 C C . VAL B 1 175 ? 9.305 14.125 -17.094 1 98.38 175 VAL B C 1
ATOM 3047 O O . VAL B 1 175 ? 8.344 14.852 -16.859 1 98.38 175 VAL B O 1
ATOM 3050 N N . LEU B 1 176 ? 10.477 14.641 -17.359 1 98.56 176 LEU B N 1
ATOM 3051 C CA . LEU B 1 176 ? 10.812 16.062 -17.281 1 98.56 176 LEU B CA 1
ATOM 3052 C C . LEU B 1 176 ? 9.867 16.891 -18.141 1 98.56 176 LEU B C 1
ATOM 3054 O O . LEU B 1 176 ? 9.344 17.922 -17.688 1 98.56 176 LEU B O 1
ATOM 3058 N N . PRO B 1 177 ? 9.531 16.5 -19.406 1 98.38 177 PRO B N 1
ATOM 3059 C CA . PRO B 1 177 ? 8.664 17.312 -20.25 1 98.38 177 PRO B CA 1
ATOM 3060 C C . PRO B 1 177 ? 7.262 17.484 -19.656 1 98.38 177 PRO B C 1
ATOM 3062 O O . PRO B 1 177 ? 6.543 18.422 -20.031 1 98.38 177 PRO B O 1
ATOM 3065 N N . HIS B 1 178 ? 6.887 16.656 -18.766 1 98.38 178 HIS B N 1
ATOM 3066 C CA . HIS B 1 178 ? 5.523 16.672 -18.25 1 98.38 178 HIS B CA 1
ATOM 3067 C C . HIS B 1 178 ? 5.449 17.375 -16.906 1 98.38 178 HIS B C 1
ATOM 3069 O O . HIS B 1 178 ? 4.543 18.172 -16.672 1 98.38 178 HIS B O 1
ATOM 3075 N N . TYR B 1 179 ? 6.418 17.188 -16.031 1 98.12 179 TYR B N 1
ATOM 3076 C CA . TYR B 1 179 ? 6.355 17.688 -14.664 1 98.12 179 TYR B CA 1
ATOM 3077 C C . TYR B 1 179 ? 7.078 19.031 -14.539 1 98.12 179 TYR B C 1
ATOM 3079 O O . TYR B 1 179 ? 6.789 19.812 -13.633 1 98.12 179 TYR B O 1
ATOM 3087 N N . GLY B 1 180 ? 8.062 19.266 -15.375 1 98.44 180 GLY B N 1
ATOM 3088 C CA . GLY B 1 180 ? 8.898 20.453 -15.25 1 98.44 180 GLY B CA 1
ATOM 3089 C C . GLY B 1 180 ? 10.117 20.234 -14.375 1 98.44 180 GLY B C 1
ATOM 3090 O O . GLY B 1 180 ? 10.117 19.375 -13.5 1 98.44 180 GLY B O 1
ATOM 3091 N N . ALA B 1 181 ? 11.117 21.031 -14.523 1 98.38 181 ALA B N 1
ATOM 3092 C CA . ALA B 1 181 ? 12.43 20.875 -13.898 1 98.38 181 ALA B CA 1
ATOM 3093 C C . ALA B 1 181 ? 12.344 21.094 -12.391 1 98.38 181 ALA B C 1
ATOM 3095 O O . ALA B 1 181 ? 13.141 20.531 -11.633 1 98.38 181 ALA B O 1
ATOM 3096 N N . ASP B 1 182 ? 11.422 21.844 -11.953 1 98.12 182 ASP B N 1
ATOM 3097 C CA . ASP B 1 182 ? 11.336 22.219 -10.539 1 98.12 182 ASP B CA 1
ATOM 3098 C C . ASP B 1 182 ? 10.508 21.188 -9.758 1 98.12 182 ASP B C 1
ATOM 3100 O O . ASP B 1 182 ? 10.383 21.297 -8.539 1 98.12 182 ASP B O 1
ATOM 3104 N N . CYS B 1 183 ? 9.945 20.203 -10.453 1 98.5 183 CYS B N 1
ATOM 3105 C CA . CYS B 1 183 ? 9.125 19.203 -9.766 1 98.5 183 CYS B CA 1
ATOM 3106 C C . CYS B 1 183 ? 9.953 18.406 -8.766 1 98.5 183 CYS B C 1
ATOM 3108 O O . CYS B 1 183 ? 11.031 17.922 -9.094 1 98.5 183 CYS B O 1
ATOM 3110 N N . PRO B 1 184 ? 9.422 18.25 -7.562 1 98.69 184 PRO B N 1
ATOM 3111 C CA . PRO B 1 184 ? 10.125 17.469 -6.543 1 98.69 184 PRO B CA 1
ATOM 3112 C C . PRO B 1 184 ? 10.234 15.992 -6.898 1 98.69 184 PRO B C 1
ATOM 3114 O O . PRO B 1 184 ? 9.312 15.43 -7.492 1 98.69 184 PRO B O 1
ATOM 3117 N N . ILE B 1 185 ? 11.336 15.422 -6.57 1 98.75 185 ILE B N 1
ATOM 3118 C CA . ILE B 1 185 ? 11.625 14 -6.738 1 98.75 185 ILE B CA 1
ATOM 3119 C C . ILE B 1 185 ? 12.469 13.5 -5.562 1 98.75 185 ILE B C 1
ATOM 3121 O O . ILE B 1 185 ? 13.266 14.25 -5 1 98.75 185 ILE B O 1
ATOM 3125 N N . ALA B 1 186 ? 12.227 12.289 -5.148 1 98.56 186 ALA B N 1
ATOM 3126 C CA . ALA B 1 186 ? 12.992 11.641 -4.086 1 98.56 186 ALA B CA 1
ATOM 3127 C C . ALA B 1 186 ? 13.391 10.227 -4.484 1 98.56 186 ALA B C 1
ATOM 3129 O O . ALA B 1 186 ? 12.609 9.508 -5.121 1 98.56 186 ALA B O 1
ATOM 3130 N N . VAL B 1 187 ? 14.562 9.836 -4.18 1 98.38 187 VAL B N 1
ATOM 3131 C CA . VAL B 1 187 ? 15.062 8.461 -4.277 1 98.38 187 VAL B CA 1
ATOM 3132 C C . VAL B 1 187 ? 15.32 7.906 -2.881 1 98.38 187 VAL B C 1
ATOM 3134 O O . VAL B 1 187 ? 16.172 8.43 -2.146 1 98.38 187 VAL B O 1
ATOM 3137 N N . ILE B 1 188 ? 14.562 6.934 -2.5 1 98.25 188 ILE B N 1
ATOM 3138 C CA . ILE B 1 188 ? 14.688 6.348 -1.168 1 98.25 188 ILE B CA 1
ATOM 3139 C C . ILE B 1 188 ? 15.25 4.934 -1.275 1 98.25 188 ILE B C 1
ATOM 3141 O O . ILE B 1 188 ? 14.609 4.047 -1.85 1 98.25 188 ILE B O 1
ATOM 3145 N N . TYR B 1 189 ? 16.453 4.75 -0.786 1 96.94 189 TYR B N 1
ATOM 3146 C CA . TYR B 1 189 ? 17.156 3.477 -0.773 1 96.94 189 TYR B CA 1
ATOM 3147 C C . TYR B 1 189 ? 16.891 2.715 0.521 1 96.94 189 TYR B C 1
ATOM 3149 O O . TYR B 1 189 ? 17.078 3.26 1.614 1 96.94 189 TYR B O 1
ATOM 3157 N N . ARG B 1 190 ? 16.359 1.429 0.387 1 95.88 190 ARG B N 1
ATOM 3158 C CA . ARG B 1 190 ? 16.172 0.522 1.516 1 95.88 190 ARG B CA 1
ATOM 3159 C C . ARG B 1 190 ? 15.344 1.175 2.615 1 95.88 190 ARG B C 1
ATOM 3161 O O . ARG B 1 190 ? 15.773 1.243 3.768 1 95.88 190 ARG B O 1
ATOM 3168 N N . ALA B 1 191 ? 14.141 1.65 2.182 1 96.88 191 ALA B N 1
ATOM 3169 C CA . ALA B 1 191 ? 13.203 2.277 3.115 1 96.88 191 ALA B CA 1
ATOM 3170 C C . ALA B 1 191 ? 12.984 1.396 4.34 1 96.88 191 ALA B C 1
ATOM 3172 O O . ALA B 1 191 ? 12.711 0.2 4.211 1 96.88 191 ALA B O 1
ATOM 3173 N N . SER B 1 192 ? 13.125 1.96 5.551 1 97.44 192 SER B N 1
ATOM 3174 C CA . SER B 1 192 ? 12.859 1.407 6.875 1 97.44 192 SER B CA 1
ATOM 3175 C C . SER B 1 192 ? 13.977 0.463 7.312 1 97.44 192 SER B C 1
ATOM 3177 O O . SER B 1 192 ? 13.969 -0.035 8.438 1 97.44 192 SER B O 1
ATOM 3179 N N . TRP B 1 193 ? 14.977 0.147 6.406 1 96.62 193 TRP B N 1
ATOM 3180 C CA . TRP B 1 193 ? 16.172 -0.596 6.812 1 96.62 193 TRP B CA 1
ATOM 3181 C C . TRP B 1 193 ? 17.094 0.28 7.648 1 96.62 193 TRP B C 1
ATOM 3183 O O . TRP B 1 193 ? 17 1.509 7.609 1 96.62 193 TRP B O 1
ATOM 3193 N N . PRO B 1 194 ? 17.984 -0.37 8.43 1 95.19 194 PRO B N 1
ATOM 3194 C CA . PRO B 1 194 ? 18.922 0.423 9.227 1 95.19 194 PRO B CA 1
ATOM 3195 C C . PRO B 1 194 ? 19.812 1.311 8.375 1 95.19 194 PRO B C 1
ATOM 3197 O O . PRO B 1 194 ? 20.25 2.375 8.82 1 95.19 194 PRO B O 1
ATOM 3200 N N . ASP B 1 195 ? 20.125 0.951 7.129 1 94.62 195 ASP B N 1
ATOM 3201 C CA . ASP B 1 195 ? 21 1.714 6.246 1 94.62 195 ASP B CA 1
ATOM 3202 C C . ASP B 1 195 ? 20.188 2.512 5.227 1 94.62 195 ASP B C 1
ATOM 3204 O O . ASP B 1 195 ? 20.672 2.812 4.137 1 94.62 195 ASP B O 1
ATOM 3208 N N . GLU B 1 196 ? 18.969 2.789 5.598 1 96.94 196 GLU B N 1
ATOM 3209 C CA . GLU B 1 196 ? 18.125 3.635 4.746 1 96.94 196 GLU B CA 1
ATOM 3210 C C . GLU B 1 196 ? 18.875 4.902 4.332 1 96.94 196 GLU B C 1
ATOM 3212 O O . GLU B 1 196 ? 19.594 5.496 5.137 1 96.94 196 GLU B O 1
ATOM 3217 N N . ALA B 1 197 ? 18.75 5.277 3.064 1 96 197 ALA B N 1
ATOM 3218 C CA . ALA B 1 197 ? 19.234 6.562 2.566 1 96 197 ALA B CA 1
ATOM 3219 C C . ALA B 1 197 ? 18.172 7.254 1.71 1 96 197 ALA B C 1
ATOM 3221 O O . ALA B 1 197 ? 17.438 6.598 0.97 1 96 197 ALA B O 1
ATOM 3222 N N . ARG B 1 198 ? 18.141 8.547 1.873 1 96.06 198 ARG B N 1
ATOM 3223 C CA . ARG B 1 198 ? 17.172 9.352 1.121 1 96.06 198 ARG B CA 1
ATOM 3224 C C . ARG B 1 198 ? 17.875 10.492 0.384 1 96.06 198 ARG B C 1
ATOM 3226 O O . ARG B 1 198 ? 18.703 11.195 0.961 1 96.06 198 ARG B O 1
ATOM 3233 N N . VAL B 1 199 ? 17.609 10.578 -0.87 1 97.44 199 VAL B N 1
ATOM 3234 C CA . VAL B 1 199 ? 18.062 11.711 -1.673 1 97.44 199 VAL B CA 1
ATOM 3235 C C . VAL B 1 199 ? 16.859 12.477 -2.217 1 97.44 199 VAL B C 1
ATOM 3237 O O . VAL B 1 199 ? 16.016 11.898 -2.914 1 97.44 199 VAL B O 1
ATOM 3240 N N . THR B 1 200 ? 16.75 13.742 -1.801 1 97.38 200 THR B N 1
ATOM 3241 C CA . THR B 1 200 ? 15.648 14.57 -2.273 1 97.38 200 THR B CA 1
ATOM 3242 C C . THR B 1 200 ? 16.172 15.727 -3.125 1 97.38 200 THR B C 1
ATOM 3244 O O . THR B 1 200 ? 17.312 16.172 -2.957 1 97.38 200 THR B O 1
ATOM 3247 N N . GLY B 1 201 ? 15.391 16.141 -4.027 1 97.75 201 GLY B N 1
ATOM 3248 C CA . GLY B 1 201 ? 15.68 17.266 -4.91 1 97.75 201 GLY B CA 1
ATOM 3249 C C . GLY B 1 201 ? 14.578 17.531 -5.918 1 97.75 201 GLY B C 1
ATOM 3250 O O . GLY B 1 201 ? 13.391 17.438 -5.586 1 97.75 201 GLY B O 1
ATOM 3251 N N . THR B 1 202 ? 14.961 18.031 -7.035 1 98.5 202 THR B N 1
ATOM 3252 C CA . THR B 1 202 ? 14.07 18.281 -8.164 1 98.5 202 THR B CA 1
ATOM 3253 C C . THR B 1 202 ? 14.516 17.484 -9.391 1 98.5 202 THR B C 1
ATOM 3255 O O . THR B 1 202 ? 15.594 16.891 -9.391 1 98.5 202 THR B O 1
ATOM 3258 N N . LEU B 1 203 ? 13.641 17.469 -10.414 1 98.75 203 LEU B N 1
ATOM 3259 C CA . LEU B 1 203 ? 13.992 16.781 -11.648 1 98.75 203 LEU B CA 1
ATOM 3260 C C . LEU B 1 203 ? 15.234 17.406 -12.281 1 98.75 203 LEU B C 1
ATOM 3262 O O . LEU B 1 203 ? 15.938 16.75 -13.047 1 98.75 203 LEU B O 1
ATOM 3266 N N . ALA B 1 204 ? 15.586 18.594 -11.875 1 98.44 204 ALA B N 1
ATOM 3267 C CA . ALA B 1 204 ? 16.734 19.297 -12.43 1 98.44 204 ALA B CA 1
ATOM 3268 C C . ALA B 1 204 ? 18.047 18.781 -11.828 1 98.44 204 ALA B C 1
ATOM 3270 O O . ALA B 1 204 ? 19.094 18.812 -12.477 1 98.44 204 ALA B O 1
ATOM 3271 N N . ASP B 1 205 ? 18.016 18.234 -10.586 1 98.12 205 ASP B N 1
ATOM 3272 C CA . ASP B 1 205 ? 19.312 18.078 -9.93 1 98.12 205 ASP B CA 1
ATOM 3273 C C . ASP B 1 205 ? 19.453 16.688 -9.312 1 98.12 205 ASP B C 1
ATOM 3275 O O . ASP B 1 205 ? 20.516 16.328 -8.805 1 98.12 205 ASP B O 1
ATOM 3279 N N . ILE B 1 206 ? 18.438 15.859 -9.398 1 98.38 206 ILE B N 1
ATOM 3280 C CA . ILE B 1 206 ? 18.406 14.609 -8.641 1 98.38 206 ILE B CA 1
ATOM 3281 C C . ILE B 1 206 ? 19.5 13.672 -9.172 1 98.38 206 ILE B C 1
ATOM 3283 O O . ILE B 1 206 ? 20.109 12.93 -8.406 1 98.38 206 ILE B O 1
ATOM 3287 N N . VAL B 1 207 ? 19.703 13.633 -10.484 1 97.81 207 VAL B N 1
ATOM 3288 C CA . VAL B 1 207 ? 20.672 12.719 -11.078 1 97.81 207 VAL B CA 1
ATOM 3289 C C . VAL B 1 207 ? 22.062 13 -10.508 1 97.81 207 VAL B C 1
ATOM 3291 O O . VAL B 1 207 ? 22.781 12.07 -10.109 1 97.81 207 VAL B O 1
ATOM 3294 N N . ASP B 1 208 ? 22.422 14.227 -10.367 1 96.88 208 ASP B N 1
ATOM 3295 C CA . ASP B 1 208 ? 23.703 14.617 -9.812 1 96.88 208 ASP B CA 1
ATOM 3296 C C . ASP B 1 208 ? 23.797 14.258 -8.328 1 96.88 208 ASP B C 1
ATOM 3298 O O . ASP B 1 208 ? 24.844 13.805 -7.859 1 96.88 208 ASP B O 1
ATOM 3302 N N . LYS B 1 209 ? 22.703 14.469 -7.645 1 96.31 209 LYS B N 1
ATOM 3303 C CA . LYS B 1 209 ? 22.703 14.242 -6.203 1 96.31 209 LYS B CA 1
ATOM 3304 C C . LYS B 1 209 ? 22.844 12.758 -5.883 1 96.31 209 LYS B C 1
ATOM 3306 O O . LYS B 1 209 ? 23.406 12.398 -4.852 1 96.31 209 LYS B O 1
ATOM 3311 N N . VAL B 1 210 ? 22.266 11.984 -6.777 1 95.62 210 VAL B N 1
ATOM 3312 C CA . VAL B 1 210 ? 22.328 10.547 -6.562 1 95.62 210 VAL B CA 1
ATOM 3313 C C . VAL B 1 210 ? 23.688 10.008 -7.039 1 95.62 210 VAL B C 1
ATOM 3315 O O . VAL B 1 210 ? 24.172 9 -6.527 1 95.62 210 VAL B O 1
ATOM 3318 N N . SER B 1 211 ? 24.234 10.867 -7.93 1 88.25 211 SER B N 1
ATOM 3319 C CA . SER B 1 211 ? 25.516 10.453 -8.492 1 88.25 211 SER B CA 1
ATOM 3320 C C . SER B 1 211 ? 26.578 10.312 -7.406 1 88.25 211 SER B C 1
ATOM 3322 O O . SER B 1 211 ? 26.703 11.172 -6.531 1 88.25 211 SER B O 1
ATOM 3324 N N . GLY B 1 212 ? 27.172 9.242 -7.219 1 83.88 212 GLY B N 1
ATOM 3325 C CA . GLY B 1 212 ? 28.219 9.008 -6.238 1 83.88 212 GLY B CA 1
ATOM 3326 C C . GLY B 1 212 ? 27.766 8.156 -5.07 1 83.88 212 GLY B C 1
ATOM 3327 O O . GLY B 1 212 ? 28.578 7.766 -4.227 1 83.88 212 GLY B O 1
ATOM 3328 N N . ARG B 1 213 ? 26.469 8.125 -5.145 1 83.88 213 ARG B N 1
ATOM 3329 C CA . ARG B 1 213 ? 25.953 7.25 -4.094 1 83.88 213 ARG B CA 1
ATOM 3330 C C . ARG B 1 213 ? 25.812 5.816 -4.59 1 83.88 213 ARG B C 1
ATOM 3332 O O . ARG B 1 213 ? 25.703 5.578 -5.793 1 83.88 213 ARG B O 1
ATOM 3339 N N . SER B 1 214 ? 26.094 4.836 -3.85 1 83.88 214 SER B N 1
ATOM 3340 C CA . SER B 1 214 ? 26.016 3.426 -4.211 1 83.88 214 SER B CA 1
ATOM 3341 C C . SER B 1 214 ? 24.594 2.902 -4.094 1 83.88 214 SER B C 1
ATOM 3343 O O . SER B 1 214 ? 24.344 1.905 -3.414 1 83.88 214 SER B O 1
ATOM 3345 N N . ILE B 1 215 ? 23.672 3.58 -4.773 1 87.44 215 ILE B N 1
ATOM 3346 C CA . ILE B 1 215 ? 22.266 3.156 -4.789 1 87.44 215 ILE B CA 1
ATOM 3347 C C . ILE B 1 215 ? 21.953 2.479 -6.121 1 87.44 215 ILE B C 1
ATOM 3349 O O . ILE B 1 215 ? 21.734 3.152 -7.133 1 87.44 215 ILE B O 1
ATOM 3353 N N . GLU B 1 216 ? 21.969 1.172 -6.129 1 83.12 216 GLU B N 1
ATOM 3354 C CA . GLU B 1 216 ? 21.828 0.468 -7.398 1 83.12 216 GLU B CA 1
ATOM 3355 C C . GLU B 1 216 ? 20.594 -0.425 -7.398 1 83.12 216 GLU B C 1
ATOM 3357 O O . GLU B 1 216 ? 20.125 -0.86 -8.461 1 83.12 216 GLU B O 1
ATOM 3362 N N . ARG B 1 217 ? 20.125 -0.744 -6.273 1 86.62 217 ARG B N 1
ATOM 3363 C CA . ARG B 1 217 ? 18.953 -1.595 -6.145 1 86.62 217 ARG B CA 1
ATOM 3364 C C . ARG B 1 217 ? 18.172 -1.259 -4.879 1 86.62 217 ARG B C 1
ATOM 3366 O O . ARG B 1 217 ? 18.609 -0.439 -4.07 1 86.62 217 ARG B O 1
ATOM 3373 N N . THR B 1 218 ? 17.016 -1.818 -4.781 1 90.5 218 THR B N 1
ATOM 3374 C CA . THR B 1 218 ? 16.172 -1.708 -3.592 1 90.5 218 THR B CA 1
ATOM 3375 C C . THR B 1 218 ? 15.883 -0.245 -3.27 1 90.5 218 THR B C 1
ATOM 3377 O O . THR B 1 218 ? 16.094 0.2 -2.139 1 90.5 218 THR B O 1
ATOM 3380 N N . ALA B 1 219 ? 15.531 0.514 -4.27 1 95.94 219 ALA B N 1
ATOM 3381 C CA . ALA B 1 219 ? 15.172 1.922 -4.113 1 95.94 219 ALA B CA 1
ATOM 3382 C C . ALA B 1 219 ? 13.867 2.242 -4.832 1 95.94 219 ALA B C 1
ATOM 3384 O O . ALA B 1 219 ? 13.523 1.597 -5.828 1 95.94 219 ALA B O 1
ATOM 3385 N N . LEU B 1 220 ? 13.164 3.133 -4.281 1 98.12 220 LEU B N 1
ATOM 3386 C CA . LEU B 1 220 ? 11.945 3.662 -4.883 1 98.12 220 LEU B CA 1
ATOM 3387 C C . LEU B 1 220 ? 12.133 5.117 -5.301 1 98.12 220 LEU B C 1
ATOM 3389 O O . LEU B 1 220 ? 12.711 5.91 -4.555 1 98.12 220 LEU B O 1
ATOM 3393 N N . ILE B 1 221 ? 11.734 5.457 -6.504 1 98.69 221 ILE B N 1
ATOM 3394 C CA . ILE B 1 221 ? 11.727 6.832 -6.984 1 98.69 221 ILE B CA 1
ATOM 3395 C C . ILE B 1 221 ? 10.32 7.414 -6.848 1 98.69 221 ILE B C 1
ATOM 3397 O O . ILE B 1 221 ? 9.352 6.848 -7.371 1 98.69 221 ILE B O 1
ATOM 3401 N N . LEU B 1 222 ? 10.156 8.453 -6.121 1 98.81 222 LEU B N 1
ATOM 3402 C CA . LEU B 1 222 ? 8.891 9.164 -5.969 1 98.81 222 LEU B CA 1
ATOM 3403 C C . LEU B 1 222 ? 8.953 10.531 -6.641 1 98.81 222 LEU B C 1
ATOM 3405 O O . LEU B 1 222 ? 9.891 11.305 -6.41 1 98.81 222 LEU B O 1
ATOM 3409 N N . ILE B 1 223 ? 7.996 10.805 -7.492 1 98.88 223 ILE B N 1
ATOM 3410 C CA . ILE B 1 223 ? 7.926 12.07 -8.211 1 98.88 223 ILE B CA 1
ATOM 3411 C C . ILE B 1 223 ? 6.547 12.703 -8.008 1 98.88 223 ILE B C 1
ATOM 3413 O O . ILE B 1 223 ? 5.523 12.023 -8.133 1 98.88 223 ILE B O 1
ATOM 3417 N N . GLY B 1 224 ? 6.523 13.984 -7.68 1 98.5 224 GLY B N 1
ATOM 3418 C CA . GLY B 1 224 ? 5.25 14.68 -7.66 1 98.5 224 GLY B CA 1
ATOM 3419 C C . GLY B 1 224 ? 5.262 15.922 -6.781 1 98.5 224 GLY B C 1
ATOM 3420 O O . GLY B 1 224 ? 5.988 15.969 -5.785 1 98.5 224 GLY B O 1
ATOM 3421 N N . ARG B 1 225 ? 4.375 16.828 -6.98 1 97.5 225 ARG B N 1
ATOM 3422 C CA . ARG B 1 225 ? 4.316 18.109 -6.289 1 97.5 225 ARG B CA 1
ATOM 3423 C C . ARG B 1 225 ? 3.918 17.938 -4.828 1 97.5 225 ARG B C 1
ATOM 3425 O O . ARG B 1 225 ? 4.195 18.797 -3.994 1 97.5 225 ARG B O 1
ATOM 3432 N N . VAL B 1 226 ? 3.338 16.797 -4.512 1 97.19 226 VAL B N 1
ATOM 3433 C CA . VAL B 1 226 ? 2.896 16.516 -3.146 1 97.19 226 VAL B CA 1
ATOM 3434 C C . VAL B 1 226 ? 4.109 16.422 -2.221 1 97.19 226 VAL B C 1
ATOM 3436 O O . VAL B 1 226 ? 3.98 16.594 -1.004 1 97.19 226 VAL B O 1
ATOM 3439 N N . LEU B 1 227 ? 5.289 16.125 -2.742 1 97.19 227 LEU B N 1
ATOM 3440 C CA . LEU B 1 227 ? 6.477 15.898 -1.928 1 97.19 227 LEU B CA 1
ATOM 3441 C C . LEU B 1 227 ? 6.977 17.203 -1.309 1 97.19 227 LEU B C 1
ATOM 3443 O O . LEU B 1 227 ? 7.777 17.172 -0.371 1 97.19 227 LEU B O 1
ATOM 3447 N N . SER B 1 228 ? 6.535 18.328 -1.787 1 90 228 SER B N 1
ATOM 3448 C CA . SER B 1 228 ? 6.945 19.609 -1.236 1 90 228 SER B CA 1
ATOM 3449 C C . SER B 1 228 ? 5.762 20.562 -1.121 1 90 228 SER B C 1
ATOM 3451 O O . SER B 1 228 ? 5.945 21.781 -1.012 1 90 228 SER B O 1
ATOM 3453 N N . ALA B 1 229 ? 4.621 20 -1.185 1 84.06 229 ALA B N 1
ATOM 3454 C CA . ALA B 1 229 ? 3.445 20.859 -1.243 1 84.06 229 ALA B CA 1
ATOM 3455 C C . ALA B 1 229 ? 3.291 21.672 0.042 1 84.06 229 ALA B C 1
ATOM 3457 O O . ALA B 1 229 ? 3.439 21.141 1.142 1 84.06 229 ALA B O 1
ATOM 3458 N N . GLU B 1 230 ? 3.201 22.953 -0.253 1 77.44 230 GLU B N 1
ATOM 3459 C CA . GLU B 1 230 ? 2.852 23.922 0.79 1 77.44 230 GLU B CA 1
ATOM 3460 C C . GLU B 1 230 ? 1.504 24.562 0.507 1 77.44 230 GLU B C 1
ATOM 3462 O O . GLU B 1 230 ? 1.079 24.656 -0.647 1 77.44 230 GLU B O 1
ATOM 3467 N N . GLY B 1 231 ? 0.677 24.891 1.43 1 72.75 231 GLY B N 1
ATOM 3468 C CA . GLY B 1 231 ? -0.506 25.719 1.244 1 72.75 231 GLY B CA 1
ATOM 3469 C C . GLY B 1 231 ? -1.639 24.984 0.546 1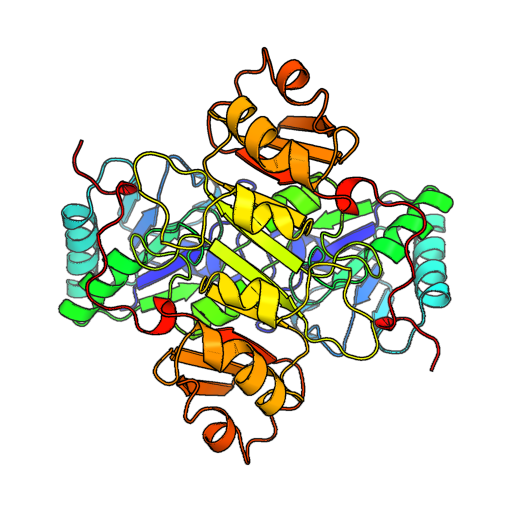 72.75 231 GLY B C 1
ATOM 3470 O O . GLY B 1 231 ? -2.383 25.594 -0.234 1 72.75 231 GLY B O 1
ATOM 3471 N N . PHE B 1 232 ? -1.664 23.812 0.524 1 77.62 232 PHE B N 1
ATOM 3472 C CA . PHE B 1 232 ? -2.771 23.078 -0.079 1 77.62 232 PHE B CA 1
ATOM 3473 C C . PHE B 1 232 ? -4.02 23.172 0.792 1 77.62 232 PHE B C 1
ATOM 3475 O O . PHE B 1 232 ? -3.936 23.516 1.971 1 77.62 232 PHE B O 1
ATOM 3482 N N . ASP B 1 233 ? -5.199 22.922 0.149 1 73.62 233 ASP B N 1
ATOM 3483 C CA . ASP B 1 233 ? -6.484 23 0.837 1 73.62 233 ASP B CA 1
ATOM 3484 C C . ASP B 1 233 ? -6.598 21.906 1.904 1 73.62 233 ASP B C 1
ATOM 3486 O O . ASP B 1 23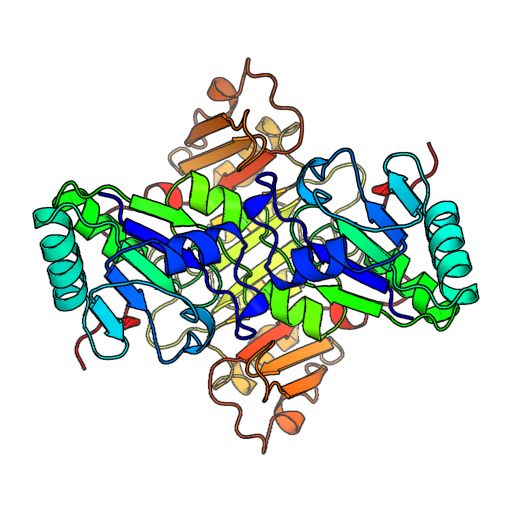3 ? -5.957 20.859 1.799 1 73.62 233 ASP B O 1
ATOM 3490 N N . GLU B 1 234 ? -7.324 22.266 2.893 1 74.19 234 GLU B N 1
ATOM 3491 C CA . GLU B 1 234 ? -7.617 21.266 3.91 1 74.19 234 GLU B CA 1
ATOM 3492 C C . GLU B 1 234 ? -8.648 20.25 3.408 1 74.19 234 GLU B C 1
ATOM 3494 O O . GLU B 1 234 ? -9.523 20.594 2.613 1 74.19 234 GLU B O 1
ATOM 3499 N N . SER B 1 235 ? -8.477 19 3.84 1 75.19 235 SER B N 1
ATOM 3500 C CA . SER B 1 235 ? -9.398 17.922 3.484 1 75.19 235 SER B CA 1
ATOM 3501 C C . SER B 1 235 ? -10.805 18.219 3.986 1 75.19 235 SER B C 1
ATOM 3503 O O . SER B 1 235 ? -10.984 18.797 5.066 1 75.19 235 SER B O 1
ATOM 3505 N N . THR B 1 236 ? -11.805 17.844 3.197 1 69.19 236 THR B N 1
ATOM 3506 C CA . THR B 1 236 ? -13.195 17.984 3.609 1 69.19 236 THR B CA 1
ATOM 3507 C C . THR B 1 236 ? -13.508 17.078 4.789 1 69.19 236 THR B C 1
ATOM 3509 O O . THR B 1 236 ? -14.523 17.25 5.465 1 69.19 236 THR B O 1
ATOM 3512 N N . LEU B 1 237 ? -12.695 16.141 5.066 1 67.06 237 LEU B N 1
ATOM 3513 C CA . LEU B 1 237 ? -12.906 15.18 6.148 1 67.06 237 LEU B CA 1
ATOM 3514 C C . LEU B 1 237 ? -13.031 15.891 7.492 1 67.06 237 LEU B C 1
ATOM 3516 O O . LEU B 1 237 ? -13.711 15.414 8.398 1 67.06 237 LEU B O 1
ATOM 3520 N N . TYR B 1 238 ? -12.359 17.047 7.59 1 72.81 238 TYR B N 1
ATOM 3521 C CA . TYR B 1 238 ? -12.328 17.734 8.875 1 72.81 238 TYR B CA 1
ATOM 3522 C C . TYR B 1 238 ? -13.211 18.984 8.852 1 72.81 238 TYR B C 1
ATOM 3524 O O . TYR B 1 238 ? -13.148 19.812 9.766 1 72.81 238 TYR B O 1
ATOM 3532 N N . ALA B 1 239 ? -13.914 19.141 7.672 1 68.06 239 ALA B N 1
ATOM 3533 C CA . ALA B 1 239 ? -14.773 20.312 7.539 1 68.06 239 ALA B CA 1
ATOM 3534 C C . ALA B 1 239 ? -15.898 20.297 8.578 1 68.06 239 ALA B C 1
ATOM 3536 O O . ALA B 1 239 ? -16.422 19.234 8.906 1 68.06 239 ALA B O 1
ATOM 3537 N N . LYS B 1 240 ? -15.875 21.391 9.273 1 61.91 240 LYS B N 1
ATOM 3538 C CA . LYS B 1 240 ? -16.953 21.594 10.234 1 61.91 240 LYS B CA 1
ATOM 3539 C C . LYS B 1 240 ? -18.312 21.297 9.609 1 61.91 240 LYS B C 1
ATOM 3541 O O . LYS B 1 240 ? -18.547 21.609 8.438 1 61.91 240 LYS B O 1
ATOM 3546 N N . ALA B 1 241 ? -19.125 20.281 10.297 1 47.06 241 ALA B N 1
ATOM 3547 C CA . ALA B 1 241 ? -20.484 20.109 9.828 1 47.06 241 ALA B CA 1
ATOM 3548 C C . ALA B 1 241 ? -21.234 21.438 9.797 1 47.06 241 ALA B C 1
ATOM 3550 O O . ALA B 1 241 ? -20.984 22.312 10.625 1 47.06 241 ALA B O 1
#

pLDDT: mean 94.93, std 7.45, range [46.66, 98.94]

Nearest PDB structures (foldseek):
  6p7d-assembly1_A  TM=9.088E-01  e=1.256E-21  Salmonella enterica subsp. enterica serovar Typhimurium
  6pr3-assembly1_A  TM=9.070E-01  e=1.513E-21  Salmonella enterica subsp. enterica serovar Typhimurium
  6pqz-assembly1_B  TM=8.743E-01  e=7.642E-22  Salmonella enterica subsp. enterica serovar Typhimurium
  6pr2-assembly1_A  TM=8.936E-01  e=5.239E-21  Salmonella enterica subsp. enterica serovar Typhimurium
  6pr0-assembly1_A  TM=8.801E-01  e=6.312E-21  Salmonella enterica subsp. enterica serovar Typhimurium

Organism: Burkholderia pseudomallei (strain K96243) (NCBI:txid272560)

Radius of gyration: 21.38 Å; Cα contacts (8 Å, |Δi|>4): 1136; chains: 2; bounding box: 58×60×54 Å

Solvent-accessible surface area (backbone atoms only — not comparable to full-atom values): 24417 Å² total; per-residue (Å²): 91,41,38,32,40,25,7,40,6,50,37,32,57,42,44,15,14,41,49,43,46,52,43,48,30,63,20,41,28,35,41,30,37,53,87,51,33,53,72,69,56,54,63,82,42,64,43,82,42,79,43,70,44,69,84,45,31,56,70,56,52,49,51,54,51,50,52,33,50,76,69,56,37,31,30,26,38,37,35,43,13,19,45,33,59,77,45,65,45,53,58,52,50,54,54,30,55,77,69,69,50,52,67,48,48,40,51,13,20,35,56,66,41,39,42,30,24,75,71,66,42,32,51,35,38,56,81,61,18,62,29,38,38,40,34,55,45,77,63,93,53,72,64,35,82,56,59,46,66,46,66,57,32,61,28,52,36,24,35,36,34,34,79,28,56,77,43,44,63,62,51,43,63,48,34,36,86,54,57,37,51,77,30,30,32,35,41,34,30,40,41,66,30,97,79,43,44,76,49,75,44,21,58,70,47,38,60,64,69,49,53,88,53,93,67,65,63,68,31,41,39,38,36,24,61,49,78,69,64,69,90,62,58,69,56,72,88,34,50,76,130,91,40,38,33,40,25,7,40,6,51,37,33,54,44,43,15,13,42,48,44,46,53,43,48,30,63,19,42,28,34,41,30,37,51,90,53,33,53,72,69,54,55,64,83,41,64,45,81,41,79,42,68,43,69,85,44,32,57,69,56,51,48,50,54,52,50,53,32,50,76,72,55,37,31,29,26,38,37,34,42,13,19,44,34,60,78,43,66,44,54,58,53,50,54,56,30,56,76,70,69,51,50,69,48,47,40,51,14,20,35,56,66,41,41,43,29,24,74,71,65,41,33,50,34,38,56,82,60,18,60,30,38,38,40,35,54,45,75,64,91,55,73,63,36,81,58,58,47,65,45,66,59,33,62,29,54,36,24,36,37,36,34,77,28,57,78,44,43,64,60,51,42,64,49,33,35,87,55,57,37,51,79,30,30,32,35,43,34,30,40,40,65,31,97,80,44,44,76,48,75,42,22,58,70,47,37,62,64,69,49,52,89,52,94,66,65,64,68,34,41,38,40,36,25,60,47,78,68,62,70,89,60,60,72,55,72,86,34,50,75,129

Foldseek 3Di:
DAEEEFACEFAANVQGDPVLLVCLQEFQAEEEQPVGYPPCVNPNHDHVYYDHCVPPDLVRVLVVVVVCVVVVTYYYYYFYAFCVPPNPCVVVVVSCVVVVHHYYYHTGHHPVNLVCVVLVFDQDFAPWAHDEDEEEDDDPDDDDPQPDLLNVLQVLGKYKYAPCPQPLLVSLVSNCVRNHFQWKKKKWASRPHPPIDIQIGGSNCRCVRCPPPPRRHSIMMITHNRSPDDDTDDDCVPPDD/DAEEEFACEFAANVQGDPVLLVCLQEFQAEEEQPVGYPPVVNPNHDHVYYDHCVPPDLVRVLVVVVVCVVVVTYYHYYFYAFCVPPNPCVVVVVSCVVVVHHYYYHTGHHPVNLVCVVLVFDQDFAPWAHDEDEEEDDDPDDDDPQPDLLNVLQVLGKYKYAPCPQPLLVSLVSNCVRNHFQWKKKKWASRPHPPIDIQIGGSNCRCVRCPPPPRRHSIMMITHNRSPDDDTDDDCVPPDD

Sequence (482 aa):
MTVYFIGAGPGDPELITVKGQRLVRRCPVILYAGSLVPAAVLDGHRAELVVNTAELDLDEIVALLARAHGKGQDVARVHSGDPSLYGAIGEQIRRLAALGIPYEIVPGVTATAACAAALGVELTLPGVAQTVILTRYAGKTTMPAGESLASLAAHRATLAIHLGVRHLARIVADVLPHYGADCPIAVIYRASWPDEARVTGTLADIVDKVSGRSIERTALILIGRVLSAEGFDESTLYAKAMTVYFIGAGPGDPELITVKGQRLVRRCPVILYAGSLVPAAVLDGHRAELVVNTAELDLDEIVALLARAHGKGQDVARVHSGDPSLYGAIGEQIRRLAALGIPYEIVPGVTATAACAAALGVELTLPGVAQTVILTRYAGKTTMPAGESLASLAAHRATLAIHLGVRHLARIVADVLPHYGADCPIAVIYRASWPDEARVTGTLADIVDKVSGRSIERTALILIGRVLSAEGFDESTLYAKA

InterPro domains:
  IPR000878 Tetrapyrrole methylase [PF00590] (2-206)
  IPR003043 Uroporphiryn-III C-methyltransferase, conserved site [PS00839] (6-20)
  IPR006362 Cobalamin (vitamin B12) biosynthesis CobM/CbiF, precorrin-4 C11-methyltransferase [TIGR01465] (3-240)
  IPR006362 Cobalamin (vitamin B12) biosynthesis CobM/CbiF, precorrin-4 C11-methyltransferase [cd11641] (6-227)
  IPR014776 Tetrapyrrole methylase, subdomain 2 [G3DSA:3.30.950.10] (111-231)
  IPR014777 Tetrapyrrole methylase, subdomain 1 [G3DSA:3.40.1010.10] (1-109)
  IPR035996 Tetrapyrrole methylase superfamily [SSF53790] (2-229)
  IPR050161 Siroheme/cobalamin biosynthesis enzyme [PTHR45790] (2-230)

Secondary structure (DSSP, 8-state):
--EEEEE-BSS-GGGSBHHHHHHHHH-SEEEE-TTTS-GGGGTT---SEEEEGGG--HHHHHHHHHHHHHTT--EEEEESB-TTTT---HHHHHHHHHHT--EEEE----HHHHHHHHHT--S-BTTTBS-EEEEE--SSSPPPTT--HHHHHTT--EEEEES-GGGHHHHHHHHHHHH-TT-EEEEEESTTSTT-EEEEEETTTHHHHHTTS---SSEEEEESGGGG--SPPPPGGG---/--EEEEE-BSS-GGGSBHHHHHHHHH-SEEEE-TTTS-GGGGTT---SEEEEGGG--HHHHHHHHHHHHHTT--EEEEESB-TTTT---HHHHHHHHHHT--EEEE----HHHHHHHHHT--S-BTTTBS-EEEEE--SSSPPPTT--HHHHHTT--EEEEES-GGGHHHHHHHHHHHH-TT-EEEEEESTTSTT-EEEEEETTTHHHHHTTS---SSEEEEESGGGG--SPPPPGGG---